Protein AF-A0A1R2CKX6-F1 (afdb_monomer_lite)

Sequence (542 aa):
MKISNEEVTRLLESAEKSGIIYLSCKEFDKETVNFISLRVENCSLECLTWTLRSLCADEMLPSEKAIQARMREVFDYKPTPSEWQNLIFQARGHSHASSAPEFNLFSKSSTLPKFMFKEIIDPSIGSKTLAIYPNGEIWEALDNHSKFGDFLEIKKTQEWKDFYRFLENYFVHKGIRRPRRDEEQKAIPGGRYGCAQFLKVCGPPSLKSCSLGRLSYMIQIAINEDILRYQRTLLIWTTNTHGNVSKNETMKKIQGIKNAAITILEKHSEGVSLAQLPLFIKRSLNFPLNIQDLGFAKLKDLLATFPEVAIELRNTNHPFAVLCRETKYAPPLVENILFCITNILSGRNFGHEVRDLEAQIVAKLGRIEWSHYLSSSLADFIKAYGKNQFEVMEARDSFMIFKAKQPCYSYFYEPFRENSWDFQNNRVSSPTVVHHSSLSSEGHHPGHISRAVNISNLPADIIRPGAEEPNYFYDSGNNSSTDFSYSLPRYHRNGPESPPGFPVTEHFHMKSEDLGSRFKAKDRDSYSWLDISNFKPPPGFE

InterPro domains:
  IPR025605 OST-HTH/LOTUS domain [PF12872] (256-317)
  IPR025605 OST-HTH/LOTUS domain [PS51644] (253-325)
  IPR025677 OST-HTH associated domain [PF14418] (184-252)
  IPR041966 LOTUS-like domain [G3DSA:3.30.420.610] (248-328)

Structure (mmCIF, N/CA/C/O backbone):
data_AF-A0A1R2CKX6-F1
#
_entry.id   AF-A0A1R2CKX6-F1
#
loop_
_atom_site.group_PDB
_atom_site.id
_atom_site.type_symbol
_atom_site.label_atom_id
_atom_site.label_alt_id
_atom_site.label_comp_id
_atom_site.label_asym_id
_atom_site.label_entity_id
_atom_site.label_seq_id
_atom_site.pdbx_PDB_ins_code
_atom_site.Cartn_x
_atom_site.Cartn_y
_atom_site.Cartn_z
_atom_site.occupancy
_atom_site.B_iso_or_equiv
_atom_site.auth_seq_id
_atom_site.auth_comp_id
_atom_site.auth_asym_id
_atom_site.auth_atom_id
_atom_site.pdbx_PDB_model_num
ATOM 1 N N . MET A 1 1 ? 17.403 11.808 -36.195 1.00 62.88 1 MET A N 1
ATOM 2 C CA . MET A 1 1 ? 16.533 11.162 -37.203 1.00 62.88 1 MET A CA 1
ATOM 3 C C . ME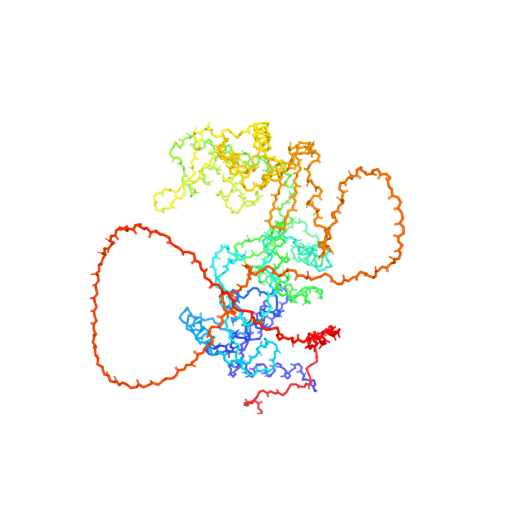T A 1 1 ? 15.263 10.723 -36.485 1.00 62.88 1 MET A C 1
ATOM 5 O O . MET A 1 1 ? 15.393 10.075 -35.458 1.00 62.88 1 MET A O 1
ATOM 9 N N . LYS A 1 2 ? 14.069 11.159 -36.910 1.00 82.94 2 LYS A N 1
ATOM 10 C CA . LYS A 1 2 ? 12.802 10.724 -36.290 1.00 82.94 2 LYS A CA 1
ATOM 11 C C . LYS A 1 2 ? 12.271 9.531 -37.087 1.00 82.94 2 LYS A C 1
ATOM 13 O O . LYS A 1 2 ? 12.051 9.677 -38.284 1.00 82.94 2 LYS A O 1
ATOM 18 N N . ILE A 1 3 ? 12.131 8.380 -36.437 1.00 90.38 3 ILE A N 1
ATOM 19 C CA . ILE A 1 3 ? 11.559 7.158 -37.024 1.00 90.38 3 ILE A CA 1
ATOM 20 C C . ILE A 1 3 ? 10.048 7.378 -37.203 1.00 90.38 3 ILE A C 1
ATOM 22 O O . ILE A 1 3 ? 9.417 8.012 -36.353 1.00 90.38 3 ILE A O 1
ATOM 26 N N . SER A 1 4 ? 9.468 6.915 -38.313 1.00 94.12 4 SER A N 1
ATOM 27 C CA . SER A 1 4 ? 8.018 7.035 -38.547 1.00 94.12 4 SER A CA 1
ATOM 28 C C . SER A 1 4 ? 7.220 6.061 -37.667 1.00 94.12 4 SER A C 1
ATOM 30 O O . SER A 1 4 ? 7.717 4.992 -37.324 1.00 94.12 4 SER A O 1
ATOM 32 N N . ASN A 1 5 ? 5.965 6.384 -37.323 1.00 91.12 5 ASN A N 1
ATOM 33 C CA . ASN A 1 5 ? 5.129 5.491 -36.502 1.00 91.12 5 ASN A CA 1
ATOM 34 C C . ASN A 1 5 ? 4.934 4.110 -37.154 1.00 91.12 5 ASN A C 1
ATOM 36 O O . ASN A 1 5 ? 5.004 3.097 -36.470 1.00 91.12 5 ASN A O 1
ATOM 40 N N . GLU A 1 6 ? 4.754 4.061 -38.476 1.00 94.31 6 GLU A N 1
ATOM 41 C CA . GLU A 1 6 ? 4.618 2.810 -39.237 1.00 94.31 6 GLU A CA 1
ATOM 42 C C . GLU A 1 6 ? 5.893 1.960 -39.192 1.00 94.31 6 GLU A C 1
ATOM 44 O O . GLU A 1 6 ? 5.847 0.732 -39.146 1.00 94.31 6 GLU A O 1
ATOM 49 N N . GLU A 1 7 ? 7.057 2.604 -39.215 1.00 94.94 7 GLU A N 1
ATOM 50 C CA . GLU A 1 7 ? 8.342 1.931 -39.062 1.00 94.94 7 GLU A CA 1
ATOM 51 C C . GLU A 1 7 ? 8.553 1.432 -37.631 1.00 94.94 7 GLU A C 1
ATOM 53 O O . GLU A 1 7 ? 8.962 0.287 -37.463 1.00 94.94 7 GLU A O 1
ATOM 58 N N . VAL A 1 8 ? 8.183 2.212 -36.607 1.00 92.56 8 VAL A N 1
ATOM 59 C CA . VAL A 1 8 ? 8.198 1.755 -35.205 1.00 92.56 8 VAL A CA 1
ATOM 60 C C . VAL A 1 8 ? 7.314 0.521 -35.028 1.00 92.56 8 VAL A C 1
ATOM 62 O O . VAL A 1 8 ? 7.774 -0.470 -34.468 1.00 92.56 8 VAL A O 1
ATOM 65 N N . THR A 1 9 ? 6.080 0.535 -35.540 1.00 92.94 9 THR A N 1
ATOM 66 C CA . THR A 1 9 ? 5.177 -0.623 -35.462 1.00 92.94 9 THR A CA 1
ATOM 67 C C . THR A 1 9 ? 5.787 -1.854 -36.132 1.00 92.94 9 THR A C 1
ATOM 69 O O . THR A 1 9 ? 5.838 -2.913 -35.512 1.00 92.94 9 THR A O 1
ATOM 72 N N . ARG A 1 10 ? 6.339 -1.714 -37.347 1.00 95.94 10 ARG A N 1
ATOM 73 C CA . ARG A 1 10 ? 7.015 -2.824 -38.043 1.00 95.94 10 ARG A CA 1
ATOM 74 C C . ARG A 1 10 ? 8.219 -3.365 -37.268 1.00 95.94 10 ARG A C 1
ATOM 76 O O . ARG A 1 10 ? 8.408 -4.579 -37.219 1.00 95.94 10 ARG A O 1
ATOM 83 N N . LEU A 1 11 ? 9.023 -2.490 -36.660 1.00 95.56 11 LEU A N 1
ATOM 84 C CA . LEU A 1 11 ? 10.175 -2.888 -35.844 1.00 95.56 11 LEU A CA 1
ATOM 85 C C . LEU A 1 11 ? 9.741 -3.643 -34.583 1.00 95.56 11 LEU A C 1
ATOM 87 O O . LEU A 1 11 ? 10.331 -4.674 -34.267 1.00 95.56 11 LEU A O 1
ATOM 91 N N . LEU A 1 12 ? 8.699 -3.173 -33.894 1.00 94.94 12 LEU A N 1
ATOM 92 C CA . LEU A 1 12 ? 8.157 -3.843 -32.710 1.00 94.94 12 LEU A CA 1
ATOM 93 C C . LEU A 1 12 ? 7.573 -5.215 -33.058 1.00 94.94 12 LEU A C 1
ATOM 95 O O . LEU A 1 12 ? 7.913 -6.196 -32.404 1.00 94.94 12 LEU A O 1
ATOM 99 N N . GLU A 1 13 ? 6.779 -5.319 -34.125 1.00 95.25 13 GLU A N 1
ATOM 100 C CA . GLU A 1 13 ? 6.257 -6.607 -34.600 1.00 95.25 13 GLU A CA 1
ATOM 101 C C . GLU A 1 13 ? 7.383 -7.576 -34.982 1.00 95.25 13 GLU A C 1
ATOM 103 O O . GLU A 1 13 ? 7.304 -8.773 -34.703 1.00 95.25 13 GLU A O 1
ATOM 108 N N . SER A 1 14 ? 8.444 -7.078 -35.625 1.00 97.12 14 SER A N 1
ATOM 109 C CA . SER A 1 14 ? 9.609 -7.897 -35.961 1.00 97.12 14 SER A CA 1
ATOM 110 C C . SER A 1 14 ? 10.347 -8.366 -34.708 1.00 97.12 14 SER A C 1
ATOM 112 O O . SER A 1 14 ? 10.740 -9.527 -34.640 1.00 97.12 14 SER A O 1
ATOM 114 N N . ALA A 1 15 ? 10.541 -7.493 -33.718 1.00 96.00 15 ALA A N 1
ATOM 115 C CA . ALA A 1 15 ? 11.237 -7.837 -32.482 1.00 96.00 15 ALA A CA 1
ATOM 116 C C . ALA A 1 15 ? 10.426 -8.816 -31.616 1.00 96.00 15 ALA A C 1
ATOM 118 O O . ALA A 1 15 ? 11.006 -9.719 -31.012 1.00 96.00 15 ALA A O 1
ATOM 119 N N . GLU A 1 16 ? 9.099 -8.681 -31.593 1.00 95.38 16 GLU A N 1
ATOM 120 C CA . GLU A 1 16 ? 8.198 -9.622 -30.923 1.00 95.38 16 GLU A CA 1
ATOM 121 C C . GLU A 1 16 ? 8.226 -10.997 -31.603 1.00 95.38 16 GLU A C 1
ATOM 123 O O . GLU A 1 16 ? 8.392 -12.013 -30.928 1.00 95.38 16 GLU A O 1
ATOM 128 N N . LYS A 1 17 ? 8.154 -11.047 -32.943 1.00 96.12 17 LYS A N 1
ATOM 129 C CA . LYS A 1 17 ? 8.276 -12.300 -33.715 1.00 96.12 17 LYS A CA 1
ATOM 130 C C . LYS A 1 17 ? 9.616 -12.998 -33.490 1.00 96.12 17 LYS A C 1
ATOM 132 O O . LYS A 1 17 ? 9.657 -14.224 -33.442 1.00 96.12 17 LYS A O 1
ATOM 137 N N . SER A 1 18 ? 10.689 -12.229 -33.316 1.00 96.00 18 SER A N 1
ATOM 138 C CA . SER A 1 18 ? 12.015 -12.744 -32.958 1.00 96.00 18 SER A CA 1
ATOM 139 C C . SER A 1 18 ? 12.146 -13.131 -31.480 1.00 96.00 18 SER A C 1
ATOM 141 O O . SER A 1 18 ? 13.199 -13.610 -31.072 1.00 96.00 18 SER A O 1
ATOM 143 N N . GLY A 1 19 ? 11.110 -12.920 -30.662 1.00 93.12 19 GLY A N 1
ATOM 144 C CA . GLY A 1 19 ? 11.108 -13.252 -29.239 1.00 93.12 19 GLY A CA 1
ATOM 145 C C . GLY A 1 19 ? 11.981 -12.345 -28.371 1.00 93.12 19 GLY A C 1
ATOM 146 O O . GLY A 1 19 ? 12.259 -12.717 -27.237 1.00 93.12 19 GLY A O 1
ATOM 147 N N . ILE A 1 20 ? 12.401 -11.180 -28.876 1.00 94.38 20 ILE A N 1
ATOM 148 C CA . ILE A 1 20 ? 13.251 -10.215 -28.155 1.00 94.38 20 ILE A CA 1
ATOM 149 C C . ILE A 1 20 ? 12.418 -9.413 -27.156 1.00 94.38 20 ILE A C 1
ATOM 151 O O . ILE A 1 20 ? 12.872 -9.098 -26.059 1.00 94.38 20 ILE A O 1
ATOM 155 N N . ILE A 1 21 ? 11.188 -9.078 -27.536 1.00 95.69 21 ILE A N 1
ATOM 156 C CA . ILE A 1 21 ? 10.247 -8.341 -26.696 1.00 95.69 21 ILE A CA 1
ATOM 157 C C . ILE A 1 21 ? 8.949 -9.123 -26.536 1.00 95.69 21 ILE A C 1
ATOM 159 O O . ILE A 1 21 ? 8.645 -10.029 -27.312 1.00 95.69 21 ILE A O 1
ATOM 163 N N . TYR A 1 22 ? 8.174 -8.728 -25.539 1.00 93.38 22 TYR A N 1
ATOM 164 C CA . TYR A 1 22 ? 6.801 -9.150 -25.338 1.00 93.38 22 TYR A CA 1
ATOM 165 C C . TYR A 1 22 ? 5.901 -7.915 -25.339 1.00 93.38 22 TYR A C 1
ATOM 167 O O . TYR A 1 22 ? 6.143 -6.972 -24.578 1.00 93.38 22 TYR A O 1
ATOM 175 N N . LEU A 1 23 ? 4.882 -7.904 -26.201 1.00 92.56 23 LEU A N 1
ATOM 176 C CA . LEU A 1 23 ? 3.862 -6.864 -26.201 1.00 92.56 23 LEU A CA 1
ATOM 177 C C . LEU A 1 23 ? 2.676 -7.342 -25.368 1.00 92.56 23 LEU A C 1
ATOM 179 O O . LEU A 1 23 ? 2.030 -8.340 -25.679 1.00 92.56 23 LEU A O 1
ATOM 183 N N . SER A 1 24 ? 2.358 -6.606 -24.306 1.00 89.38 24 SER A N 1
ATOM 184 C CA . SER A 1 24 ? 1.125 -6.826 -23.555 1.00 89.38 24 SER A CA 1
ATOM 185 C C . SER A 1 24 ? 0.186 -5.646 -23.710 1.00 89.38 24 SER A C 1
ATOM 187 O O . SER A 1 24 ? 0.576 -4.486 -23.630 1.00 89.38 24 SER A O 1
ATOM 189 N N . CYS A 1 25 ? -1.081 -5.953 -23.931 1.00 88.38 25 CYS A N 1
ATOM 190 C CA . CYS A 1 25 ? -2.128 -4.966 -24.083 1.00 88.38 25 CYS A CA 1
ATOM 191 C C . CYS A 1 25 ? -2.950 -4.921 -22.793 1.00 88.38 25 CYS A C 1
ATOM 193 O O . CYS A 1 25 ? -3.423 -5.959 -22.319 1.00 88.38 25 CYS A O 1
ATOM 195 N N . LYS A 1 26 ? -3.105 -3.734 -22.201 1.00 85.44 26 LYS A N 1
ATOM 196 C CA . LYS A 1 26 ? -4.053 -3.512 -21.104 1.00 85.44 26 LYS A CA 1
ATOM 197 C C . LYS A 1 26 ? -5.070 -2.468 -21.511 1.00 85.44 26 LYS A C 1
ATOM 199 O O . LYS A 1 26 ? -4.722 -1.385 -21.975 1.00 85.44 26 LYS A O 1
ATOM 204 N N . GLU A 1 27 ? -6.326 -2.798 -21.272 1.00 83.88 27 GLU A N 1
ATOM 205 C CA . GLU A 1 27 ? -7.440 -1.885 -21.453 1.00 83.88 27 GLU A CA 1
ATOM 206 C C . GLU A 1 27 ? -7.747 -1.181 -20.129 1.00 83.88 27 GLU A C 1
ATOM 208 O O . GLU A 1 27 ? -7.935 -1.815 -19.086 1.00 83.88 27 GLU A O 1
ATOM 213 N N . PHE A 1 28 ? -7.768 0.145 -20.174 1.00 79.31 28 PHE A N 1
ATOM 214 C CA . PHE A 1 28 ? -8.168 1.023 -19.089 1.00 79.31 28 PHE A CA 1
ATOM 215 C C . PHE A 1 28 ? -9.398 1.820 -19.543 1.00 79.31 28 PHE A C 1
ATOM 217 O O . PHE A 1 28 ? -9.281 2.860 -20.188 1.00 79.31 28 PHE A O 1
ATOM 224 N N . ASP A 1 29 ? -10.593 1.331 -19.196 1.00 75.88 29 ASP A N 1
ATOM 225 C CA . ASP A 1 29 ? -11.895 1.904 -19.590 1.00 75.88 29 ASP A CA 1
ATOM 226 C C . ASP A 1 29 ? -12.086 1.969 -21.113 1.00 75.88 29 ASP A C 1
ATOM 228 O O . ASP A 1 29 ? -12.590 1.017 -21.691 1.00 75.88 29 ASP A O 1
ATOM 232 N N . LYS A 1 30 ? -11.694 3.071 -21.765 1.00 76.38 30 LYS A N 1
ATOM 233 C CA . LYS A 1 30 ? -11.775 3.252 -23.229 1.00 76.38 30 LYS A CA 1
ATOM 234 C C . LYS A 1 30 ? -10.412 3.392 -23.898 1.00 76.38 30 LYS A C 1
ATOM 236 O O . LYS A 1 30 ? -10.343 3.591 -25.109 1.00 76.38 30 LYS A O 1
ATOM 241 N N . GLU A 1 31 ? -9.341 3.367 -23.113 1.00 79.62 31 GLU A N 1
ATOM 242 C CA . GLU A 1 31 ? -7.982 3.521 -23.608 1.00 79.62 31 GLU A CA 1
ATOM 243 C C . GLU A 1 31 ? -7.271 2.175 -23.587 1.00 79.62 31 GLU A C 1
ATOM 245 O O . GLU A 1 31 ? -7.274 1.454 -22.590 1.00 79.62 31 GLU A O 1
ATOM 250 N N . THR A 1 32 ? -6.630 1.847 -24.700 1.00 84.62 32 THR A N 1
ATOM 251 C CA . THR A 1 32 ? -5.819 0.645 -24.834 1.00 84.62 32 THR A CA 1
ATOM 252 C C . THR A 1 32 ? -4.354 1.038 -24.795 1.00 84.62 32 THR A C 1
ATOM 254 O O . THR A 1 32 ? -3.903 1.874 -25.579 1.00 84.62 32 THR A O 1
ATOM 257 N N . VAL A 1 33 ? -3.610 0.445 -23.868 1.00 85.94 33 VAL A N 1
ATOM 258 C CA . VAL A 1 33 ? -2.208 0.772 -23.623 1.00 85.94 33 VAL A CA 1
ATOM 259 C C . VAL A 1 33 ? -1.371 -0.462 -23.897 1.00 85.94 33 VAL A C 1
ATOM 261 O O . VAL A 1 33 ? -1.552 -1.505 -23.264 1.00 85.94 33 VAL A O 1
ATOM 264 N N . ASN A 1 34 ? -0.434 -0.318 -24.829 1.00 87.62 34 ASN A N 1
ATOM 265 C CA . ASN A 1 34 ? 0.547 -1.345 -25.136 1.00 87.62 34 ASN A CA 1
ATOM 266 C C . ASN A 1 34 ? 1.769 -1.155 -24.237 1.00 87.62 34 ASN A C 1
ATOM 268 O O . ASN A 1 34 ? 2.410 -0.104 -24.245 1.00 87.62 34 ASN A O 1
ATOM 272 N N . PHE A 1 35 ? 2.080 -2.184 -23.465 1.00 87.88 35 PHE A N 1
ATOM 273 C CA . PHE A 1 35 ? 3.289 -2.306 -22.673 1.00 87.88 35 PHE A CA 1
ATOM 274 C C . PHE A 1 35 ? 4.280 -3.167 -23.441 1.00 87.88 35 PHE A C 1
ATOM 276 O O . PHE A 1 35 ? 3.919 -4.211 -23.983 1.00 87.88 35 PHE A O 1
ATOM 283 N N . ILE A 1 36 ? 5.526 -2.715 -23.465 1.00 91.94 36 ILE A N 1
ATOM 284 C CA . ILE A 1 36 ? 6.625 -3.392 -24.138 1.00 91.94 36 ILE A CA 1
ATOM 285 C C . ILE A 1 36 ? 7.582 -3.866 -23.055 1.00 91.94 36 ILE A C 1
ATOM 287 O O . ILE A 1 36 ? 8.119 -3.048 -22.306 1.00 91.94 36 ILE A O 1
ATOM 291 N N . SER A 1 37 ? 7.786 -5.172 -22.980 1.00 92.81 37 SER A N 1
ATOM 292 C CA . SER A 1 37 ? 8.694 -5.807 -22.028 1.00 92.81 37 SER A CA 1
ATOM 293 C C . SER A 1 37 ? 9.848 -6.455 -22.787 1.00 92.81 37 SER A C 1
ATOM 295 O O . SER A 1 37 ? 9.646 -6.999 -23.871 1.00 92.81 37 SER A O 1
ATOM 297 N N . LEU A 1 38 ? 11.059 -6.413 -22.238 1.00 93.06 38 LEU A N 1
ATOM 298 C CA . LEU A 1 38 ? 12.210 -7.110 -22.814 1.00 93.06 38 LEU A CA 1
ATOM 299 C C . LEU A 1 38 ? 12.163 -8.580 -22.402 1.00 93.06 38 LEU A C 1
ATOM 301 O O . LEU A 1 38 ? 12.203 -8.878 -21.216 1.00 93.06 38 LEU A O 1
ATOM 305 N N . ARG A 1 39 ? 12.127 -9.517 -23.341 1.00 92.44 39 ARG A N 1
ATOM 306 C CA . ARG A 1 39 ? 12.071 -10.930 -22.975 1.00 92.44 39 ARG A CA 1
ATOM 307 C C . ARG A 1 39 ? 13.427 -11.388 -22.442 1.00 92.44 39 ARG A C 1
ATOM 309 O O . ARG A 1 39 ? 14.444 -11.236 -23.113 1.00 92.44 39 ARG A O 1
ATOM 316 N N . VAL A 1 40 ? 13.433 -11.970 -21.246 1.00 92.62 40 VAL A N 1
ATOM 317 C CA . VAL A 1 40 ? 14.623 -12.609 -20.664 1.00 92.62 40 VAL A CA 1
ATOM 318 C C . VAL A 1 40 ? 14.328 -14.076 -20.384 1.00 92.62 40 VAL A C 1
ATOM 320 O O . VAL A 1 40 ? 13.246 -14.421 -19.910 1.00 92.62 40 VAL A O 1
ATOM 323 N N . GLU A 1 41 ? 15.282 -14.952 -20.689 1.00 89.12 41 GLU A N 1
ATOM 324 C CA . GLU A 1 41 ? 15.141 -16.394 -20.447 1.00 89.12 41 GLU A CA 1
ATOM 325 C C . GLU A 1 41 ? 15.468 -16.770 -19.001 1.00 89.12 41 GLU A C 1
ATOM 327 O O . GLU A 1 41 ? 14.927 -17.735 -18.465 1.00 89.12 41 GLU A O 1
ATOM 332 N N . ASN A 1 42 ? 16.353 -16.005 -18.362 1.00 90.44 42 ASN A N 1
ATOM 333 C CA . ASN A 1 42 ? 16.794 -16.223 -16.996 1.00 90.44 42 ASN A CA 1
ATOM 334 C C . ASN A 1 42 ? 16.933 -14.900 -16.233 1.00 90.44 42 ASN A C 1
ATOM 336 O O . ASN A 1 42 ? 17.195 -13.839 -16.796 1.00 90.44 42 ASN A O 1
ATOM 340 N N . CYS A 1 43 ? 16.762 -14.966 -14.914 1.00 90.38 43 CYS A N 1
ATOM 341 C CA . CYS A 1 43 ? 16.964 -13.809 -14.052 1.00 90.38 43 CYS A CA 1
ATOM 342 C C . CYS A 1 43 ? 18.426 -13.732 -13.597 1.00 90.38 43 CYS A C 1
ATOM 344 O O . CYS A 1 43 ? 18.885 -14.575 -12.826 1.00 90.38 43 CYS A O 1
ATOM 346 N N . SER A 1 44 ? 19.150 -12.719 -14.071 1.00 94.50 44 SER A N 1
ATOM 347 C CA . SER A 1 44 ? 20.539 -12.438 -13.691 1.00 94.50 44 SER A CA 1
ATOM 348 C C . SER A 1 44 ? 20.642 -11.303 -12.660 1.00 94.50 44 SER A C 1
ATOM 350 O O . SER A 1 44 ? 19.680 -10.571 -12.406 1.00 94.50 44 SER A O 1
ATOM 352 N N . LEU A 1 45 ? 21.836 -11.100 -12.088 1.00 94.44 45 LEU A N 1
ATOM 353 C CA . LEU A 1 45 ? 22.114 -9.932 -11.238 1.00 94.44 45 LEU A CA 1
ATOM 354 C C . LEU A 1 45 ? 21.927 -8.605 -11.986 1.00 94.44 45 LEU A C 1
ATOM 356 O O . LEU A 1 45 ? 21.529 -7.616 -11.381 1.00 94.44 45 LEU A O 1
ATOM 360 N N . GLU A 1 46 ? 22.148 -8.591 -13.300 1.00 92.75 46 GLU A N 1
ATOM 361 C CA . GLU A 1 46 ? 21.895 -7.421 -14.140 1.00 92.75 46 GLU A CA 1
ATOM 362 C C . GLU A 1 46 ? 20.394 -7.118 -14.248 1.00 92.75 46 GLU A C 1
ATOM 364 O O . GLU A 1 46 ? 19.984 -5.972 -14.048 1.00 92.75 46 GLU A O 1
ATOM 369 N N . CYS A 1 47 ? 19.558 -8.150 -14.431 1.00 94.50 47 CYS A N 1
ATOM 370 C CA . CYS A 1 47 ? 18.100 -8.004 -14.391 1.00 94.50 47 CYS A CA 1
ATOM 371 C C . CYS A 1 47 ? 17.643 -7.409 -13.050 1.00 94.50 47 CYS A C 1
ATOM 373 O O . CYS A 1 47 ? 16.783 -6.523 -13.010 1.00 94.50 47 CYS A O 1
ATOM 375 N N . LEU A 1 48 ? 18.241 -7.859 -11.940 1.00 95.50 48 LEU A N 1
ATOM 376 C CA . LEU A 1 48 ? 17.987 -7.301 -10.613 1.00 95.50 48 LEU A CA 1
ATOM 377 C C . LEU A 1 48 ? 18.406 -5.827 -10.530 1.00 95.50 48 LEU A C 1
ATOM 379 O O . LEU A 1 48 ? 17.617 -5.002 -10.073 1.00 95.50 48 LEU A O 1
ATOM 383 N N . THR A 1 49 ? 19.597 -5.464 -11.009 1.00 93.50 49 THR A N 1
ATOM 384 C CA . THR A 1 49 ? 20.068 -4.070 -11.024 1.00 93.50 49 THR A CA 1
ATOM 385 C C . THR A 1 49 ? 19.154 -3.159 -11.843 1.00 93.50 49 THR A C 1
ATOM 387 O O . THR A 1 49 ? 18.809 -2.074 -11.375 1.00 93.50 49 THR A O 1
ATOM 390 N N . TRP A 1 50 ? 18.712 -3.580 -13.029 1.00 93.19 50 TRP A N 1
ATOM 391 C CA . TRP A 1 50 ? 17.758 -2.817 -13.846 1.00 93.19 50 TRP A CA 1
ATOM 392 C C . TRP A 1 50 ? 16.397 -2.673 -13.167 1.00 93.19 50 TRP A C 1
ATOM 394 O O . TRP A 1 50 ? 15.803 -1.594 -13.179 1.00 93.19 50 TRP A O 1
ATOM 404 N N . THR A 1 51 ? 15.937 -3.729 -12.498 1.00 95.75 51 THR A N 1
ATOM 405 C CA . THR A 1 51 ? 14.704 -3.687 -11.707 1.00 95.75 51 THR A CA 1
ATOM 406 C C . THR A 1 51 ? 14.812 -2.677 -10.566 1.00 95.75 51 THR A C 1
ATOM 408 O O . THR A 1 51 ? 13.905 -1.870 -10.364 1.00 95.75 51 THR A O 1
ATOM 411 N N . LEU A 1 52 ? 15.931 -2.676 -9.839 1.00 95.50 52 LEU A N 1
ATOM 412 C CA . LEU A 1 52 ? 16.180 -1.728 -8.753 1.00 95.50 52 LEU A CA 1
ATOM 413 C C . LEU A 1 52 ? 16.310 -0.293 -9.277 1.00 95.50 52 LEU A C 1
ATOM 415 O O . LEU A 1 52 ? 15.704 0.605 -8.707 1.00 95.50 52 LEU A O 1
ATOM 419 N N . ARG A 1 53 ? 17.000 -0.066 -10.400 1.00 93.06 53 ARG A N 1
ATOM 420 C CA . ARG A 1 53 ? 17.023 1.242 -11.089 1.00 93.06 53 ARG A CA 1
ATOM 421 C C . ARG A 1 53 ? 15.614 1.763 -11.349 1.00 93.06 53 ARG A C 1
ATOM 423 O O . ARG A 1 53 ? 15.308 2.901 -11.003 1.00 93.06 53 ARG A O 1
ATOM 430 N N . SER A 1 54 ? 14.758 0.914 -11.916 1.00 94.06 54 SER A N 1
ATOM 431 C CA . SER A 1 54 ? 13.367 1.261 -12.207 1.00 94.06 54 SER A CA 1
ATOM 432 C C . SER A 1 54 ? 12.575 1.583 -10.936 1.00 94.06 54 SER A C 1
ATOM 434 O O . SER A 1 54 ? 11.903 2.609 -10.889 1.00 94.06 54 SER A O 1
ATOM 436 N N . LEU A 1 55 ? 12.685 0.766 -9.883 1.00 95.69 55 LEU A N 1
ATOM 437 C CA . LEU A 1 55 ? 11.991 1.017 -8.614 1.00 95.69 55 LEU A CA 1
ATOM 438 C C . LEU A 1 55 ? 12.485 2.284 -7.906 1.00 95.69 55 LEU A C 1
ATOM 440 O O . LEU A 1 55 ? 11.670 3.001 -7.333 1.00 95.69 55 LEU A O 1
ATOM 444 N N . CYS A 1 56 ? 13.787 2.566 -7.966 1.00 94.44 56 CYS A N 1
ATOM 445 C CA . CYS A 1 56 ? 14.377 3.775 -7.400 1.00 94.44 56 CYS A CA 1
ATOM 446 C C . CYS A 1 56 ? 13.861 5.023 -8.118 1.00 94.44 56 CYS A C 1
ATOM 448 O O . CYS A 1 56 ? 13.451 5.978 -7.467 1.00 94.44 56 CYS A O 1
ATOM 450 N N . ALA A 1 57 ? 13.840 5.001 -9.455 1.00 92.38 57 ALA A N 1
ATOM 451 C CA . ALA A 1 57 ? 13.318 6.103 -10.264 1.00 92.38 57 ALA A CA 1
ATOM 452 C C . ALA A 1 57 ? 11.821 6.354 -10.017 1.00 92.38 57 ALA A C 1
ATOM 454 O O . ALA A 1 57 ? 11.353 7.485 -10.117 1.00 92.38 57 ALA A O 1
ATOM 455 N N . ASP A 1 58 ? 11.080 5.303 -9.667 1.00 94.88 58 ASP A N 1
ATOM 456 C CA . ASP A 1 58 ? 9.674 5.386 -9.284 1.00 94.88 58 ASP A CA 1
ATOM 457 C C . ASP A 1 58 ? 9.451 5.649 -7.784 1.00 94.88 58 ASP A C 1
ATOM 459 O O . ASP A 1 58 ? 8.303 5.626 -7.345 1.00 94.88 58 ASP A O 1
ATOM 463 N N . GLU A 1 59 ? 10.499 5.913 -6.996 1.00 95.12 59 GLU A N 1
ATOM 464 C CA . GLU A 1 59 ? 10.417 6.191 -5.551 1.00 95.12 59 GLU A CA 1
ATOM 465 C C . GLU A 1 59 ? 9.660 5.092 -4.770 1.00 95.12 59 GLU A C 1
ATOM 467 O O . GLU A 1 59 ? 8.887 5.369 -3.846 1.00 95.12 59 GLU A O 1
ATOM 472 N N . MET A 1 60 ? 9.840 3.827 -5.164 1.00 94.31 60 MET A N 1
ATOM 473 C CA . MET A 1 60 ? 9.161 2.665 -4.578 1.00 94.31 60 MET A CA 1
ATOM 474 C C . MET A 1 60 ? 10.073 1.854 -3.660 1.00 94.31 60 MET A C 1
ATOM 476 O O . MET A 1 60 ? 11.280 1.751 -3.880 1.00 94.31 60 MET A O 1
ATOM 480 N N . LEU A 1 61 ? 9.494 1.204 -2.652 1.00 93.62 61 LEU A N 1
ATOM 481 C CA . LEU A 1 61 ? 10.225 0.339 -1.731 1.00 93.62 61 LEU A CA 1
ATOM 482 C C . LEU A 1 61 ? 10.673 -0.962 -2.429 1.00 93.62 61 LEU A C 1
ATOM 484 O O . LEU A 1 61 ? 9.820 -1.709 -2.925 1.00 93.62 61 LEU A O 1
ATOM 488 N N . PRO A 1 62 ? 11.975 -1.318 -2.417 1.00 95.44 62 PRO A N 1
ATOM 489 C CA . PRO A 1 62 ? 12.495 -2.482 -3.127 1.00 95.44 62 PRO A CA 1
ATOM 490 C C . PRO A 1 62 ? 12.322 -3.766 -2.301 1.00 95.44 62 PRO A C 1
ATOM 492 O O . PRO A 1 62 ? 13.276 -4.478 -1.992 1.00 95.44 62 PRO A O 1
ATOM 495 N N . SER A 1 63 ? 11.081 -4.051 -1.905 1.00 94.25 63 SER A N 1
ATOM 496 C CA . SER A 1 63 ? 10.701 -5.331 -1.294 1.00 94.25 63 SER A CA 1
ATOM 497 C C . SER A 1 63 ? 10.783 -6.467 -2.316 1.00 94.25 63 SER A C 1
ATOM 499 O O . SER A 1 63 ? 10.602 -6.231 -3.511 1.00 94.25 63 SER A O 1
ATOM 501 N N . GLU A 1 64 ? 10.968 -7.715 -1.871 1.00 93.69 64 GLU A N 1
ATOM 502 C CA . GLU A 1 64 ? 10.979 -8.879 -2.780 1.00 93.69 64 GLU A CA 1
ATOM 503 C C . GLU A 1 64 ? 9.762 -8.902 -3.708 1.00 93.69 64 GLU A C 1
ATOM 505 O O . GLU A 1 64 ? 9.888 -9.107 -4.913 1.00 93.69 64 GLU A O 1
ATOM 510 N N . LYS A 1 65 ? 8.575 -8.621 -3.161 1.00 91.50 65 LYS A N 1
ATOM 511 C CA . LYS A 1 65 ? 7.334 -8.587 -3.932 1.00 91.50 65 LYS A CA 1
ATOM 512 C C . LYS A 1 65 ? 7.336 -7.471 -4.977 1.00 91.50 65 LYS A C 1
ATOM 514 O O . LYS A 1 65 ? 6.877 -7.706 -6.093 1.00 91.50 65 LYS A O 1
ATOM 519 N N . ALA A 1 66 ? 7.831 -6.280 -4.635 1.00 92.25 66 ALA A N 1
ATOM 520 C CA . ALA A 1 66 ? 7.941 -5.167 -5.579 1.00 92.25 66 ALA A CA 1
ATOM 521 C C . ALA A 1 66 ? 8.950 -5.475 -6.693 1.00 92.25 66 ALA A C 1
ATOM 523 O O . ALA A 1 66 ? 8.657 -5.228 -7.860 1.00 92.25 66 ALA A O 1
ATOM 524 N N . ILE A 1 67 ? 10.088 -6.087 -6.352 1.00 95.44 67 ILE A N 1
ATOM 525 C CA . ILE A 1 67 ? 11.112 -6.505 -7.316 1.00 95.44 67 ILE A CA 1
ATOM 526 C C . ILE A 1 67 ? 10.547 -7.564 -8.263 1.00 95.44 67 ILE A C 1
ATOM 528 O O . ILE A 1 67 ? 10.589 -7.381 -9.474 1.00 95.44 67 ILE A O 1
ATOM 532 N N . GLN A 1 68 ? 9.936 -8.629 -7.745 1.00 94.50 68 GLN A N 1
ATOM 533 C CA . GLN A 1 68 ? 9.334 -9.676 -8.578 1.00 94.50 68 GLN A CA 1
ATOM 534 C C . GLN A 1 68 ? 8.177 -9.150 -9.441 1.00 94.50 68 GLN A C 1
ATOM 536 O O . GLN A 1 68 ? 8.007 -9.580 -10.583 1.00 94.50 68 GLN A O 1
ATOM 541 N N . ALA A 1 69 ? 7.364 -8.228 -8.914 1.00 91.50 69 ALA A N 1
ATOM 542 C CA . ALA A 1 69 ? 6.301 -7.589 -9.686 1.00 91.50 69 ALA A CA 1
ATOM 543 C C . ALA A 1 69 ? 6.875 -6.739 -10.826 1.00 91.50 69 ALA A C 1
ATOM 545 O O . ALA A 1 69 ? 6.382 -6.826 -11.950 1.00 91.50 69 ALA A O 1
ATOM 546 N N . ARG A 1 70 ? 7.941 -5.979 -10.554 1.00 93.44 70 ARG A N 1
ATOM 547 C CA . ARG A 1 70 ? 8.621 -5.160 -11.556 1.00 93.44 70 ARG A CA 1
ATOM 548 C C . ARG A 1 70 ? 9.361 -6.004 -12.592 1.00 93.44 70 ARG A C 1
ATOM 550 O O . ARG A 1 70 ? 9.308 -5.668 -13.764 1.00 93.44 70 ARG A O 1
ATOM 557 N N . MET A 1 71 ? 9.963 -7.128 -12.207 1.00 94.94 71 MET A N 1
ATOM 558 C CA . MET A 1 71 ? 10.549 -8.086 -13.156 1.00 94.94 71 MET A CA 1
ATOM 559 C C . MET A 1 71 ? 9.501 -8.645 -14.117 1.00 94.94 71 MET A C 1
ATOM 561 O O . MET A 1 71 ? 9.753 -8.727 -15.314 1.00 94.94 71 MET A O 1
ATOM 565 N N . ARG A 1 72 ? 8.299 -8.962 -13.622 1.00 91.62 72 ARG A N 1
ATOM 566 C CA . ARG A 1 72 ? 7.202 -9.393 -14.496 1.00 91.62 72 ARG A CA 1
ATOM 567 C C . ARG A 1 72 ? 6.767 -8.286 -15.450 1.00 91.62 72 ARG A C 1
ATOM 569 O O . ARG A 1 72 ? 6.442 -8.569 -16.590 1.00 91.62 72 ARG A O 1
ATOM 576 N N . GLU A 1 73 ? 6.733 -7.042 -14.989 1.00 89.06 73 GLU A N 1
ATOM 577 C CA . GLU A 1 73 ? 6.355 -5.910 -15.836 1.00 89.06 73 GLU A CA 1
ATOM 578 C C . GLU A 1 73 ? 7.413 -5.616 -16.907 1.00 89.06 73 GLU A C 1
ATOM 580 O O . GLU A 1 73 ? 7.082 -5.505 -18.082 1.00 89.06 73 GLU A O 1
ATOM 585 N N . VAL A 1 74 ? 8.679 -5.489 -16.515 1.00 90.88 74 VAL A N 1
ATOM 586 C CA . VAL A 1 74 ? 9.754 -5.040 -17.409 1.00 90.88 74 VAL A CA 1
ATOM 587 C C . VAL A 1 74 ? 10.252 -6.175 -18.298 1.00 90.88 74 VAL A C 1
ATOM 589 O O . VAL A 1 74 ? 10.657 -5.906 -19.428 1.00 90.88 74 VAL A O 1
ATOM 592 N N . PHE A 1 75 ? 10.185 -7.427 -17.827 1.00 93.56 75 PHE A N 1
ATOM 593 C CA . PHE A 1 75 ? 10.769 -8.566 -18.533 1.00 93.56 75 PHE A CA 1
ATOM 594 C C . PHE A 1 75 ? 9.805 -9.684 -18.951 1.00 93.56 75 PHE A C 1
ATOM 596 O O . PHE A 1 75 ? 10.247 -10.699 -19.484 1.00 93.56 75 PHE A O 1
ATOM 603 N N . ASP A 1 76 ? 8.508 -9.557 -18.644 1.00 90.50 76 ASP A N 1
ATOM 604 C CA . ASP A 1 76 ? 7.539 -10.668 -18.724 1.00 90.50 76 ASP A CA 1
ATOM 605 C C . ASP A 1 76 ? 8.010 -11.938 -17.982 1.00 90.50 76 ASP A C 1
ATOM 607 O O . ASP A 1 76 ? 7.621 -13.068 -18.268 1.00 90.50 76 ASP A O 1
ATOM 611 N N . TYR A 1 77 ? 8.873 -11.756 -16.979 1.00 92.69 77 TYR A N 1
ATOM 612 C CA . TYR A 1 77 ? 9.526 -12.855 -16.287 1.00 92.69 77 TYR A CA 1
ATOM 613 C C . TYR A 1 77 ? 9.001 -12.983 -14.861 1.00 92.69 77 TYR A C 1
ATOM 615 O O . TYR A 1 77 ? 9.053 -12.047 -14.057 1.00 92.69 77 TYR A O 1
ATOM 623 N N . LYS A 1 78 ? 8.499 -14.171 -14.517 1.00 93.94 78 LYS A N 1
ATOM 624 C CA . LYS A 1 78 ? 8.084 -14.507 -13.153 1.00 93.94 78 LYS A CA 1
ATOM 625 C C . LYS A 1 78 ? 9.044 -15.561 -12.592 1.00 93.94 78 LYS A C 1
ATOM 627 O O . LYS A 1 78 ? 8.837 -16.736 -12.891 1.00 93.94 78 LYS A O 1
ATOM 632 N N . PRO A 1 79 ? 10.028 -15.175 -11.755 1.00 94.00 79 PRO A N 1
ATOM 633 C CA . PRO A 1 79 ? 10.973 -16.136 -11.205 1.00 94.00 79 PRO A CA 1
ATOM 634 C C . PRO A 1 79 ? 10.243 -17.211 -10.401 1.00 94.00 79 PRO A C 1
ATOM 636 O O . PRO A 1 79 ? 9.336 -16.912 -9.610 1.00 94.00 79 PRO A O 1
ATOM 639 N N . THR A 1 80 ? 10.645 -18.465 -10.584 1.00 95.31 80 THR A N 1
ATOM 640 C CA . THR A 1 80 ? 10.227 -19.552 -9.694 1.00 95.31 80 THR A CA 1
ATOM 641 C C . THR A 1 80 ? 10.829 -19.345 -8.297 1.00 95.31 80 THR A C 1
ATOM 643 O O . THR A 1 80 ? 11.835 -18.645 -8.152 1.00 95.31 80 THR A O 1
ATOM 646 N N . PRO A 1 81 ? 10.263 -19.945 -7.231 1.00 95.06 81 PRO A N 1
ATOM 647 C CA . PRO A 1 81 ? 10.846 -19.831 -5.895 1.00 95.06 81 PRO A CA 1
ATOM 648 C C . PRO A 1 81 ? 12.320 -20.259 -5.841 1.00 95.06 81 PRO A C 1
ATOM 650 O O . PRO A 1 81 ? 13.117 -19.595 -5.188 1.00 95.06 81 PRO A O 1
ATOM 653 N N . SER A 1 82 ? 12.700 -21.318 -6.562 1.00 96.19 82 SER A N 1
ATOM 654 C CA . SER A 1 82 ? 14.088 -21.786 -6.657 1.00 96.19 82 SER A CA 1
ATOM 655 C C . SER A 1 82 ? 14.997 -20.801 -7.389 1.00 96.19 82 SER A C 1
ATOM 657 O O . SER A 1 82 ? 16.084 -20.507 -6.902 1.00 96.19 82 SER A O 1
ATOM 659 N N . GLU A 1 83 ? 14.556 -20.248 -8.522 1.00 95.75 83 GLU A N 1
ATOM 660 C CA . GLU A 1 83 ? 15.317 -19.224 -9.254 1.00 95.75 83 GLU A CA 1
ATOM 661 C C . GLU A 1 83 ? 15.518 -17.967 -8.417 1.00 95.75 83 GLU A C 1
ATOM 663 O O . GLU A 1 83 ? 16.622 -17.429 -8.373 1.00 95.75 83 GLU A O 1
ATOM 668 N N . TRP A 1 84 ? 14.474 -17.527 -7.709 1.00 95.88 84 TRP A N 1
ATOM 669 C CA . TRP A 1 84 ? 14.565 -16.385 -6.810 1.00 95.88 84 TRP A CA 1
ATOM 670 C C . TRP A 1 84 ? 15.590 -16.637 -5.704 1.00 95.88 84 TRP A C 1
ATOM 672 O O . TRP A 1 84 ? 16.483 -15.820 -5.510 1.00 95.88 84 TRP A O 1
ATOM 682 N N . GLN A 1 85 ? 15.528 -17.783 -5.016 1.00 95.31 85 GLN A N 1
ATOM 683 C CA . GLN A 1 85 ? 16.510 -18.108 -3.974 1.00 95.31 85 GLN A CA 1
ATOM 684 C C . GLN A 1 85 ? 17.939 -18.187 -4.524 1.00 95.31 85 GLN A C 1
ATOM 686 O O . GLN A 1 85 ? 18.863 -17.684 -3.886 1.00 95.31 85 GLN A O 1
ATOM 691 N N . ASN A 1 86 ? 18.123 -18.739 -5.726 1.00 95.88 86 ASN A N 1
ATOM 692 C CA . ASN A 1 86 ? 19.423 -18.773 -6.392 1.00 95.88 86 ASN A CA 1
ATOM 693 C C . ASN A 1 86 ? 19.940 -17.362 -6.709 1.00 95.88 86 ASN A C 1
ATOM 695 O O . ASN A 1 86 ? 21.105 -17.070 -6.442 1.00 95.88 86 ASN A O 1
ATOM 699 N N . LEU A 1 87 ? 19.083 -16.469 -7.211 1.00 95.44 87 LEU A N 1
ATOM 700 C CA . LEU A 1 87 ? 19.433 -15.071 -7.466 1.00 95.44 87 LEU A CA 1
ATOM 701 C C . LEU A 1 87 ? 19.837 -14.349 -6.173 1.00 95.44 87 LEU A C 1
ATOM 703 O O . LEU A 1 87 ? 20.857 -13.663 -6.142 1.00 95.44 87 LEU A O 1
ATOM 707 N N . ILE A 1 88 ? 19.077 -14.533 -5.088 1.00 95.06 88 ILE A N 1
ATOM 708 C CA . ILE A 1 88 ? 19.397 -13.955 -3.774 1.00 95.06 88 ILE A CA 1
ATOM 709 C C . ILE A 1 88 ? 20.728 -14.493 -3.248 1.00 95.06 88 ILE A C 1
ATOM 711 O O . ILE A 1 88 ? 21.542 -13.726 -2.731 1.00 95.06 88 ILE A O 1
ATOM 715 N N . PHE A 1 89 ? 20.979 -15.794 -3.398 1.00 94.50 89 PHE A N 1
ATOM 716 C CA . PHE A 1 89 ? 22.243 -16.412 -3.013 1.00 94.50 89 PHE A CA 1
ATOM 717 C C . PHE A 1 89 ? 23.425 -15.825 -3.799 1.00 94.50 89 PHE A C 1
ATOM 719 O O . PHE A 1 89 ? 24.419 -15.418 -3.195 1.00 94.50 89 PHE A O 1
ATOM 726 N N . GLN A 1 90 ? 23.296 -15.690 -5.122 1.00 93.81 90 GLN A N 1
ATOM 727 C CA . GLN A 1 90 ? 24.310 -15.057 -5.972 1.00 93.81 90 GLN A CA 1
ATOM 728 C C . GLN A 1 90 ? 24.552 -13.593 -5.584 1.00 93.81 90 GLN A C 1
ATOM 730 O O . GLN A 1 90 ? 25.700 -13.168 -5.452 1.00 93.81 90 GLN A O 1
ATOM 735 N N . ALA A 1 91 ? 23.483 -12.832 -5.341 1.00 92.62 91 ALA A N 1
ATOM 736 C CA . ALA A 1 91 ? 23.563 -11.425 -4.962 1.00 92.62 91 ALA A CA 1
ATOM 737 C C . ALA A 1 91 ? 24.262 -11.232 -3.605 1.00 92.62 91 ALA A C 1
ATOM 739 O O . ALA A 1 91 ? 25.027 -10.284 -3.441 1.00 92.62 91 ALA A O 1
ATOM 740 N N . ARG A 1 92 ? 24.065 -12.154 -2.650 1.00 91.69 92 ARG A N 1
ATOM 741 C CA . ARG A 1 92 ? 24.809 -12.184 -1.377 1.00 91.69 92 ARG A CA 1
ATOM 742 C C . ARG A 1 92 ? 26.283 -12.529 -1.580 1.00 91.69 92 ARG A C 1
ATOM 744 O O . ARG A 1 92 ? 27.139 -11.865 -1.004 1.00 91.69 92 ARG A O 1
ATOM 751 N N . GLY A 1 93 ? 26.580 -13.527 -2.413 1.00 86.62 93 GLY A N 1
ATOM 752 C CA . GLY A 1 93 ? 27.955 -13.932 -2.724 1.00 86.62 93 GLY A CA 1
ATOM 753 C C . GLY A 1 93 ? 28.771 -12.821 -3.395 1.00 86.62 93 GLY A C 1
ATOM 754 O O . GLY A 1 93 ? 29.956 -12.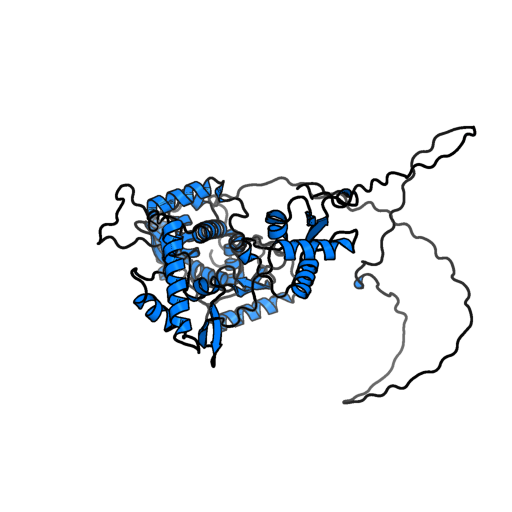664 -3.105 1.00 86.62 93 GLY A O 1
ATOM 755 N N . HIS A 1 94 ? 28.128 -11.995 -4.225 1.00 81.06 94 HIS A N 1
ATOM 756 C CA . HIS A 1 94 ? 28.766 -10.867 -4.911 1.00 81.06 94 HIS A CA 1
ATOM 757 C C . HIS A 1 94 ? 29.224 -9.740 -3.958 1.00 81.06 94 HIS A C 1
ATOM 759 O O . HIS A 1 94 ? 30.112 -8.957 -4.294 1.00 81.06 94 HIS A O 1
ATOM 765 N N . SER A 1 95 ? 28.678 -9.669 -2.739 1.00 65.94 95 SER A N 1
ATOM 766 C CA . SER A 1 95 ? 28.960 -8.584 -1.787 1.00 65.94 95 SER A CA 1
ATOM 767 C C . SE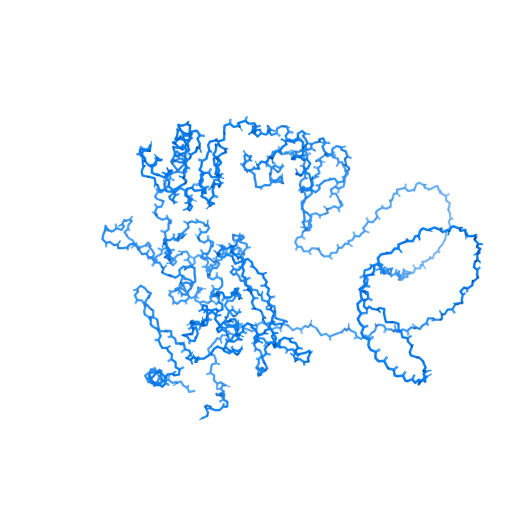R A 1 95 ? 30.334 -8.671 -1.097 1.00 65.94 95 SER A C 1
ATOM 769 O O . SER A 1 95 ? 30.780 -7.680 -0.518 1.00 65.94 95 SER A O 1
ATOM 771 N N . HIS A 1 96 ? 31.049 -9.799 -1.196 1.00 61.62 96 HIS A N 1
ATOM 772 C CA . HIS A 1 96 ? 32.316 -10.035 -0.481 1.00 61.62 96 HIS A CA 1
ATOM 773 C C . HIS A 1 96 ? 33.589 -9.527 -1.186 1.00 61.62 96 HIS A C 1
ATOM 775 O O . HIS A 1 96 ? 34.668 -9.584 -0.602 1.00 61.62 96 HIS A O 1
ATOM 781 N N . ALA A 1 97 ? 33.507 -8.994 -2.410 1.00 60.09 97 ALA A N 1
ATOM 782 C CA . ALA A 1 97 ? 34.682 -8.466 -3.112 1.00 60.09 97 ALA A CA 1
ATOM 783 C C . ALA A 1 97 ? 35.065 -7.068 -2.584 1.00 60.09 97 ALA A C 1
ATOM 785 O O . ALA A 1 97 ? 34.585 -6.048 -3.075 1.00 60.09 97 ALA A O 1
ATOM 786 N N . SER A 1 98 ? 35.893 -6.992 -1.542 1.00 56.59 98 SER A N 1
ATOM 787 C CA . SER A 1 98 ? 36.250 -5.783 -0.768 1.00 56.59 98 SER A CA 1
ATOM 788 C C . SER A 1 98 ? 36.822 -4.597 -1.565 1.00 56.59 98 SER A C 1
ATOM 790 O O . SER A 1 98 ? 36.906 -3.505 -1.020 1.00 56.59 98 SER A O 1
ATOM 792 N N . SER A 1 99 ? 37.176 -4.780 -2.838 1.00 61.06 99 SER A N 1
ATOM 793 C CA . SER A 1 99 ? 37.859 -3.795 -3.689 1.00 61.06 99 SER A CA 1
ATOM 794 C C . SER A 1 99 ? 37.000 -3.193 -4.809 1.00 61.06 99 SER A C 1
ATOM 796 O O . SER A 1 99 ? 37.533 -2.499 -5.673 1.00 61.06 99 SER A O 1
ATOM 798 N N . ALA A 1 100 ? 35.688 -3.458 -4.838 1.00 59.59 100 ALA A N 1
ATOM 799 C CA . ALA A 1 100 ? 34.828 -2.900 -5.881 1.00 59.59 100 ALA A CA 1
ATOM 800 C C . ALA A 1 100 ? 34.787 -1.354 -5.806 1.00 59.59 100 ALA A C 1
ATOM 802 O O . ALA A 1 100 ? 34.628 -0.822 -4.703 1.00 59.59 100 ALA A O 1
ATOM 803 N N . PRO A 1 101 ? 34.918 -0.648 -6.946 1.00 64.81 101 PRO A N 1
ATOM 804 C CA . PRO A 1 101 ? 34.842 0.811 -7.004 1.00 64.81 101 PRO A CA 1
ATOM 805 C C . PRO A 1 101 ? 33.492 1.330 -6.490 1.00 64.81 101 PRO A C 1
ATOM 807 O O . PRO A 1 101 ? 32.511 0.584 -6.446 1.00 64.81 101 PRO A O 1
ATOM 810 N N . GLU A 1 102 ? 33.443 2.614 -6.116 1.00 70.50 102 GLU A N 1
ATOM 811 C CA . GLU A 1 102 ? 32.193 3.291 -5.751 1.00 70.50 102 GLU A CA 1
ATOM 812 C C . GLU A 1 102 ? 31.168 3.115 -6.878 1.00 70.50 102 GLU A C 1
ATOM 814 O O . GLU A 1 102 ? 31.346 3.591 -8.001 1.00 70.50 102 GLU A O 1
ATOM 819 N N . PHE A 1 103 ? 30.111 2.361 -6.585 1.00 77.38 103 PHE A N 1
ATOM 820 C CA . PHE A 1 103 ? 29.020 2.126 -7.514 1.00 77.38 103 PHE A CA 1
ATOM 821 C C . PHE A 1 103 ? 27.982 3.227 -7.337 1.00 77.38 103 PHE A C 1
ATOM 823 O O . PHE A 1 103 ? 27.568 3.501 -6.213 1.00 77.38 103 PHE A O 1
ATOM 830 N N . ASN A 1 104 ? 27.523 3.795 -8.452 1.00 79.44 104 ASN A N 1
ATOM 831 C CA . ASN A 1 104 ? 26.314 4.606 -8.478 1.00 79.44 104 ASN A CA 1
ATOM 832 C C . ASN A 1 104 ? 25.276 3.967 -9.412 1.00 79.44 104 ASN A C 1
ATOM 834 O O . ASN A 1 104 ? 25.595 3.606 -10.552 1.00 79.44 104 ASN A O 1
ATOM 838 N N . LEU A 1 105 ? 24.035 3.847 -8.944 1.00 79.12 105 LEU A N 1
ATOM 839 C CA . LEU A 1 105 ? 22.916 3.195 -9.613 1.00 79.12 105 LEU A CA 1
ATOM 840 C C . LEU A 1 105 ? 22.673 3.758 -11.007 1.00 79.12 105 LEU A C 1
ATOM 842 O O . LEU A 1 105 ? 22.333 2.995 -11.903 1.00 79.12 105 LEU A O 1
ATOM 846 N N . PHE A 1 106 ? 22.922 5.043 -11.223 1.00 80.00 106 PHE A N 1
ATOM 847 C CA . PHE A 1 106 ? 22.730 5.717 -12.506 1.00 80.00 106 PHE A CA 1
ATOM 848 C C . PHE A 1 106 ? 24.047 6.031 -13.228 1.00 80.00 106 PHE A C 1
ATOM 850 O O . PHE A 1 106 ? 24.042 6.674 -14.279 1.00 80.00 106 PHE A O 1
ATOM 857 N N . SER A 1 107 ? 25.184 5.550 -12.713 1.00 79.69 107 SER A N 1
ATOM 858 C CA . SER A 1 107 ? 26.455 5.633 -13.431 1.00 79.69 107 SER A CA 1
ATOM 859 C C . SER A 1 107 ? 26.489 4.687 -14.633 1.00 79.69 107 SER A C 1
ATOM 861 O O . SER A 1 107 ? 25.902 3.603 -14.626 1.00 79.69 107 SER A O 1
ATOM 863 N N . LYS A 1 108 ? 27.244 5.077 -15.667 1.00 75.56 108 LYS A N 1
ATOM 864 C CA . LYS A 1 108 ? 27.506 4.251 -16.859 1.00 75.56 108 LYS A CA 1
ATOM 865 C C . LYS A 1 108 ? 28.503 3.111 -16.598 1.00 75.56 108 LYS A C 1
ATOM 867 O O . LYS A 1 108 ? 29.015 2.535 -17.554 1.00 75.56 108 LYS A O 1
ATOM 872 N N . SER A 1 109 ? 28.827 2.817 -15.337 1.00 76.00 109 SER A N 1
ATOM 873 C CA . SER A 1 109 ? 29.751 1.732 -15.019 1.00 76.00 109 SER A CA 1
ATOM 874 C C . SER A 1 109 ? 29.159 0.394 -15.457 1.00 76.00 109 SER A C 1
ATOM 876 O O . SER A 1 109 ? 27.986 0.113 -15.209 1.00 76.00 109 SER A O 1
ATOM 878 N N . SER A 1 110 ? 29.984 -0.438 -16.090 1.00 74.81 110 SER A N 1
ATOM 879 C CA . SER A 1 110 ? 29.651 -1.824 -16.427 1.00 74.81 110 SER A CA 1
ATOM 880 C C . SER A 1 110 ? 29.730 -2.762 -15.217 1.00 74.81 110 SER A C 1
ATOM 882 O O . SER A 1 110 ? 29.354 -3.927 -15.314 1.00 74.81 110 SER A O 1
ATOM 884 N N . THR A 1 111 ? 30.222 -2.283 -14.070 1.00 83.19 111 THR A N 1
ATOM 885 C CA . THR A 1 111 ? 30.347 -3.092 -12.853 1.00 83.19 111 THR A CA 1
ATOM 886 C C . THR A 1 111 ? 29.000 -3.256 -12.157 1.00 83.19 111 THR A C 1
ATOM 888 O O . THR A 1 111 ? 28.306 -2.270 -11.907 1.00 83.19 111 THR A O 1
ATOM 891 N N . LEU A 1 112 ? 28.665 -4.487 -11.770 1.00 85.00 112 LEU A N 1
ATOM 892 C CA . LEU A 1 112 ? 27.484 -4.769 -10.954 1.00 85.00 112 LEU A CA 1
ATOM 893 C C . LEU A 1 112 ? 27.635 -4.191 -9.531 1.00 85.00 112 LEU A C 1
ATOM 895 O O . LEU A 1 112 ? 28.747 -4.162 -8.994 1.00 85.00 112 LEU A O 1
ATOM 899 N N . PRO A 1 113 ? 26.536 -3.734 -8.902 1.00 87.38 113 PRO A N 1
ATOM 900 C CA . PRO A 1 113 ? 26.564 -3.295 -7.515 1.00 87.38 113 PRO A CA 1
ATOM 901 C C . PRO A 1 113 ? 26.746 -4.462 -6.554 1.00 87.38 113 PRO A C 1
ATOM 903 O O . PRO A 1 113 ? 26.228 -5.557 -6.768 1.00 87.38 113 PRO A O 1
ATOM 906 N N . LYS A 1 114 ? 27.350 -4.175 -5.401 1.00 89.44 114 LYS A N 1
ATOM 907 C CA . LYS A 1 114 ? 27.133 -5.000 -4.208 1.00 89.44 114 LYS A CA 1
ATOM 908 C C . LYS A 1 114 ? 25.708 -4.800 -3.713 1.00 89.44 114 LYS A C 1
ATOM 910 O O . LYS A 1 114 ? 25.209 -3.677 -3.735 1.00 89.44 114 LYS A O 1
ATOM 915 N N . PHE A 1 115 ? 25.080 -5.856 -3.213 1.00 92.25 115 PHE A N 1
ATOM 916 C CA . PHE A 1 115 ? 23.711 -5.788 -2.713 1.00 92.25 115 PHE A CA 1
ATOM 917 C C . PHE A 1 115 ? 23.686 -5.882 -1.185 1.00 92.25 115 PHE A C 1
ATOM 919 O O . PHE A 1 115 ? 24.345 -6.735 -0.582 1.00 92.25 115 PHE A O 1
ATOM 926 N N . MET A 1 116 ? 22.906 -5.006 -0.560 1.00 92.56 116 MET A N 1
ATOM 927 C CA . MET A 1 116 ? 22.550 -5.051 0.852 1.00 92.56 116 MET A CA 1
ATOM 928 C C . MET A 1 116 ? 21.143 -5.612 1.018 1.00 92.56 116 MET A C 1
ATOM 930 O O . MET A 1 116 ? 20.240 -5.320 0.235 1.00 92.56 116 MET A O 1
ATOM 934 N N . PHE A 1 117 ? 20.947 -6.374 2.088 1.00 94.38 117 PHE A N 1
ATOM 935 C CA . PHE A 1 117 ? 19.677 -7.014 2.402 1.00 94.38 117 PHE A CA 1
ATOM 936 C C . PHE A 1 117 ? 19.211 -6.547 3.773 1.00 94.38 117 PHE A C 1
ATOM 938 O O . PHE A 1 117 ? 19.947 -6.670 4.752 1.00 94.38 117 PHE A O 1
ATOM 945 N N . LYS A 1 118 ? 17.990 -6.022 3.851 1.00 94.06 118 LYS A N 1
ATOM 946 C CA . LYS A 1 118 ? 17.403 -5.522 5.096 1.00 94.06 118 LYS A CA 1
ATOM 947 C C . LYS A 1 118 ? 16.053 -6.179 5.330 1.00 94.06 118 LYS A C 1
ATOM 949 O O . LYS A 1 118 ? 15.200 -6.163 4.448 1.00 94.06 118 LYS A O 1
ATOM 954 N N . GLU A 1 119 ? 15.845 -6.742 6.516 1.00 95.00 119 GLU A N 1
ATOM 955 C CA . GLU A 1 119 ? 14.512 -7.189 6.922 1.00 95.00 119 GLU A CA 1
ATOM 956 C C . GLU A 1 119 ? 13.649 -5.955 7.230 1.00 95.00 119 GLU A C 1
ATOM 958 O O . GLU A 1 119 ? 14.043 -5.078 8.002 1.00 95.00 119 GLU A O 1
ATOM 963 N N . ILE A 1 120 ? 12.484 -5.867 6.595 1.00 92.31 120 ILE A N 1
ATOM 964 C CA . ILE A 1 120 ? 11.529 -4.765 6.743 1.00 92.31 120 ILE A CA 1
ATOM 965 C C . ILE A 1 120 ? 10.121 -5.317 6.972 1.00 92.31 120 ILE A C 1
ATOM 967 O O . ILE A 1 120 ? 9.840 -6.478 6.686 1.00 92.31 120 ILE A O 1
ATOM 971 N N . ILE A 1 121 ? 9.209 -4.482 7.465 1.00 87.06 121 ILE A N 1
ATOM 972 C CA . ILE A 1 121 ? 7.783 -4.818 7.548 1.00 87.06 121 ILE A CA 1
ATOM 973 C C . ILE A 1 121 ? 7.093 -4.207 6.331 1.00 87.06 121 ILE A C 1
ATOM 975 O O . ILE A 1 121 ? 6.997 -2.982 6.247 1.00 87.06 121 ILE A O 1
ATOM 979 N N . ASP A 1 122 ? 6.587 -5.043 5.421 1.00 80.06 122 ASP A N 1
ATOM 980 C CA . ASP A 1 122 ? 5.879 -4.595 4.219 1.00 80.06 122 ASP A CA 1
ATOM 981 C C . ASP A 1 122 ? 4.722 -3.661 4.626 1.00 80.06 122 ASP A C 1
ATOM 983 O O . ASP A 1 122 ? 3.859 -4.058 5.420 1.00 80.06 122 ASP A O 1
ATOM 987 N N . PRO A 1 123 ? 4.675 -2.413 4.130 1.00 73.75 123 PRO A N 1
ATOM 988 C CA . PRO A 1 123 ? 3.656 -1.465 4.549 1.00 73.75 123 PRO A CA 1
ATOM 989 C C . PRO A 1 123 ? 2.245 -1.823 4.074 1.00 73.75 123 PRO A C 1
ATOM 991 O O . PRO A 1 123 ? 1.276 -1.343 4.654 1.00 73.75 123 PRO A O 1
ATOM 994 N N . SER A 1 124 ? 2.124 -2.672 3.055 1.00 70.12 124 SER A N 1
ATOM 995 C CA . SER A 1 124 ? 0.861 -3.122 2.472 1.00 70.12 124 SER A CA 1
ATOM 996 C C . SER A 1 124 ? 0.262 -4.345 3.168 1.00 70.12 124 SER A C 1
ATOM 998 O O . SER A 1 124 ? -0.958 -4.445 3.266 1.00 70.12 124 SER A O 1
ATOM 1000 N N . ILE A 1 125 ? 1.103 -5.270 3.647 1.00 71.44 125 ILE A N 1
ATOM 1001 C CA . ILE A 1 125 ? 0.665 -6.548 4.244 1.00 71.44 125 ILE A CA 1
ATOM 1002 C C . ILE A 1 125 ? 0.874 -6.564 5.765 1.00 71.44 125 ILE A C 1
ATOM 1004 O O . ILE A 1 125 ? 0.176 -7.277 6.482 1.00 71.44 125 ILE A O 1
ATOM 1008 N N . GLY A 1 126 ? 1.837 -5.793 6.275 1.00 78.50 126 GLY A N 1
ATOM 1009 C CA . GLY A 1 126 ? 2.255 -5.838 7.676 1.00 78.50 126 GLY A CA 1
ATOM 1010 C C . GLY A 1 126 ? 3.118 -7.055 8.030 1.00 78.50 126 GLY A C 1
ATOM 1011 O O . GLY A 1 126 ? 3.475 -7.222 9.193 1.00 78.50 126 GLY A O 1
ATOM 1012 N N . SER A 1 127 ? 3.470 -7.902 7.057 1.00 84.69 127 SER A N 1
ATOM 1013 C CA . SER A 1 127 ? 4.374 -9.039 7.244 1.00 84.69 127 SER A CA 1
ATOM 1014 C C . SER A 1 127 ? 5.833 -8.632 7.058 1.00 84.69 127 SER A C 1
ATOM 1016 O O . SER A 1 127 ? 6.144 -7.722 6.289 1.00 84.69 127 SER A O 1
ATOM 1018 N N . LYS A 1 128 ? 6.743 -9.346 7.725 1.00 90.81 128 LYS A N 1
ATOM 1019 C CA . LYS A 1 128 ? 8.179 -9.218 7.468 1.00 90.81 128 LYS A CA 1
ATOM 1020 C C . LYS A 1 128 ? 8.501 -9.659 6.035 1.00 90.81 128 LYS A C 1
ATOM 1022 O O . LYS A 1 128 ? 7.952 -10.651 5.560 1.00 90.81 128 LYS A O 1
ATOM 1027 N N . THR A 1 129 ? 9.361 -8.915 5.357 1.00 93.38 129 THR A N 1
ATOM 1028 C CA . THR A 1 129 ? 9.870 -9.207 4.012 1.00 93.38 129 THR A CA 1
ATOM 1029 C C . THR A 1 129 ? 11.318 -8.744 3.908 1.00 93.38 129 THR A C 1
ATOM 1031 O O . THR A 1 129 ? 11.777 -7.915 4.697 1.00 93.38 129 THR A O 1
ATOM 1034 N N . LEU A 1 130 ? 12.043 -9.253 2.917 1.00 94.06 130 LEU A N 1
ATOM 1035 C CA . LEU A 1 130 ? 13.368 -8.753 2.579 1.00 94.06 130 LEU A CA 1
ATOM 1036 C C . LEU A 1 130 ? 13.246 -7.533 1.655 1.00 94.06 130 LEU A C 1
ATOM 1038 O O . LEU A 1 130 ? 12.445 -7.533 0.717 1.00 94.06 130 LEU A O 1
ATOM 1042 N N . ALA A 1 131 ? 14.031 -6.496 1.918 1.00 94.75 131 ALA A N 1
ATOM 1043 C CA . ALA A 1 131 ? 14.306 -5.421 0.977 1.00 94.75 131 ALA A CA 1
ATOM 1044 C C . ALA A 1 131 ? 15.750 -5.522 0.492 1.00 94.75 131 ALA A C 1
ATOM 1046 O O . ALA A 1 131 ? 16.651 -5.845 1.274 1.00 94.75 131 ALA A O 1
ATOM 1047 N N . ILE A 1 132 ? 15.950 -5.262 -0.797 1.00 95.50 132 ILE A N 1
ATOM 1048 C CA . ILE A 1 132 ? 17.238 -5.413 -1.474 1.00 95.50 132 ILE A CA 1
ATOM 1049 C C . ILE A 1 132 ? 17.660 -4.046 -1.991 1.00 95.50 132 ILE A C 1
ATOM 1051 O O . ILE A 1 132 ? 16.948 -3.441 -2.787 1.00 95.50 132 ILE A O 1
ATOM 1055 N N . TYR A 1 133 ? 18.818 -3.574 -1.548 1.00 93.31 133 TYR A N 1
ATOM 1056 C CA . TYR A 1 133 ? 19.355 -2.273 -1.923 1.00 93.31 133 TYR A CA 1
ATOM 1057 C C . TYR A 1 133 ? 20.710 -2.433 -2.614 1.00 93.31 133 TYR A C 1
ATOM 1059 O O . TYR A 1 133 ? 21.491 -3.303 -2.224 1.00 93.31 133 TYR A O 1
ATOM 1067 N N . PRO A 1 134 ? 21.035 -1.590 -3.599 1.00 90.81 134 PRO A N 1
ATOM 1068 C CA . PRO A 1 134 ? 22.418 -1.395 -4.007 1.00 90.81 134 PRO A CA 1
ATOM 1069 C C . PRO A 1 134 ? 23.208 -0.775 -2.841 1.00 90.81 134 PRO A C 1
ATOM 1071 O O . PRO A 1 134 ? 22.731 0.123 -2.149 1.00 90.81 134 PRO A O 1
ATOM 1074 N N . ASN A 1 135 ? 24.398 -1.298 -2.568 1.00 87.12 135 ASN A N 1
ATOM 1075 C CA . ASN A 1 135 ? 25.242 -0.834 -1.473 1.00 87.12 135 ASN A CA 1
ATOM 1076 C C . ASN A 1 135 ? 25.720 0.602 -1.719 1.00 87.12 135 ASN A C 1
ATOM 1078 O O . ASN A 1 135 ? 26.178 0.907 -2.816 1.00 87.12 135 ASN A O 1
ATOM 1082 N N . GLY A 1 136 ? 25.668 1.447 -0.687 1.00 82.00 136 GLY A N 1
ATOM 1083 C CA . GLY A 1 136 ? 26.103 2.848 -0.763 1.00 82.00 136 GLY A CA 1
ATOM 1084 C C . GLY A 1 136 ? 25.087 3.818 -1.375 1.00 82.00 136 GLY A C 1
ATOM 1085 O O . GLY A 1 136 ? 25.337 5.018 -1.377 1.00 82.00 136 GLY A O 1
ATOM 1086 N N . GLU A 1 137 ? 23.935 3.333 -1.839 1.00 85.69 137 GLU A N 1
ATOM 1087 C CA . GLU A 1 137 ? 22.881 4.178 -2.403 1.00 85.69 137 GLU A CA 1
ATOM 1088 C C . GLU A 1 137 ? 21.900 4.665 -1.338 1.00 85.69 137 GLU A C 1
ATOM 1090 O O . GLU A 1 137 ? 21.438 3.898 -0.485 1.00 85.69 137 GLU A O 1
ATOM 1095 N N . ILE A 1 138 ? 21.546 5.947 -1.418 1.00 85.94 138 ILE A N 1
ATOM 1096 C CA . ILE A 1 138 ? 20.479 6.529 -0.606 1.00 85.94 138 ILE A CA 1
ATOM 1097 C C . ILE A 1 138 ? 19.158 6.214 -1.300 1.00 85.94 138 ILE A C 1
ATOM 1099 O O . ILE A 1 138 ? 18.959 6.562 -2.460 1.00 85.94 138 ILE A O 1
ATOM 1103 N N . TRP A 1 139 ? 18.248 5.555 -0.584 1.00 91.62 139 TRP A N 1
ATOM 1104 C CA . TRP A 1 139 ? 16.963 5.145 -1.136 1.00 91.62 139 TRP A CA 1
ATOM 1105 C C . TRP A 1 139 ? 15.800 5.756 -0.362 1.00 91.62 139 TRP A C 1
ATOM 1107 O O . TRP A 1 139 ? 15.499 5.342 0.760 1.00 91.62 139 TRP A O 1
ATOM 1117 N N . GLU A 1 140 ? 15.095 6.687 -0.997 1.00 88.31 140 GLU A N 1
ATOM 1118 C CA . GLU A 1 140 ? 13.892 7.316 -0.454 1.00 88.31 140 GLU A CA 1
ATOM 1119 C C . GLU A 1 140 ? 12.652 6.765 -1.166 1.00 88.31 140 GLU A C 1
ATOM 1121 O O . GLU A 1 140 ? 12.354 7.093 -2.310 1.00 88.31 140 GLU A O 1
ATOM 1126 N N . ALA A 1 141 ? 11.938 5.867 -0.486 1.00 90.81 141 ALA A N 1
ATOM 1127 C CA . ALA A 1 141 ? 10.721 5.252 -1.002 1.00 90.81 141 ALA A CA 1
ATOM 1128 C C . ALA A 1 141 ? 9.486 5.956 -0.425 1.00 90.81 141 ALA A C 1
ATOM 1130 O O . ALA A 1 141 ? 9.186 5.805 0.763 1.00 90.81 141 ALA A O 1
ATOM 1131 N N . LEU A 1 142 ? 8.745 6.699 -1.251 1.00 87.81 142 LEU A N 1
ATOM 1132 C CA . LEU A 1 142 ? 7.583 7.465 -0.787 1.00 87.81 142 LEU A CA 1
ATOM 1133 C C . LEU A 1 142 ? 6.422 6.563 -0.352 1.00 87.81 142 LEU A C 1
ATOM 1135 O O . LEU A 1 142 ? 5.680 6.887 0.578 1.00 87.81 142 LEU A O 1
ATOM 1139 N N . ASP A 1 143 ? 6.291 5.389 -0.969 1.00 81.88 143 ASP A N 1
ATOM 1140 C CA . ASP A 1 143 ? 5.271 4.404 -0.609 1.00 81.88 143 ASP A CA 1
ATOM 1141 C C . ASP A 1 143 ? 5.490 3.787 0.788 1.00 81.88 143 ASP A C 1
ATOM 1143 O O . ASP A 1 143 ? 4.540 3.259 1.380 1.00 81.88 143 ASP A O 1
ATOM 1147 N N . ASN A 1 144 ? 6.684 3.932 1.373 1.00 84.06 144 ASN A N 1
ATOM 1148 C CA . ASN A 1 144 ? 6.976 3.537 2.751 1.00 84.06 144 ASN A CA 1
ATOM 1149 C C . ASN A 1 144 ? 6.218 4.396 3.780 1.00 84.06 144 ASN A C 1
ATOM 1151 O O . ASN A 1 144 ? 5.883 3.918 4.867 1.00 84.06 144 ASN A O 1
ATOM 1155 N N . HIS A 1 145 ? 5.859 5.635 3.428 1.00 81.44 145 HIS A N 1
ATOM 1156 C CA . HIS A 1 145 ? 5.132 6.537 4.326 1.00 81.44 145 HIS A CA 1
ATOM 1157 C C . HIS A 1 145 ? 3.629 6.244 4.424 1.00 81.44 145 HIS A C 1
ATOM 1159 O O . HIS A 1 145 ? 2.922 6.889 5.195 1.00 81.44 145 HIS A O 1
ATOM 1165 N N . SER A 1 146 ? 3.142 5.220 3.715 1.00 75.81 146 SER A N 1
ATOM 1166 C CA . SER A 1 146 ? 1.747 4.750 3.701 1.00 75.81 146 SER A CA 1
ATOM 1167 C C . SER A 1 146 ? 1.072 4.646 5.083 1.00 75.81 146 SER A C 1
ATOM 1169 O O . SER A 1 146 ? -0.147 4.791 5.182 1.00 75.81 146 SER A O 1
ATOM 1171 N N . LYS A 1 147 ? 1.840 4.368 6.147 1.00 75.12 147 LYS A N 1
ATOM 1172 C CA . LYS A 1 147 ? 1.326 4.187 7.518 1.00 75.12 147 LYS A CA 1
ATOM 1173 C C . LYS A 1 147 ? 1.138 5.491 8.298 1.00 75.12 147 LYS A C 1
ATOM 1175 O O . LYS A 1 147 ? 0.433 5.479 9.299 1.00 75.12 147 LYS A O 1
ATOM 1180 N N . PHE A 1 148 ? 1.747 6.592 7.862 1.00 77.00 148 PHE A N 1
ATOM 1181 C CA . PHE A 1 148 ? 1.787 7.852 8.616 1.00 77.00 148 PHE A CA 1
ATOM 1182 C C . PHE A 1 148 ? 0.716 8.862 8.176 1.00 77.00 148 PHE A C 1
ATOM 1184 O O . PHE A 1 148 ? 0.808 10.040 8.502 1.00 77.00 148 PHE A O 1
ATOM 1191 N N . GLY A 1 149 ? -0.302 8.425 7.425 1.00 83.94 149 GLY A N 1
ATOM 1192 C CA . GLY A 1 149 ? -1.313 9.334 6.877 1.00 83.94 149 GLY A CA 1
ATOM 1193 C C . GLY A 1 149 ? -0.701 10.346 5.903 1.00 83.94 149 GLY A C 1
ATOM 1194 O O . GLY A 1 149 ? 0.236 10.005 5.182 1.00 83.94 149 GLY A O 1
ATOM 1195 N N . ASP A 1 150 ? -1.219 11.578 5.881 1.00 88.38 150 ASP A N 1
ATOM 1196 C CA . ASP A 1 150 ? -0.758 12.679 5.011 1.00 88.38 150 ASP A CA 1
ATOM 1197 C C . ASP A 1 150 ? 0.484 13.412 5.562 1.00 88.38 150 ASP A C 1
ATOM 1199 O O . ASP A 1 150 ? 0.517 14.634 5.682 1.00 88.38 150 ASP A O 1
ATOM 1203 N N . PHE A 1 151 ? 1.514 12.649 5.930 1.00 84.94 151 PHE A N 1
ATOM 1204 C CA . PHE A 1 151 ? 2.789 13.152 6.450 1.00 84.94 151 PHE A CA 1
ATOM 1205 C C . PHE A 1 151 ? 3.497 14.147 5.514 1.00 84.94 151 PHE A C 1
ATOM 1207 O O . PHE A 1 151 ? 4.131 15.086 5.980 1.00 84.94 151 PHE A O 1
ATOM 1214 N N . LEU A 1 152 ? 3.379 13.962 4.195 1.00 87.50 152 LEU A N 1
ATOM 1215 C CA . LEU A 1 152 ? 4.010 14.836 3.194 1.00 87.50 152 LEU A CA 1
ATOM 1216 C C . LEU A 1 152 ? 3.144 16.048 2.808 1.00 87.50 152 LEU A C 1
ATOM 1218 O O . LEU A 1 152 ? 3.464 16.735 1.838 1.00 87.50 152 LEU A O 1
ATOM 1222 N N . GLU A 1 153 ? 2.027 16.271 3.508 1.00 92.88 153 GLU A N 1
ATOM 1223 C CA . GLU A 1 153 ? 1.028 17.303 3.203 1.00 92.88 153 GLU A CA 1
ATOM 1224 C C . GLU A 1 153 ? 0.564 17.302 1.734 1.00 92.88 153 GLU A C 1
ATOM 1226 O O . GLU A 1 153 ? 0.227 18.342 1.152 1.00 92.88 153 GLU A O 1
ATOM 1231 N N . ILE A 1 154 ? 0.529 16.120 1.113 1.00 93.81 154 ILE A N 1
ATOM 1232 C CA . ILE A 1 154 ? 0.191 15.940 -0.297 1.00 93.81 154 ILE A CA 1
ATOM 1233 C C . ILE A 1 154 ? -1.217 16.450 -0.580 1.00 93.81 154 ILE A C 1
ATOM 1235 O O . ILE A 1 154 ? -1.472 16.969 -1.665 1.00 93.81 154 ILE A O 1
ATOM 1239 N N . LYS A 1 155 ? -2.127 16.402 0.399 1.00 94.81 155 LYS A N 1
ATOM 1240 C CA . LYS A 1 155 ? -3.496 16.892 0.210 1.00 94.81 155 LYS A CA 1
ATOM 1241 C C . LYS A 1 155 ? -3.587 18.384 -0.097 1.00 94.81 155 LYS A C 1
ATOM 1243 O O . LYS A 1 155 ? -4.587 18.829 -0.668 1.00 94.81 155 LYS A O 1
ATOM 1248 N N . LYS A 1 156 ? -2.572 19.170 0.275 1.00 96.00 156 LYS A N 1
ATOM 1249 C CA . LYS A 1 156 ? -2.521 20.612 -0.005 1.00 96.00 156 LYS A CA 1
ATOM 1250 C C . LYS A 1 156 ? -2.056 20.910 -1.434 1.00 96.00 156 LYS A C 1
ATOM 1252 O O . LYS A 1 156 ? -2.245 22.034 -1.907 1.00 96.00 156 LYS A O 1
ATOM 1257 N N . THR A 1 157 ? -1.475 19.934 -2.131 1.00 96.81 157 THR A N 1
ATOM 1258 C CA . THR A 1 157 ? -0.833 20.146 -3.430 1.00 96.81 157 THR A CA 1
ATOM 1259 C C . THR A 1 157 ? -1.828 20.125 -4.596 1.00 96.81 157 THR A C 1
ATOM 1261 O O . THR A 1 157 ? -2.997 19.748 -4.455 1.00 96.81 157 THR A O 1
ATOM 1264 N N . GLN A 1 158 ? -1.386 20.576 -5.774 1.00 96.88 158 GLN A N 1
ATOM 1265 C CA . GLN A 1 158 ? -2.222 20.568 -6.978 1.00 96.88 158 GLN A CA 1
ATOM 1266 C C . GLN A 1 158 ? -2.453 19.142 -7.495 1.00 96.88 158 GLN A C 1
ATOM 1268 O O . GLN A 1 158 ? -3.557 18.824 -7.934 1.00 96.88 158 GLN A O 1
ATOM 1273 N N . GLU A 1 159 ? -1.456 18.268 -7.367 1.00 96.94 159 GLU A N 1
ATOM 1274 C CA . GLU A 1 159 ? -1.544 16.865 -7.765 1.00 96.94 159 GLU A CA 1
ATOM 1275 C C . GLU A 1 159 ? -2.676 16.160 -7.017 1.00 96.94 159 GLU A C 1
ATOM 1277 O O . GLU A 1 159 ? -3.450 15.440 -7.637 1.00 96.94 159 GLU A O 1
ATOM 1282 N N . TRP A 1 160 ? -2.854 16.401 -5.713 1.00 97.12 160 TRP A N 1
ATOM 1283 C CA . TRP A 1 160 ? -3.975 15.814 -4.970 1.00 97.12 160 TRP A CA 1
ATOM 1284 C C . TRP A 1 160 ? -5.340 16.274 -5.476 1.00 97.12 160 TRP A C 1
ATOM 1286 O O . TRP A 1 160 ? -6.254 15.461 -5.627 1.00 97.12 160 TRP A O 1
ATOM 1296 N N . LYS A 1 161 ? -5.486 17.566 -5.781 1.00 97.19 161 LYS A N 1
ATOM 1297 C CA . LYS A 1 161 ? -6.734 18.106 -6.341 1.00 97.19 161 LYS A CA 1
ATOM 1298 C C . LYS A 1 161 ? -7.050 17.467 -7.691 1.00 97.19 161 LYS A C 1
ATOM 1300 O O . LYS A 1 161 ? -8.205 17.124 -7.946 1.00 97.19 161 LYS A O 1
ATOM 1305 N N . ASP A 1 162 ? -6.034 17.296 -8.531 1.00 97.75 162 ASP A N 1
ATOM 1306 C CA . ASP A 1 162 ? -6.164 16.672 -9.846 1.00 97.75 162 ASP A CA 1
ATOM 1307 C C . ASP A 1 162 ? -6.454 15.170 -9.736 1.00 97.75 162 ASP A C 1
ATOM 1309 O O . ASP A 1 162 ? -7.331 14.670 -10.437 1.00 97.75 162 ASP A O 1
ATOM 1313 N N . PHE A 1 163 ? -5.796 14.471 -8.808 1.00 97.44 163 PHE A N 1
ATOM 1314 C CA . PHE A 1 163 ? -6.057 13.075 -8.449 1.00 97.44 163 PHE A CA 1
ATOM 1315 C C . PHE A 1 163 ? -7.504 12.861 -8.016 1.00 97.44 163 PHE A C 1
ATOM 1317 O O . PHE A 1 163 ? -8.205 12.026 -8.592 1.00 97.44 163 PHE A O 1
ATOM 1324 N N . TYR A 1 164 ? -7.968 13.646 -7.043 1.00 95.19 164 TYR A N 1
ATOM 1325 C CA . TYR A 1 164 ? -9.319 13.520 -6.514 1.00 95.19 164 TYR A CA 1
ATOM 1326 C C . TYR A 1 164 ? -10.352 13.788 -7.608 1.00 95.19 164 TYR A C 1
ATOM 1328 O O . TYR A 1 164 ? -11.254 12.982 -7.819 1.00 95.19 164 TYR A O 1
ATOM 1336 N N . ARG A 1 165 ? -10.179 14.877 -8.367 1.00 94.94 165 ARG A N 1
ATOM 1337 C CA . ARG A 1 165 ? -11.068 15.244 -9.477 1.00 94.94 165 ARG A CA 1
ATOM 1338 C C . ARG A 1 165 ? -11.081 14.186 -10.579 1.00 94.94 165 ARG A C 1
ATOM 1340 O O . ARG A 1 165 ? -12.134 13.925 -11.156 1.00 94.94 165 ARG A O 1
ATOM 1347 N N . PHE A 1 166 ? -9.929 13.611 -10.916 1.00 94.44 166 PHE A N 1
ATOM 1348 C CA . PHE A 1 166 ? -9.829 12.577 -11.941 1.00 94.44 166 PHE A CA 1
ATOM 1349 C C . PHE A 1 166 ? -10.601 11.320 -11.533 1.00 94.44 166 PHE A C 1
ATOM 1351 O O . PHE A 1 166 ? -11.450 10.859 -12.295 1.00 94.44 166 PHE A O 1
ATOM 1358 N N . LEU A 1 167 ? -10.372 10.812 -10.319 1.00 93.50 167 LEU A N 1
ATOM 1359 C CA . LEU A 1 167 ? -11.080 9.635 -9.818 1.00 93.50 167 LEU A CA 1
ATOM 1360 C C . LEU A 1 167 ? -12.575 9.900 -9.624 1.00 93.50 167 LEU A C 1
ATOM 1362 O O . LEU A 1 167 ? -13.392 9.073 -10.023 1.00 93.50 167 LEU A O 1
ATOM 1366 N N . GLU A 1 168 ? -12.943 11.065 -9.093 1.00 91.12 168 GLU A N 1
ATOM 1367 C CA . GLU A 1 168 ? -14.342 11.472 -8.985 1.00 91.12 168 GLU A CA 1
ATOM 1368 C C . GLU A 1 168 ? -15.013 11.445 -10.361 1.00 91.12 168 GLU A C 1
ATOM 1370 O O . GLU A 1 168 ? -16.040 10.804 -10.515 1.00 91.12 168 GLU A O 1
ATOM 1375 N N . ASN A 1 169 ? -14.413 12.030 -11.400 1.00 89.75 169 ASN A N 1
ATOM 1376 C CA . ASN A 1 169 ? -14.986 11.974 -12.749 1.00 89.75 169 ASN A CA 1
ATOM 1377 C C . ASN A 1 169 ? -15.044 10.548 -13.324 1.00 89.75 169 ASN A C 1
ATOM 1379 O O . ASN A 1 169 ? -15.989 10.217 -14.042 1.00 89.75 169 ASN A O 1
ATOM 1383 N N . TYR A 1 170 ? -14.037 9.719 -13.040 1.00 89.81 170 TYR A N 1
ATOM 1384 C CA . TYR A 1 170 ? -13.970 8.339 -13.517 1.00 89.81 170 TYR A CA 1
ATOM 1385 C C . TYR A 1 170 ? -15.108 7.483 -12.941 1.00 89.81 170 TYR A C 1
ATOM 1387 O O . TYR A 1 170 ? -15.814 6.799 -13.689 1.00 89.81 170 TYR A O 1
ATOM 1395 N N . PHE A 1 171 ? -15.316 7.548 -11.623 1.00 87.62 171 PHE A N 1
ATOM 1396 C CA . PHE A 1 171 ? -16.315 6.744 -10.916 1.00 87.62 171 PHE A CA 1
ATOM 1397 C C . PHE A 1 171 ? -17.709 7.384 -10.891 1.00 87.62 171 PHE A C 1
ATOM 1399 O O . PHE A 1 171 ? -18.718 6.684 -10.952 1.00 87.62 171 PHE A O 1
ATOM 1406 N N . VAL A 1 172 ? -17.779 8.710 -10.803 1.00 81.38 172 VAL A N 1
ATOM 1407 C CA . VAL A 1 172 ? -19.004 9.508 -10.700 1.00 81.38 172 VAL A CA 1
ATOM 1408 C C . VAL A 1 172 ? -19.247 10.152 -12.056 1.00 81.38 172 VAL A C 1
ATOM 1410 O O . VAL A 1 172 ? -18.895 11.305 -12.295 1.00 81.38 172 VAL A O 1
ATOM 1413 N N . HIS A 1 173 ? -19.828 9.399 -12.989 1.00 67.75 173 HIS A N 1
ATOM 1414 C CA . HIS A 1 173 ? -20.221 9.952 -14.285 1.00 67.75 173 HIS A CA 1
ATOM 1415 C C . HIS A 1 173 ? -21.005 11.263 -14.091 1.00 67.75 173 HIS A C 1
ATOM 1417 O O . HIS A 1 173 ? -22.037 11.289 -13.412 1.00 67.75 173 HIS A O 1
ATOM 1423 N N . LYS A 1 174 ? -20.501 12.365 -14.672 1.00 53.16 174 LYS A N 1
ATOM 1424 C CA . LYS A 1 174 ? -21.118 13.697 -14.599 1.00 53.16 174 LYS A CA 1
ATOM 1425 C C . LYS A 1 174 ? -22.551 13.634 -15.139 1.00 53.16 174 LYS A C 1
ATOM 1427 O O . LYS A 1 174 ? -22.758 13.714 -16.343 1.00 53.16 174 LYS A O 1
ATOM 1432 N N . GLY A 1 175 ? -23.541 13.506 -14.255 1.00 52.34 175 GLY A N 1
ATOM 1433 C CA . GLY A 1 175 ? -24.953 13.713 -14.597 1.00 52.34 175 GLY A CA 1
ATOM 1434 C C . GLY A 1 175 ? -25.953 12.682 -14.080 1.00 52.34 175 GLY A C 1
ATOM 1435 O O . GLY A 1 175 ? -27.138 12.999 -14.041 1.00 52.34 175 GLY A O 1
ATOM 1436 N N . ILE A 1 176 ? -25.534 11.496 -13.623 1.00 50.91 176 ILE A N 1
ATOM 1437 C CA . ILE A 1 176 ? -26.482 10.468 -13.160 1.00 50.91 176 ILE A CA 1
ATOM 1438 C C . ILE A 1 176 ? -26.175 10.105 -11.705 1.00 50.91 176 ILE A C 1
ATOM 1440 O O . ILE A 1 176 ? -25.329 9.274 -11.405 1.00 50.91 176 ILE A O 1
ATOM 1444 N N . ARG A 1 177 ? -26.891 10.738 -10.766 1.00 54.91 177 ARG A N 1
ATOM 1445 C CA . ARG A 1 177 ? -26.742 10.515 -9.310 1.00 54.91 177 ARG A CA 1
ATOM 1446 C C . ARG A 1 177 ? -27.157 9.114 -8.836 1.00 54.91 177 ARG A C 1
ATOM 1448 O O . ARG A 1 177 ? -27.097 8.840 -7.640 1.00 54.91 177 ARG A O 1
ATOM 1455 N N . ARG A 1 178 ? -27.614 8.237 -9.732 1.00 54.53 178 ARG A N 1
ATOM 1456 C CA . ARG A 1 178 ? -27.918 6.839 -9.422 1.00 54.53 178 ARG A CA 1
ATOM 1457 C C . ARG A 1 178 ? -27.459 5.957 -10.580 1.00 54.53 178 ARG A C 1
ATOM 1459 O O . ARG A 1 178 ? -28.008 6.136 -11.665 1.00 54.53 178 ARG A O 1
ATOM 1466 N N . PRO A 1 179 ? -26.520 5.018 -10.369 1.00 53.94 179 PRO A N 1
ATOM 1467 C CA . PRO A 1 179 ? -26.227 4.016 -11.385 1.00 53.94 179 PRO A CA 1
ATOM 1468 C C . PRO A 1 179 ? -27.542 3.340 -11.780 1.00 53.94 179 PRO A C 1
ATOM 1470 O O . PRO A 1 179 ? -28.370 3.016 -10.914 1.00 53.94 179 PRO A O 1
ATOM 1473 N N . ARG A 1 180 ? -27.787 3.189 -13.085 1.00 57.25 180 ARG A N 1
ATOM 1474 C CA . ARG A 1 180 ? -28.882 2.318 -13.533 1.00 57.25 180 ARG A CA 1
ATOM 1475 C C . ARG A 1 180 ? -28.600 0.922 -12.971 1.00 57.25 180 ARG A C 1
ATOM 1477 O O . ARG A 1 180 ? -27.443 0.549 -12.833 1.00 57.25 180 ARG A O 1
ATOM 1484 N N . ARG A 1 181 ? -29.643 0.155 -12.622 1.00 57.34 181 ARG A N 1
ATOM 1485 C CA . ARG A 1 181 ? -29.491 -1.191 -12.021 1.00 57.34 181 ARG A CA 1
ATOM 1486 C C . ARG A 1 181 ? -28.618 -2.146 -12.851 1.00 57.34 181 ARG A C 1
ATOM 1488 O O . ARG A 1 181 ? -28.145 -3.127 -12.293 1.00 57.34 181 ARG A O 1
ATOM 1495 N N . ASP A 1 182 ? -28.395 -1.819 -14.121 1.00 59.66 182 ASP A N 1
ATOM 1496 C CA . ASP A 1 182 ? -27.651 -2.623 -15.085 1.00 59.66 182 ASP A CA 1
ATOM 1497 C C . ASP A 1 182 ? -26.236 -2.080 -15.380 1.00 59.66 182 ASP A C 1
ATOM 1499 O O . ASP A 1 182 ? -25.494 -2.705 -16.130 1.00 59.66 182 ASP A O 1
ATOM 1503 N N . GLU A 1 183 ? -25.835 -0.930 -14.818 1.00 67.38 183 GLU A N 1
ATOM 1504 C CA . GLU A 1 183 ? -24.453 -0.447 -14.940 1.00 67.38 183 GLU A CA 1
ATOM 1505 C C . GLU A 1 183 ? -23.586 -1.117 -13.874 1.00 67.38 183 GLU A C 1
ATOM 1507 O O . GLU A 1 183 ? -23.715 -0.846 -12.676 1.00 67.38 183 GLU A O 1
ATOM 1512 N N . GLU A 1 184 ? -22.702 -2.010 -14.321 1.00 68.94 184 GLU A N 1
ATOM 1513 C CA . GLU A 1 184 ? -21.702 -2.642 -13.469 1.00 68.94 184 GLU A CA 1
ATOM 1514 C C . GLU A 1 184 ? -20.906 -1.573 -12.708 1.00 68.94 184 GLU A C 1
ATOM 1516 O O . GLU A 1 184 ? -20.461 -0.566 -13.265 1.00 68.94 184 GLU A O 1
ATOM 1521 N N . GLN A 1 185 ? -20.747 -1.781 -11.400 1.00 75.25 185 GLN A N 1
ATOM 1522 C CA . GLN A 1 185 ? -20.000 -0.869 -10.545 1.00 75.25 185 GLN A CA 1
ATOM 1523 C C . GLN A 1 185 ? -18.566 -0.744 -11.074 1.00 75.25 185 GLN A C 1
ATOM 1525 O O . GLN A 1 185 ? -17.795 -1.702 -11.009 1.00 75.25 185 GLN A O 1
ATOM 1530 N N . LYS A 1 186 ? -18.202 0.446 -11.577 1.00 87.06 186 LYS A N 1
ATOM 1531 C CA . LYS A 1 186 ? -16.836 0.721 -12.036 1.00 87.06 186 LYS A CA 1
ATOM 1532 C C . LYS A 1 186 ? -15.845 0.412 -10.920 1.00 87.06 186 LYS A C 1
ATOM 1534 O O . LYS A 1 186 ? -16.023 0.837 -9.777 1.00 87.06 186 LYS A O 1
ATOM 1539 N N . ALA A 1 187 ? -14.786 -0.302 -11.273 1.00 90.31 187 ALA A N 1
ATOM 1540 C CA . ALA A 1 187 ? -13.734 -0.692 -10.354 1.00 90.31 187 ALA A CA 1
ATOM 1541 C C . ALA A 1 187 ? -12.381 -0.666 -11.072 1.00 90.31 187 ALA A C 1
ATOM 1543 O O . ALA A 1 187 ? -12.306 -0.920 -12.273 1.00 90.31 187 ALA A O 1
ATOM 1544 N N . ILE A 1 188 ? -11.311 -0.347 -10.347 1.00 91.38 188 ILE A N 1
ATOM 1545 C CA . ILE A 1 188 ? -9.948 -0.330 -10.888 1.00 91.38 188 ILE A CA 1
ATOM 1546 C C . ILE A 1 188 ? -9.237 -1.619 -10.454 1.00 91.38 188 ILE A C 1
ATOM 1548 O O . ILE A 1 188 ? -9.084 -1.842 -9.249 1.00 91.38 188 ILE A O 1
ATOM 1552 N N . PRO A 1 189 ? -8.802 -2.489 -11.381 1.00 90.25 189 PRO A N 1
ATOM 1553 C CA . PRO A 1 189 ? -8.108 -3.722 -11.030 1.00 90.25 189 PRO A CA 1
ATOM 1554 C C . PRO A 1 189 ? -6.660 -3.477 -10.579 1.00 90.25 189 PRO A C 1
ATOM 1556 O O . PRO A 1 189 ? -6.066 -2.431 -10.826 1.00 90.25 189 PRO A O 1
ATOM 1559 N N . GLY A 1 190 ? -6.062 -4.477 -9.924 1.00 86.19 190 GLY A N 1
ATOM 1560 C CA . GLY A 1 190 ? -4.633 -4.463 -9.575 1.00 86.19 190 GLY A CA 1
ATOM 1561 C C . GLY A 1 190 ? -4.280 -3.683 -8.302 1.00 86.19 190 GLY A C 1
ATOM 1562 O O . GLY A 1 190 ? -3.099 -3.445 -8.034 1.00 86.19 190 GLY A O 1
ATOM 1563 N N . GLY A 1 191 ? -5.277 -3.311 -7.494 1.00 89.88 191 GLY A N 1
ATOM 1564 C CA . GLY A 1 191 ? -5.082 -2.623 -6.218 1.00 89.88 191 GLY A CA 1
ATOM 1565 C C . GLY A 1 191 ? -4.369 -1.272 -6.344 1.00 89.88 191 GLY A C 1
ATOM 1566 O O . GLY A 1 191 ? -4.490 -0.588 -7.357 1.00 89.88 191 GLY A O 1
ATOM 1567 N N . ARG A 1 192 ? -3.606 -0.883 -5.310 1.00 90.88 192 ARG A N 1
ATOM 1568 C CA . ARG A 1 192 ? -2.844 0.386 -5.295 1.00 90.88 192 ARG A CA 1
ATOM 1569 C C . ARG A 1 192 ? -1.925 0.548 -6.498 1.00 90.88 192 ARG A C 1
ATOM 1571 O O . ARG A 1 192 ? -1.927 1.596 -7.125 1.00 90.88 192 ARG A O 1
ATOM 1578 N N . TYR A 1 193 ? -1.166 -0.492 -6.826 1.00 89.19 193 TYR A N 1
ATOM 1579 C CA . TYR A 1 193 ? -0.198 -0.422 -7.913 1.00 89.19 193 TYR A CA 1
ATOM 1580 C C . TYR A 1 193 ? -0.880 -0.314 -9.284 1.00 89.19 193 TYR A C 1
ATOM 1582 O O . TYR A 1 193 ? -0.519 0.549 -10.076 1.00 89.19 193 TYR A O 1
ATOM 1590 N N . GLY A 1 194 ? -1.924 -1.115 -9.534 1.00 90.00 194 GLY A N 1
ATOM 1591 C CA . GLY A 1 194 ? -2.715 -1.010 -10.765 1.00 90.00 194 GLY A CA 1
ATOM 1592 C C . GLY A 1 194 ? -3.393 0.354 -10.916 1.00 90.00 194 GLY A C 1
ATOM 1593 O O . GLY A 1 194 ? -3.387 0.929 -12.000 1.00 90.00 194 GLY A O 1
ATOM 1594 N N . CYS A 1 195 ? -3.893 0.927 -9.818 1.00 93.69 195 CYS A N 1
ATOM 1595 C CA . CYS A 1 195 ? -4.436 2.283 -9.820 1.00 93.69 195 CYS A CA 1
ATOM 1596 C C . CYS A 1 195 ? -3.353 3.351 -10.050 1.00 93.69 195 CYS A C 1
ATOM 1598 O O . CYS A 1 195 ? -3.584 4.288 -10.807 1.00 93.69 195 CYS A O 1
ATOM 1600 N N . ALA A 1 196 ? -2.147 3.191 -9.497 1.00 94.56 196 ALA A N 1
ATOM 1601 C CA . ALA A 1 196 ? -1.028 4.091 -9.782 1.00 94.56 196 ALA A CA 1
ATOM 1602 C C . ALA A 1 196 ? -0.649 4.056 -11.272 1.00 94.56 196 ALA A C 1
ATOM 1604 O O . ALA A 1 196 ? -0.499 5.111 -11.882 1.00 94.56 196 ALA A O 1
ATOM 1605 N N . GLN A 1 197 ? -0.582 2.866 -11.882 1.00 91.69 197 G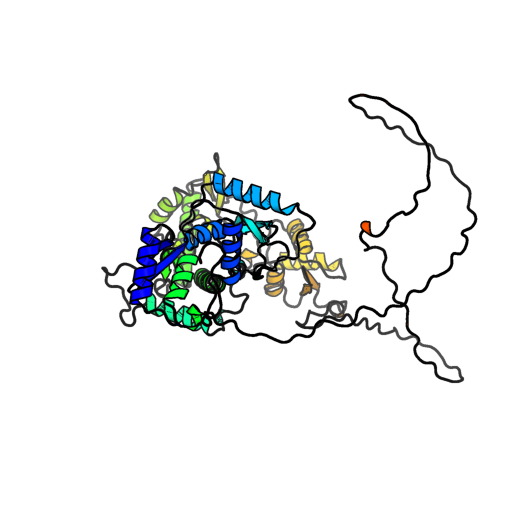LN A N 1
ATOM 1606 C CA . GLN A 1 197 ? -0.374 2.715 -13.328 1.00 91.69 197 GLN A CA 1
ATOM 1607 C C . GLN A 1 197 ? -1.502 3.373 -14.135 1.00 91.69 197 GLN A C 1
ATOM 1609 O O . GLN A 1 197 ? -1.232 4.118 -15.073 1.00 91.69 197 GLN A O 1
ATOM 1614 N N . PHE A 1 198 ? -2.759 3.162 -13.741 1.00 93.06 198 PHE A N 1
ATOM 1615 C CA . PHE A 1 198 ? -3.907 3.795 -14.387 1.00 93.06 198 PHE A CA 1
ATOM 1616 C C . PHE A 1 198 ? -3.809 5.328 -14.357 1.00 93.06 198 PHE A C 1
ATOM 1618 O O . PHE A 1 198 ? -3.962 5.980 -15.386 1.00 93.06 198 PHE A O 1
ATOM 1625 N N . LEU A 1 199 ? -3.467 5.919 -13.211 1.00 95.38 199 LEU A N 1
ATOM 1626 C CA . LEU A 1 199 ? -3.270 7.367 -13.083 1.00 95.38 199 LEU A CA 1
ATOM 1627 C C . LEU A 1 199 ? -2.078 7.863 -13.905 1.00 95.38 199 LEU A C 1
ATOM 1629 O O . LEU A 1 199 ? -2.149 8.930 -14.513 1.00 95.38 199 LEU A O 1
ATOM 1633 N N . LYS A 1 200 ? -0.997 7.080 -13.952 1.00 93.62 200 LYS A N 1
ATOM 1634 C CA . LYS A 1 200 ? 0.208 7.392 -14.723 1.00 93.62 200 LYS A CA 1
ATOM 1635 C C . LYS A 1 200 ? -0.066 7.438 -16.228 1.00 93.62 200 LYS A C 1
ATOM 1637 O O . LYS A 1 200 ? 0.586 8.207 -16.928 1.00 93.62 200 LYS A O 1
ATOM 1642 N N . VAL A 1 201 ? -1.025 6.653 -16.723 1.00 91.62 201 VAL A N 1
ATOM 1643 C CA . VAL A 1 201 ? -1.324 6.560 -18.161 1.00 91.62 201 VAL A CA 1
ATOM 1644 C C . VAL A 1 201 ? -2.528 7.404 -18.581 1.00 91.62 201 VAL A C 1
ATOM 1646 O O . VAL A 1 201 ? -2.459 8.105 -19.591 1.00 91.62 201 VAL A O 1
ATOM 1649 N N . CYS A 1 202 ? -3.595 7.409 -17.790 1.00 92.81 202 CYS A N 1
ATOM 1650 C CA . CYS A 1 202 ? -4.867 8.049 -18.138 1.00 92.81 202 CYS A CA 1
ATOM 1651 C C . CYS A 1 202 ? -5.091 9.377 -17.395 1.00 92.81 202 CYS A C 1
ATOM 1653 O O . CYS A 1 202 ? -5.984 10.144 -17.749 1.00 92.81 202 CYS A O 1
ATOM 1655 N N . GLY A 1 203 ? -4.290 9.678 -16.368 1.00 94.12 203 GLY A N 1
ATOM 1656 C CA . GLY A 1 203 ? -4.437 10.889 -15.562 1.00 94.12 203 GLY A CA 1
ATOM 1657 C C . GLY A 1 203 ? -4.085 12.195 -16.294 1.00 94.12 203 GLY A C 1
ATOM 1658 O O . GLY A 1 203 ? -3.504 12.191 -17.383 1.00 94.12 203 GLY A O 1
ATOM 1659 N N . PRO A 1 204 ? -4.406 13.355 -15.696 1.00 96.31 204 PRO A N 1
ATOM 1660 C CA . PRO A 1 204 ? -3.935 14.649 -16.178 1.00 96.31 204 PRO A CA 1
ATOM 1661 C C . PRO A 1 204 ? -2.400 14.767 -16.074 1.00 96.31 204 PRO A C 1
ATOM 1663 O O . PRO A 1 204 ? -1.777 14.017 -15.317 1.00 96.31 204 PRO A O 1
ATOM 1666 N N . PRO A 1 205 ? -1.770 15.721 -16.792 1.00 97.25 205 PRO A N 1
ATOM 1667 C CA . PRO A 1 205 ? -0.310 15.846 -16.863 1.00 97.25 205 PRO A CA 1
ATOM 1668 C C . PRO A 1 205 ? 0.405 15.876 -15.507 1.00 97.25 205 PRO A C 1
ATOM 1670 O O . PRO A 1 205 ? 1.452 15.252 -15.373 1.00 97.25 205 PRO A O 1
ATOM 1673 N N . SER A 1 206 ? -0.187 16.519 -14.495 1.00 97.44 206 SER A N 1
ATOM 1674 C CA . SER A 1 206 ? 0.336 16.578 -13.122 1.00 97.44 206 SER A CA 1
ATOM 1675 C C . SER A 1 206 ? 0.472 15.201 -12.461 1.00 97.44 206 SER A C 1
ATOM 1677 O O . SER A 1 206 ? 1.426 14.957 -11.725 1.00 97.44 206 SER A O 1
ATOM 1679 N N . LEU A 1 207 ? -0.441 14.268 -12.751 1.00 97.38 207 LEU A N 1
ATOM 1680 C CA . LEU A 1 207 ? -0.361 12.885 -12.268 1.00 97.38 207 LEU A CA 1
ATOM 1681 C C . LEU A 1 207 ? 0.569 12.042 -13.136 1.00 97.38 207 LEU A C 1
ATOM 1683 O O . LEU A 1 207 ? 1.320 11.225 -12.610 1.00 97.38 207 LEU A O 1
ATOM 1687 N N . LYS A 1 208 ? 0.576 12.276 -14.452 1.00 95.62 208 LYS A N 1
ATOM 1688 C CA . LYS A 1 208 ? 1.493 11.602 -15.385 1.00 95.62 208 LYS A CA 1
ATOM 1689 C C . LYS A 1 208 ? 2.957 11.903 -15.068 1.00 95.62 208 LYS A C 1
ATOM 1691 O O . LYS A 1 208 ? 3.809 11.033 -15.241 1.00 95.62 208 LYS A O 1
ATOM 1696 N N . SER A 1 209 ? 3.265 13.097 -14.563 1.00 96.19 209 SER A N 1
ATOM 1697 C CA . SER A 1 209 ? 4.613 13.459 -14.112 1.00 96.19 209 SER A CA 1
ATOM 1698 C C . SER A 1 209 ? 4.991 12.884 -12.743 1.00 96.19 209 SER A C 1
ATOM 1700 O O . SER A 1 209 ? 6.178 12.809 -12.446 1.00 96.19 209 SER A O 1
ATOM 1702 N N . CYS A 1 210 ? 4.035 12.445 -11.915 1.00 96.69 210 CYS A N 1
ATOM 1703 C CA . CYS A 1 210 ? 4.336 11.851 -10.606 1.00 96.69 210 CYS A CA 1
ATOM 1704 C C . CYS A 1 210 ? 4.970 10.460 -10.745 1.00 96.69 210 CYS A C 1
ATOM 1706 O O . CYS A 1 210 ? 4.599 9.693 -11.634 1.00 96.69 210 CYS A O 1
ATOM 1708 N N . SER A 1 211 ? 5.883 10.098 -9.846 1.00 95.75 211 SER A N 1
ATOM 1709 C CA . SER A 1 211 ? 6.397 8.727 -9.729 1.00 95.75 211 SER A CA 1
ATOM 1710 C C . SER A 1 211 ? 5.290 7.740 -9.330 1.00 95.75 211 SER A C 1
ATOM 1712 O O . SER A 1 211 ? 4.267 8.130 -8.745 1.00 95.75 211 SER A O 1
ATOM 1714 N N . LEU A 1 212 ? 5.480 6.445 -9.605 1.00 95.44 212 LEU A N 1
ATOM 1715 C CA . LEU A 1 212 ? 4.526 5.432 -9.135 1.00 95.44 212 LEU A CA 1
ATOM 1716 C C . LEU A 1 212 ? 4.463 5.351 -7.601 1.00 95.44 212 LEU A C 1
ATOM 1718 O O . LEU A 1 212 ? 3.382 5.120 -7.059 1.00 95.44 212 LEU A O 1
ATOM 1722 N N . GLY A 1 213 ? 5.571 5.587 -6.896 1.00 94.88 213 GLY A N 1
ATOM 1723 C CA . GLY A 1 213 ? 5.632 5.653 -5.436 1.00 94.88 213 GLY A CA 1
ATOM 1724 C C . GLY A 1 213 ? 4.771 6.781 -4.871 1.00 94.88 213 GLY A C 1
ATOM 1725 O O . GLY A 1 213 ? 3.943 6.541 -3.988 1.00 94.88 213 GLY A O 1
ATOM 1726 N N . ARG A 1 214 ? 4.868 7.988 -5.445 1.00 95.62 214 ARG A N 1
ATOM 1727 C CA . ARG A 1 214 ? 4.037 9.141 -5.061 1.00 95.62 214 ARG A CA 1
ATOM 1728 C C . ARG A 1 214 ? 2.552 8.886 -5.318 1.00 95.62 214 ARG A C 1
ATOM 1730 O O . ARG A 1 214 ? 1.732 9.123 -4.433 1.00 95.62 214 ARG A O 1
ATOM 1737 N N . LEU A 1 215 ? 2.199 8.355 -6.491 1.00 96.88 215 LEU A N 1
ATOM 1738 C CA . LEU A 1 215 ? 0.811 7.999 -6.818 1.00 96.88 215 LEU A CA 1
ATOM 1739 C C . LEU A 1 215 ? 0.271 6.908 -5.880 1.00 96.88 215 LEU A C 1
ATOM 1741 O O . LEU A 1 215 ? -0.842 7.026 -5.371 1.00 96.88 215 LEU A O 1
ATOM 1745 N N . SER A 1 216 ? 1.066 5.873 -5.597 1.00 94.56 216 SER A N 1
ATOM 1746 C CA . SER A 1 216 ? 0.723 4.805 -4.647 1.00 94.56 216 SER A CA 1
ATOM 1747 C C . SER A 1 216 ? 0.448 5.357 -3.244 1.00 94.56 216 SER A C 1
ATOM 1749 O O . SER A 1 216 ? -0.530 4.962 -2.602 1.00 94.56 216 SER A O 1
ATOM 1751 N N . TYR A 1 217 ? 1.255 6.320 -2.793 1.00 93.94 217 TYR A N 1
ATOM 1752 C CA . TYR A 1 217 ? 1.054 7.014 -1.524 1.00 93.94 217 TYR A CA 1
ATOM 1753 C C . TYR A 1 217 ? -0.249 7.834 -1.503 1.00 93.94 217 TYR A C 1
ATOM 1755 O O . TYR A 1 217 ? -1.036 7.694 -0.565 1.00 93.94 217 TYR A O 1
ATOM 1763 N N . MET A 1 218 ? -0.556 8.593 -2.563 1.00 96.31 218 MET A N 1
ATOM 1764 C CA . MET A 1 218 ? -1.841 9.304 -2.696 1.00 96.31 218 MET A CA 1
ATOM 1765 C C . MET A 1 218 ? -3.034 8.338 -2.631 1.00 96.31 218 MET A C 1
ATOM 1767 O O . MET A 1 218 ? -4.002 8.576 -1.909 1.00 96.31 218 MET A O 1
ATOM 1771 N N . ILE A 1 219 ? -2.954 7.200 -3.325 1.00 95.62 219 ILE A N 1
ATOM 1772 C CA . ILE A 1 219 ? -4.003 6.174 -3.279 1.00 95.62 219 ILE A CA 1
ATOM 1773 C C . ILE A 1 219 ? -4.144 5.606 -1.863 1.00 95.62 219 ILE A C 1
ATOM 1775 O O . ILE A 1 219 ? -5.265 5.372 -1.415 1.00 95.62 219 ILE A O 1
ATOM 1779 N N . GLN A 1 220 ? -3.044 5.404 -1.132 1.00 92.38 220 GLN A N 1
ATOM 1780 C CA . GLN A 1 220 ? -3.121 4.955 0.257 1.00 92.38 220 GLN A CA 1
ATOM 1781 C C . GLN A 1 220 ? -3.809 5.981 1.161 1.00 92.38 220 GLN A C 1
ATOM 1783 O O . GLN A 1 220 ? -4.629 5.579 1.983 1.00 92.38 220 GLN A O 1
ATOM 1788 N N . ILE A 1 221 ? -3.528 7.278 1.004 1.00 92.62 221 ILE A N 1
ATOM 1789 C CA . ILE A 1 221 ? -4.253 8.330 1.732 1.00 92.62 221 ILE A CA 1
ATOM 1790 C C . ILE A 1 221 ? -5.746 8.242 1.407 1.00 92.62 221 ILE A C 1
ATOM 1792 O O . ILE A 1 221 ? -6.565 8.214 2.319 1.00 92.62 221 ILE A O 1
ATOM 1796 N N . ALA A 1 222 ? -6.109 8.104 0.130 1.00 93.88 222 ALA A N 1
ATOM 1797 C CA . ALA A 1 222 ? -7.506 7.957 -0.275 1.00 93.88 222 ALA A CA 1
ATOM 1798 C C . ALA A 1 222 ? -8.176 6.707 0.324 1.00 93.88 222 ALA A C 1
ATOM 1800 O O . ALA A 1 222 ? -9.354 6.751 0.665 1.00 93.88 222 ALA A O 1
ATOM 1801 N N . ILE A 1 223 ? -7.439 5.607 0.488 1.00 90.69 223 ILE A N 1
ATOM 1802 C CA . ILE A 1 223 ? -7.931 4.406 1.177 1.00 90.69 223 ILE A CA 1
ATOM 1803 C C . ILE A 1 223 ? -8.123 4.669 2.674 1.00 90.69 223 ILE A C 1
ATOM 1805 O O . ILE A 1 223 ? -9.152 4.300 3.234 1.00 90.69 223 ILE A O 1
ATOM 1809 N N . ASN A 1 224 ? -7.157 5.324 3.319 1.00 85.69 224 ASN A N 1
ATOM 1810 C CA . ASN A 1 224 ? -7.226 5.661 4.742 1.00 85.69 224 ASN A CA 1
ATOM 1811 C C . ASN A 1 224 ? -8.393 6.614 5.050 1.00 85.69 224 ASN A C 1
ATOM 1813 O O . ASN A 1 224 ? -9.007 6.511 6.107 1.00 85.69 224 ASN A O 1
ATOM 1817 N N . GLU A 1 225 ? -8.703 7.525 4.126 1.00 87.69 225 GLU A N 1
ATOM 1818 C CA . GLU A 1 225 ? -9.813 8.483 4.229 1.00 87.69 225 GLU A CA 1
ATOM 1819 C C . GLU A 1 225 ? -11.143 7.944 3.714 1.00 87.69 225 GLU A C 1
ATOM 1821 O O . GLU A 1 225 ? -12.119 8.687 3.624 1.00 87.69 225 GLU A O 1
ATOM 1826 N N . ASP A 1 226 ? -11.192 6.656 3.380 1.00 85.06 226 ASP A N 1
ATOM 1827 C CA . ASP A 1 226 ? -12.409 6.005 2.921 1.00 85.06 226 ASP A CA 1
ATOM 1828 C C . ASP A 1 226 ? -12.992 6.617 1.634 1.00 85.06 226 ASP A C 1
ATOM 1830 O O . ASP A 1 226 ? -14.198 6.561 1.386 1.00 85.06 226 ASP A O 1
ATOM 1834 N N . ILE A 1 227 ? -12.133 7.207 0.800 1.00 90.56 227 ILE A N 1
ATOM 1835 C CA . ILE A 1 227 ? -12.451 7.694 -0.551 1.00 90.56 227 ILE A CA 1
ATOM 1836 C C . ILE A 1 227 ? -12.432 6.523 -1.542 1.00 90.56 227 ILE A C 1
ATOM 1838 O O . ILE A 1 227 ? -13.274 6.442 -2.442 1.00 90.56 227 ILE A O 1
ATOM 1842 N N . LEU A 1 228 ? -11.477 5.608 -1.351 1.00 92.56 228 LEU A N 1
ATOM 1843 C CA . LEU A 1 228 ? -11.346 4.352 -2.081 1.00 92.56 228 LEU A CA 1
ATOM 1844 C C . LEU A 1 228 ? -11.397 3.167 -1.114 1.00 92.56 228 LEU A C 1
ATOM 1846 O O . LEU A 1 228 ? -10.857 3.230 -0.014 1.00 92.56 228 LEU A O 1
ATOM 1850 N N . ARG A 1 229 ? -11.952 2.036 -1.551 1.00 89.50 229 ARG A N 1
ATOM 1851 C CA . ARG A 1 229 ? -11.894 0.773 -0.801 1.00 89.50 229 ARG A CA 1
ATOM 1852 C C . ARG A 1 229 ? -11.498 -0.398 -1.669 1.00 89.50 229 ARG A C 1
ATOM 1854 O O . ARG A 1 229 ? -11.834 -0.466 -2.847 1.00 89.50 229 ARG A O 1
ATOM 1861 N N . TYR A 1 230 ? -10.848 -1.368 -1.037 1.00 88.12 230 TYR A N 1
ATOM 1862 C CA . TYR A 1 230 ? -10.639 -2.676 -1.634 1.00 88.12 230 TYR A CA 1
ATOM 1863 C C . TYR A 1 230 ? -11.931 -3.493 -1.625 1.00 88.12 230 TYR A C 1
ATOM 1865 O O . TYR A 1 230 ? -12.461 -3.832 -0.568 1.00 88.12 230 TYR A O 1
ATOM 1873 N N . GLN A 1 231 ? -12.374 -3.898 -2.809 1.00 83.56 231 GLN A N 1
ATOM 1874 C CA . GLN A 1 231 ? -13.339 -4.968 -3.010 1.00 83.56 231 GLN A CA 1
ATOM 1875 C C . GLN A 1 231 ? -12.619 -6.126 -3.703 1.00 83.56 231 GLN A C 1
ATOM 1877 O O . GLN A 1 231 ? -12.423 -6.138 -4.918 1.00 83.56 231 GLN A O 1
ATOM 1882 N N . ARG A 1 232 ? -12.181 -7.112 -2.909 1.00 84.12 232 ARG A N 1
ATOM 1883 C CA . ARG A 1 232 ? -11.237 -8.157 -3.347 1.00 84.12 232 ARG A CA 1
ATOM 1884 C C . ARG A 1 232 ? -9.927 -7.525 -3.849 1.00 84.12 232 ARG A C 1
ATOM 1886 O O . ARG A 1 232 ? -9.204 -6.937 -3.054 1.00 84.12 232 ARG A O 1
ATOM 1893 N N . THR A 1 233 ? -9.616 -7.650 -5.137 1.00 81.38 233 THR A N 1
ATOM 1894 C CA . THR A 1 233 ? -8.424 -7.080 -5.791 1.00 81.38 233 THR A CA 1
ATOM 1895 C C . THR A 1 233 ? -8.713 -5.768 -6.522 1.00 81.38 233 THR A C 1
ATOM 1897 O O . THR A 1 233 ? -7.805 -5.193 -7.127 1.00 81.38 233 THR A O 1
ATOM 1900 N N . LEU A 1 234 ? -9.965 -5.310 -6.485 1.00 89.31 234 LEU A N 1
ATOM 1901 C CA . LEU A 1 234 ? -10.430 -4.116 -7.173 1.00 89.31 234 LEU A CA 1
ATOM 1902 C C . LEU A 1 234 ? -10.496 -2.941 -6.195 1.00 89.31 234 LEU A C 1
ATOM 1904 O O . LEU A 1 234 ? -10.840 -3.125 -5.027 1.00 89.31 234 LEU A O 1
ATOM 1908 N N . LEU A 1 235 ? -10.189 -1.738 -6.670 1.00 91.81 235 LEU A N 1
ATOM 1909 C CA . LEU A 1 235 ? -10.455 -0.497 -5.954 1.00 91.81 235 LEU A CA 1
ATOM 1910 C C . LEU A 1 235 ? -11.763 0.110 -6.449 1.00 91.81 235 LEU A C 1
ATOM 1912 O O . LEU A 1 235 ? -11.936 0.338 -7.647 1.00 91.81 235 LEU A O 1
ATOM 1916 N N . ILE A 1 236 ? -12.664 0.373 -5.511 1.00 90.94 236 ILE A N 1
ATOM 1917 C CA . ILE A 1 236 ? -13.953 1.017 -5.753 1.00 90.94 236 ILE A CA 1
ATOM 1918 C C . ILE A 1 236 ? -14.013 2.367 -5.049 1.00 90.94 236 ILE A C 1
ATOM 1920 O O . ILE A 1 236 ? -13.353 2.581 -4.033 1.00 90.94 236 ILE A O 1
ATOM 1924 N N . TRP A 1 237 ? -14.827 3.264 -5.590 1.00 90.19 237 TRP A N 1
ATOM 1925 C CA . TRP A 1 237 ? -15.073 4.592 -5.042 1.00 90.19 237 TRP A CA 1
ATOM 1926 C C . TRP A 1 237 ? -16.188 4.581 -4.009 1.00 90.19 237 TRP A C 1
ATOM 1928 O O . TRP A 1 237 ? -17.268 4.043 -4.268 1.00 90.19 237 TRP A O 1
ATOM 1938 N N . THR A 1 238 ? -15.941 5.199 -2.858 1.00 84.06 238 THR A N 1
ATOM 1939 C CA . THR A 1 238 ? -16.843 5.118 -1.702 1.00 84.06 238 THR A CA 1
ATOM 1940 C C . THR A 1 238 ? -17.473 6.432 -1.277 1.00 84.06 238 THR A C 1
ATOM 1942 O O . THR A 1 238 ? -18.473 6.406 -0.556 1.00 84.06 238 THR A O 1
ATOM 1945 N N . THR A 1 239 ? -17.001 7.581 -1.776 1.00 70.69 239 THR A N 1
ATOM 1946 C CA . THR A 1 239 ? -17.539 8.889 -1.347 1.00 70.69 239 THR A CA 1
ATOM 1947 C C . THR A 1 239 ? -19.003 9.120 -1.746 1.00 70.69 239 THR A C 1
ATOM 1949 O O . THR A 1 239 ? -19.646 10.007 -1.194 1.00 70.69 239 THR A O 1
ATOM 1952 N N . ASN A 1 240 ? -19.568 8.274 -2.621 1.00 58.22 240 ASN A N 1
ATOM 1953 C CA . ASN A 1 240 ? -20.990 8.290 -2.990 1.00 58.22 240 ASN A CA 1
ATOM 1954 C C . ASN A 1 240 ? -21.815 7.103 -2.468 1.00 58.22 240 ASN A C 1
ATOM 1956 O O . ASN A 1 240 ? -23.044 7.163 -2.514 1.00 58.22 240 ASN A O 1
ATOM 1960 N N . THR A 1 241 ? -21.189 6.017 -2.004 1.00 52.66 241 THR A N 1
ATOM 1961 C CA . THR A 1 241 ? -21.924 4.841 -1.496 1.00 52.66 241 THR A CA 1
ATOM 1962 C C . THR A 1 241 ? -22.319 5.003 -0.036 1.00 52.66 241 THR A C 1
ATOM 1964 O O . THR A 1 241 ? -23.350 4.476 0.380 1.00 52.66 241 THR A O 1
ATOM 1967 N N . HIS A 1 242 ? -21.580 5.815 0.722 1.00 47.22 242 HIS A N 1
ATOM 1968 C CA . HIS A 1 242 ? -22.073 6.355 1.984 1.00 47.22 242 HIS A CA 1
ATOM 1969 C C . HIS A 1 242 ? -22.990 7.526 1.675 1.00 47.22 242 HIS A C 1
ATOM 1971 O O . HIS A 1 242 ? -22.607 8.686 1.796 1.00 47.22 242 HIS A O 1
ATOM 1977 N N . GLY A 1 243 ? -24.211 7.239 1.234 1.00 48.16 243 GLY A N 1
ATOM 1978 C CA . GLY A 1 243 ? -25.246 8.258 1.165 1.00 48.16 243 GLY A CA 1
ATOM 1979 C C . GLY A 1 243 ? -25.514 8.775 2.569 1.00 48.16 243 GLY A C 1
ATOM 1980 O O . GLY A 1 243 ? -26.368 8.203 3.221 1.00 48.16 243 GLY A O 1
ATOM 1981 N N . ASN A 1 244 ? -24.760 9.783 3.031 1.00 46.59 244 ASN A N 1
ATOM 1982 C CA . ASN A 1 244 ? -24.941 10.523 4.283 1.00 46.59 244 ASN A CA 1
ATOM 1983 C C . ASN A 1 244 ? -25.626 9.695 5.384 1.00 46.59 244 ASN A C 1
ATOM 1985 O O . ASN A 1 244 ? -26.609 10.134 5.983 1.00 46.59 244 ASN A O 1
ATOM 1989 N N . VAL A 1 245 ? -25.136 8.476 5.641 1.00 55.91 245 VAL A N 1
ATOM 1990 C CA . VAL A 1 245 ? -25.566 7.734 6.819 1.00 55.91 245 VAL A CA 1
ATOM 1991 C C . VAL A 1 245 ? -24.993 8.565 7.943 1.00 55.91 245 VAL A C 1
ATOM 1993 O O . VAL A 1 245 ? -23.779 8.607 8.146 1.00 55.91 245 VAL A O 1
ATOM 1996 N N . SER A 1 246 ? -25.861 9.368 8.560 1.00 70.00 246 SER A N 1
ATOM 1997 C CA . SER A 1 246 ? -25.477 10.285 9.622 1.00 70.00 246 SER A CA 1
ATOM 1998 C C . SER A 1 246 ? -24.600 9.508 10.596 1.00 70.00 246 SER A C 1
ATOM 2000 O O . SER A 1 246 ? -24.926 8.364 10.912 1.00 70.00 246 SER A O 1
ATOM 2002 N N . LYS A 1 247 ? -23.510 10.101 11.103 1.00 77.50 247 LYS A N 1
ATOM 2003 C CA . LYS A 1 247 ? -22.675 9.461 12.140 1.00 77.50 247 LYS A CA 1
ATOM 2004 C C . LYS A 1 247 ? -23.533 8.860 13.268 1.00 77.50 247 LYS A C 1
ATOM 2006 O O . LYS A 1 247 ? -23.195 7.814 13.815 1.00 77.50 247 LYS A O 1
ATO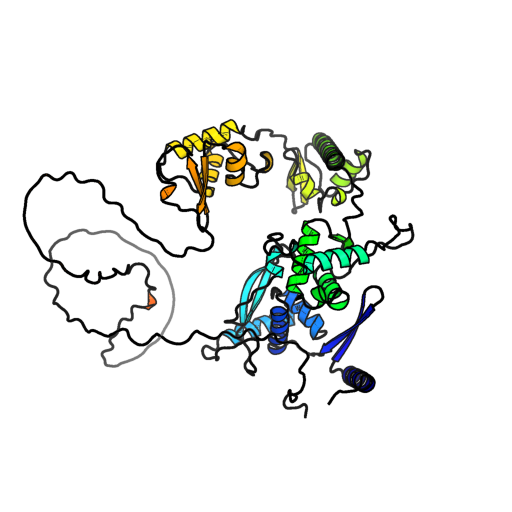M 2011 N N . ASN A 1 248 ? -24.691 9.472 13.539 1.00 81.81 248 ASN A N 1
ATOM 2012 C CA . ASN A 1 248 ? -25.703 8.971 14.463 1.00 81.81 248 ASN A CA 1
ATOM 2013 C C . ASN A 1 248 ? -26.331 7.633 14.041 1.00 81.81 248 ASN A C 1
ATOM 2015 O O . ASN A 1 248 ? -26.547 6.774 14.889 1.00 81.81 248 ASN A O 1
ATOM 2019 N N . GLU A 1 249 ? -26.656 7.430 12.765 1.00 86.62 249 GLU A N 1
ATOM 2020 C CA . GLU A 1 249 ? -27.201 6.165 12.266 1.00 86.62 249 GLU A CA 1
ATOM 2021 C C . GLU A 1 249 ? -26.142 5.054 12.279 1.00 86.62 249 GLU A C 1
ATOM 2023 O O . GLU A 1 249 ? -26.440 3.941 12.714 1.00 86.62 249 GLU A O 1
ATOM 2028 N N . THR A 1 250 ? -24.894 5.356 11.905 1.00 85.94 250 THR A N 1
ATOM 2029 C CA . THR A 1 250 ? -23.777 4.401 12.022 1.00 85.94 250 THR A CA 1
ATOM 2030 C C . THR A 1 250 ? -23.577 3.973 13.471 1.00 85.94 250 THR A C 1
ATOM 2032 O O . THR A 1 250 ? -23.521 2.776 13.750 1.00 85.94 250 THR A O 1
ATOM 2035 N N . MET A 1 251 ? -23.574 4.922 14.415 1.00 88.19 251 MET A N 1
ATOM 2036 C CA . MET A 1 251 ? -23.478 4.593 15.840 1.00 88.19 251 MET A CA 1
ATOM 2037 C C . MET A 1 251 ? -24.671 3.783 16.346 1.00 88.19 251 MET A C 1
ATOM 2039 O O . MET A 1 251 ? -24.480 2.836 17.105 1.00 88.19 251 MET A O 1
ATOM 2043 N N . LYS A 1 252 ? -25.893 4.069 15.881 1.00 93.81 252 LYS A N 1
ATOM 2044 C CA . LYS A 1 252 ? -27.068 3.242 16.203 1.00 93.81 252 LYS A CA 1
ATOM 2045 C C . LYS A 1 252 ? -26.915 1.806 15.695 1.00 93.81 252 LYS A C 1
ATOM 2047 O O . LYS A 1 252 ? -27.246 0.876 16.426 1.00 93.81 252 LYS A O 1
ATOM 2052 N N . LYS A 1 253 ? -26.394 1.608 14.478 1.00 94.06 253 LYS A N 1
ATOM 2053 C CA . LYS A 1 253 ? -26.134 0.269 13.917 1.00 94.06 253 LYS A CA 1
ATOM 2054 C C . LYS A 1 253 ? -25.040 -0.466 14.692 1.00 94.06 253 LYS A C 1
ATOM 2056 O O . LYS A 1 253 ? -25.241 -1.627 15.042 1.00 94.06 253 LYS A O 1
ATOM 2061 N N . ILE A 1 254 ? -23.933 0.208 15.015 1.00 94.94 254 ILE A N 1
ATOM 2062 C CA . ILE A 1 254 ? -22.852 -0.350 15.845 1.00 94.94 254 ILE A CA 1
ATOM 2063 C C . ILE A 1 254 ? -23.395 -0.761 17.216 1.00 94.94 254 ILE A C 1
ATOM 2065 O O . ILE A 1 254 ? -23.162 -1.889 17.644 1.00 94.94 254 ILE A O 1
ATOM 2069 N N . GLN A 1 255 ? -24.187 0.093 17.868 1.00 95.38 255 GLN A N 1
ATOM 2070 C CA . GLN A 1 255 ? -24.795 -0.224 19.160 1.00 95.38 255 GLN A CA 1
ATOM 2071 C C . GLN A 1 255 ? -25.790 -1.388 19.062 1.00 95.38 255 GLN A C 1
ATOM 2073 O O . GLN A 1 255 ? -25.817 -2.250 19.938 1.00 95.38 255 GLN A O 1
ATOM 2078 N N . GLY A 1 256 ? -26.582 -1.455 17.988 1.00 96.69 256 GLY A N 1
ATOM 2079 C CA . GLY A 1 256 ? -27.470 -2.587 17.719 1.00 96.69 256 GLY A CA 1
ATOM 2080 C C . GLY A 1 256 ? -26.703 -3.904 17.585 1.00 96.69 256 GLY A C 1
ATOM 2081 O O . GLY A 1 256 ? -27.094 -4.906 18.182 1.00 96.69 256 GLY A O 1
ATOM 2082 N N . ILE A 1 257 ? -25.573 -3.892 16.869 1.00 97.19 257 ILE A N 1
ATOM 2083 C CA . ILE A 1 257 ? -24.676 -5.051 16.742 1.00 97.19 257 ILE A CA 1
ATOM 2084 C C . ILE A 1 257 ? -24.048 -5.412 18.088 1.00 97.19 257 ILE A C 1
ATOM 2086 O O . ILE A 1 257 ? -24.030 -6.592 18.431 1.00 97.19 257 ILE A O 1
ATOM 2090 N N . LYS A 1 258 ? -23.573 -4.423 18.856 1.00 96.94 258 LYS A N 1
ATOM 2091 C CA . LYS A 1 258 ? -23.008 -4.619 20.198 1.00 96.94 258 LYS A CA 1
ATOM 2092 C C . LYS A 1 258 ? -24.006 -5.324 21.113 1.00 96.94 258 LYS A C 1
ATOM 2094 O O . LYS A 1 258 ? -23.693 -6.376 21.662 1.00 96.94 258 LYS A O 1
ATOM 2099 N N . ASN A 1 259 ? -25.222 -4.789 21.215 1.00 97.50 259 ASN A N 1
ATOM 2100 C CA . ASN A 1 259 ? -26.278 -5.360 22.049 1.00 97.50 259 ASN A CA 1
ATOM 2101 C C . ASN A 1 259 ? -26.634 -6.781 21.595 1.00 97.50 259 ASN A C 1
ATOM 2103 O O . ASN A 1 259 ? -26.700 -7.688 22.419 1.00 97.50 259 ASN A O 1
ATOM 2107 N N . ALA A 1 260 ? -26.795 -7.000 20.285 1.00 97.94 260 ALA A N 1
ATOM 2108 C CA . ALA A 1 260 ? -27.070 -8.327 19.744 1.00 97.94 260 ALA A CA 1
ATOM 2109 C C . ALA A 1 260 ? -25.949 -9.325 20.077 1.00 97.94 260 ALA A C 1
ATOM 2111 O O . ALA A 1 260 ? -26.240 -10.437 20.512 1.00 97.94 260 ALA A O 1
ATOM 2112 N N . ALA A 1 261 ? -24.683 -8.933 19.904 1.00 97.62 261 ALA A N 1
ATOM 2113 C CA . ALA A 1 261 ? -23.529 -9.768 20.219 1.00 97.62 261 ALA A CA 1
ATOM 2114 C C . ALA A 1 261 ? -23.486 -10.129 21.710 1.00 97.62 261 ALA A C 1
ATOM 2116 O O . ALA A 1 261 ? -23.368 -11.309 22.028 1.00 97.62 261 ALA A O 1
ATOM 2117 N N . ILE A 1 262 ? -23.659 -9.154 22.608 1.00 96.75 262 ILE A N 1
ATOM 2118 C CA . ILE A 1 262 ? -23.697 -9.388 24.060 1.00 96.75 262 ILE A CA 1
ATOM 2119 C C . ILE A 1 262 ? -24.828 -10.358 24.414 1.00 96.75 262 ILE A C 1
ATOM 2121 O O . ILE A 1 262 ? -24.559 -11.389 25.020 1.00 96.75 262 ILE A O 1
ATOM 2125 N N . THR A 1 263 ? -26.058 -10.122 23.947 1.00 97.75 263 THR A N 1
ATOM 2126 C CA . THR A 1 263 ? -27.199 -11.014 24.220 1.00 97.75 263 THR A CA 1
ATOM 2127 C C . THR A 1 263 ? -26.981 -12.439 23.699 1.00 97.75 263 THR A C 1
ATOM 2129 O O . THR A 1 263 ? -27.430 -13.408 24.311 1.00 97.75 263 THR A O 1
ATOM 2132 N N . ILE A 1 264 ? -26.307 -12.602 22.557 1.00 97.94 264 ILE A N 1
ATOM 2133 C CA . ILE A 1 264 ? -25.947 -13.927 22.032 1.00 97.94 264 ILE A CA 1
ATOM 2134 C C . ILE A 1 264 ? -24.906 -14.591 22.944 1.00 97.94 264 ILE A C 1
ATOM 2136 O O . ILE A 1 264 ? -25.065 -15.756 23.302 1.00 97.94 264 ILE A O 1
ATOM 2140 N N . LEU A 1 265 ? -23.862 -13.866 23.344 1.00 97.19 265 LEU A N 1
ATOM 2141 C CA . LEU A 1 265 ? -22.792 -14.397 24.191 1.00 97.19 265 LEU A CA 1
ATOM 2142 C C . LEU A 1 265 ? -23.249 -14.660 25.637 1.00 97.19 265 LEU A C 1
ATOM 2144 O O . LEU A 1 265 ? -22.744 -15.575 26.277 1.00 97.19 265 LEU A O 1
ATOM 2148 N N . GLU A 1 266 ? -24.247 -13.938 26.145 1.00 96.62 266 GLU A N 1
ATOM 2149 C CA . GLU A 1 266 ? -24.904 -14.243 27.424 1.00 96.62 266 GLU A CA 1
ATOM 2150 C C . GLU A 1 266 ? -25.598 -15.610 27.390 1.00 96.62 266 GLU A C 1
ATOM 2152 O O . GLU A 1 266 ? -25.491 -16.384 28.344 1.00 96.62 266 GLU A O 1
ATOM 2157 N N . LYS A 1 267 ? -26.263 -15.933 26.270 1.00 97.44 267 LYS A N 1
ATOM 2158 C CA . LYS A 1 267 ? -26.929 -17.229 26.054 1.00 97.44 267 LYS A CA 1
ATOM 2159 C C . LYS A 1 267 ? -25.945 -18.382 25.867 1.00 97.44 267 LYS A C 1
ATOM 2161 O O . LYS A 1 267 ? -26.291 -19.526 26.148 1.00 97.44 267 LYS A O 1
ATOM 2166 N N . HIS A 1 268 ? -24.735 -18.095 25.396 1.00 97.19 268 HIS A N 1
ATOM 2167 C CA . HIS A 1 268 ? -23.692 -19.083 25.147 1.00 97.19 268 HIS A CA 1
ATOM 2168 C C . HIS A 1 268 ? -22.533 -18.875 26.122 1.00 97.19 268 HIS A C 1
ATOM 2170 O O . HIS A 1 268 ? -21.559 -18.200 25.803 1.00 97.19 268 HIS A O 1
ATOM 2176 N N . SER A 1 269 ? -22.621 -19.484 27.309 1.00 93.44 269 SER A N 1
ATOM 2177 C CA . SER A 1 269 ? -21.645 -19.305 28.398 1.00 93.44 269 SER A CA 1
ATOM 2178 C C . SER A 1 269 ? -20.204 -19.639 28.027 1.00 93.44 269 SER A C 1
ATOM 2180 O O . SER A 1 269 ? -19.281 -19.061 28.588 1.00 93.44 269 SER A O 1
ATOM 2182 N N . GLU A 1 270 ? -20.011 -20.558 27.085 1.00 95.31 270 GLU A N 1
ATOM 2183 C CA . GLU A 1 270 ? -18.693 -20.930 26.580 1.00 95.31 270 GLU A CA 1
ATOM 2184 C C . GLU A 1 270 ? -18.217 -20.023 25.436 1.00 95.31 270 GLU A C 1
ATOM 2186 O O . GLU A 1 270 ? -17.114 -20.208 24.944 1.00 95.31 270 GLU A O 1
ATOM 2191 N N . GLY A 1 271 ? -18.994 -19.036 24.999 1.00 96.31 271 GLY A N 1
ATOM 2192 C CA . GLY A 1 271 ? -18.701 -18.228 23.819 1.00 96.31 271 GLY A CA 1
ATOM 2193 C C . GLY A 1 271 ? -19.159 -18.864 22.507 1.00 96.31 271 GLY A C 1
ATOM 2194 O O . GLY A 1 271 ? -19.738 -19.948 22.465 1.00 96.31 271 GLY A O 1
ATOM 2195 N N . VAL A 1 272 ? -18.921 -18.150 21.408 1.00 97.75 272 VAL A N 1
ATOM 2196 C CA . VAL A 1 272 ? -19.372 -18.511 20.057 1.00 97.75 272 VAL A CA 1
ATOM 2197 C C . VAL A 1 272 ? -18.215 -18.365 19.076 1.00 97.75 272 VAL A C 1
ATOM 2199 O O . VAL A 1 272 ? -17.486 -17.374 19.100 1.00 97.75 272 VAL A O 1
ATOM 2202 N N . SER A 1 273 ? -18.051 -19.334 18.172 1.00 97.00 273 SER A N 1
ATOM 2203 C CA . SER A 1 273 ? -17.034 -19.252 17.117 1.00 97.00 273 SER A CA 1
ATOM 2204 C C . SER A 1 273 ? -17.248 -18.009 16.245 1.00 97.00 273 SER A C 1
ATOM 2206 O O . SER A 1 273 ? -18.372 -17.745 15.802 1.00 97.00 273 SER A O 1
ATOM 2208 N N . LEU A 1 274 ? -16.173 -17.280 15.910 1.00 95.88 274 LEU A N 1
ATOM 2209 C CA . LEU A 1 274 ? -16.255 -16.117 15.010 1.00 95.88 274 LEU A CA 1
ATOM 2210 C C . LEU A 1 274 ? -16.823 -16.460 13.624 1.00 95.88 274 LEU A C 1
ATOM 2212 O O . LEU A 1 274 ? -17.325 -15.570 12.944 1.00 95.88 274 LEU A O 1
ATOM 2216 N N . ALA A 1 275 ? -16.767 -17.727 13.201 1.00 94.88 275 ALA A N 1
ATOM 2217 C CA . ALA A 1 275 ? -17.384 -18.171 11.952 1.00 94.88 275 ALA A CA 1
ATOM 2218 C C . ALA A 1 275 ? -18.922 -18.217 12.036 1.00 94.88 275 ALA A C 1
ATOM 2220 O O . ALA A 1 275 ? -19.607 -17.975 11.044 1.00 94.88 275 ALA A O 1
ATOM 2221 N N . GLN A 1 276 ? -19.475 -18.505 13.218 1.00 97.06 276 GLN A N 1
ATOM 2222 C CA . GLN A 1 276 ? -20.917 -18.651 13.443 1.00 97.06 276 GLN A CA 1
ATOM 2223 C C . GLN A 1 276 ? -21.574 -17.349 13.908 1.00 97.06 276 GLN A C 1
ATOM 2225 O O . GLN A 1 276 ? -22.725 -17.074 13.565 1.00 97.06 276 GLN A O 1
ATOM 2230 N N . LEU A 1 277 ? -20.844 -16.525 14.661 1.00 96.94 277 LEU A N 1
ATOM 2231 C CA . LEU A 1 277 ? -21.359 -15.292 15.249 1.00 96.94 277 LEU A CA 1
ATOM 2232 C C . LEU A 1 277 ? -22.020 -14.322 14.239 1.00 96.94 277 LEU A C 1
ATOM 2234 O O . LEU A 1 277 ? -23.097 -13.815 14.559 1.00 96.94 277 LEU A O 1
ATOM 2238 N N . PRO A 1 278 ? -21.498 -14.105 13.009 1.00 96.50 278 PRO A N 1
ATOM 2239 C CA . PRO A 1 278 ? -22.173 -13.274 12.009 1.00 96.50 278 PRO A CA 1
ATOM 2240 C C . PRO A 1 278 ? -23.591 -13.752 11.675 1.00 96.50 278 PRO A C 1
ATOM 2242 O O . PRO A 1 278 ? -24.485 -12.932 11.471 1.00 96.50 278 PRO A O 1
ATOM 2245 N N . LEU A 1 279 ? -23.815 -15.072 11.639 1.00 96.44 279 LEU A N 1
ATOM 2246 C CA . LEU A 1 279 ? -25.125 -15.658 11.344 1.00 96.44 279 LEU A CA 1
ATOM 2247 C C . LEU A 1 279 ? -26.110 -15.407 12.487 1.00 96.44 279 LEU A C 1
ATOM 2249 O O . LEU A 1 279 ? -27.268 -15.084 12.229 1.00 96.44 279 LEU A O 1
ATOM 2253 N N . PHE A 1 280 ? -25.653 -15.521 13.736 1.00 97.19 280 PHE A N 1
ATOM 2254 C CA . PHE A 1 280 ? -26.480 -15.219 14.902 1.00 97.19 280 PHE A CA 1
ATOM 2255 C C . PHE A 1 280 ? -26.825 -13.732 14.979 1.00 97.19 280 PHE A C 1
ATOM 2257 O O . PHE A 1 280 ? -27.997 -13.394 15.122 1.00 97.19 280 PHE A O 1
ATOM 2264 N N . ILE A 1 281 ? -25.841 -12.846 14.799 1.00 97.12 281 ILE A N 1
ATOM 2265 C CA . ILE A 1 281 ? -26.066 -11.394 14.798 1.00 97.12 281 ILE A CA 1
ATOM 2266 C C . ILE A 1 281 ? -27.058 -11.016 13.693 1.00 97.12 281 ILE A C 1
ATOM 2268 O O . ILE A 1 281 ? -28.022 -10.305 13.957 1.00 97.12 281 ILE A O 1
ATOM 2272 N N . LYS A 1 282 ? -26.890 -11.546 12.474 1.00 96.44 282 LYS A N 1
ATOM 2273 C CA . LYS A 1 282 ? -27.797 -11.271 11.348 1.00 96.44 282 LYS A CA 1
ATOM 2274 C C . LYS A 1 282 ? -29.254 -11.652 11.643 1.00 96.44 282 LYS A C 1
ATOM 2276 O O . LYS A 1 282 ? -30.149 -10.987 11.137 1.00 96.44 282 LYS A O 1
ATOM 2281 N N . ARG A 1 283 ? -29.500 -12.695 12.446 1.00 97.19 283 ARG A N 1
ATOM 2282 C CA . ARG A 1 283 ? -30.857 -13.106 12.862 1.00 97.19 283 ARG A CA 1
ATOM 2283 C C . ARG A 1 283 ? -31.461 -12.193 13.932 1.00 97.19 283 ARG A C 1
ATOM 2285 O O . ARG A 1 283 ? -32.679 -12.118 14.026 1.00 97.19 283 ARG A O 1
ATOM 2292 N N . SER A 1 284 ? -30.625 -11.526 14.725 1.00 96.00 284 SER A N 1
ATOM 2293 C CA . SER A 1 284 ? -31.054 -10.654 15.827 1.00 96.00 284 SER A CA 1
ATOM 2294 C C . SER A 1 284 ? -31.265 -9.195 15.413 1.00 96.00 284 SER A C 1
ATOM 2296 O O . SER A 1 284 ? -31.838 -8.424 16.178 1.00 96.00 284 SER A O 1
ATOM 2298 N N . LEU A 1 285 ? -30.790 -8.792 14.233 1.00 95.88 285 LEU A N 1
ATOM 2299 C CA . LEU A 1 285 ? -30.888 -7.416 13.747 1.00 95.88 285 LEU A CA 1
ATOM 2300 C C . LEU A 1 285 ? -32.087 -7.222 12.817 1.00 95.88 285 LEU A C 1
ATOM 2302 O O . LEU A 1 285 ? -32.436 -8.093 12.026 1.00 95.88 285 LEU A O 1
ATOM 2306 N N . ASN A 1 286 ? -32.664 -6.022 12.857 1.00 94.00 286 ASN A N 1
ATOM 2307 C CA . ASN A 1 286 ? -33.723 -5.573 11.947 1.00 94.00 286 ASN A CA 1
ATOM 2308 C C . ASN A 1 286 ? -33.183 -4.868 10.686 1.00 94.00 286 ASN A C 1
ATOM 2310 O O . ASN A 1 286 ? -33.945 -4.259 9.940 1.00 94.00 286 ASN A O 1
ATOM 2314 N N . PHE A 1 287 ? -31.872 -4.928 10.452 1.00 92.62 287 PHE A N 1
ATOM 2315 C CA . PHE A 1 287 ? -31.205 -4.360 9.285 1.00 92.62 287 PHE A CA 1
ATOM 2316 C C . PHE A 1 287 ? -30.148 -5.338 8.748 1.00 92.62 287 PHE A C 1
ATOM 2318 O O . PHE A 1 287 ? -29.657 -6.191 9.496 1.00 92.62 287 PHE A O 1
ATOM 2325 N N . PRO A 1 288 ? -29.776 -5.246 7.458 1.00 91.06 288 PRO A N 1
ATOM 2326 C CA . PRO A 1 288 ? -28.745 -6.103 6.889 1.00 91.06 288 PRO A CA 1
ATOM 2327 C C . PRO A 1 288 ? -27.386 -5.838 7.548 1.00 91.06 288 PRO A C 1
ATOM 2329 O O . PRO A 1 288 ? -26.900 -4.709 7.581 1.00 91.06 288 PRO A O 1
ATOM 2332 N N . LEU A 1 289 ? -26.756 -6.899 8.057 1.00 91.44 289 LEU A N 1
ATOM 2333 C CA . LEU A 1 289 ? -25.422 -6.826 8.644 1.00 91.44 289 LEU A CA 1
ATOM 2334 C C . LEU A 1 289 ? -24.370 -6.629 7.544 1.00 91.44 289 LEU A C 1
ATOM 2336 O O . LEU A 1 289 ? -23.957 -7.598 6.905 1.00 91.44 289 LEU A O 1
ATOM 2340 N N . ASN A 1 290 ? -23.919 -5.390 7.353 1.00 90.50 290 ASN A N 1
ATOM 2341 C CA . ASN A 1 290 ? -22.762 -5.069 6.524 1.00 90.50 290 ASN A CA 1
ATOM 2342 C C . ASN A 1 290 ? -21.687 -4.375 7.370 1.00 90.50 290 ASN A C 1
ATOM 2344 O O . ASN A 1 290 ? -21.792 -3.199 7.697 1.00 90.50 290 ASN A O 1
ATOM 2348 N N . ILE A 1 291 ? -20.660 -5.134 7.757 1.00 90.12 291 ILE A N 1
ATOM 2349 C CA . ILE A 1 291 ? -19.583 -4.663 8.644 1.00 90.12 291 ILE A CA 1
ATOM 2350 C C . ILE A 1 291 ? -18.717 -3.597 7.962 1.00 90.12 291 ILE A C 1
ATOM 2352 O O . ILE A 1 291 ? -18.264 -2.656 8.611 1.00 90.12 291 ILE A O 1
ATOM 2356 N N . GLN A 1 292 ? -18.543 -3.715 6.644 1.00 81.50 292 GLN A N 1
ATOM 2357 C CA . GLN A 1 292 ? -17.739 -2.779 5.867 1.00 81.50 292 GLN A CA 1
ATOM 2358 C C . GLN A 1 292 ? -18.396 -1.401 5.842 1.00 81.50 292 GLN A C 1
ATOM 2360 O O . GLN A 1 292 ? -17.709 -0.400 6.031 1.00 81.50 292 GLN A O 1
ATOM 2365 N N . ASP A 1 293 ? -19.722 -1.323 5.713 1.00 81.25 293 ASP A N 1
ATOM 2366 C CA . ASP A 1 293 ? -20.456 -0.046 5.747 1.00 81.25 293 ASP A CA 1
ATOM 2367 C C . ASP A 1 293 ? -20.264 0.708 7.073 1.00 81.25 293 ASP A C 1
ATOM 2369 O O . ASP A 1 293 ? -20.409 1.925 7.121 1.00 81.25 293 ASP A O 1
ATOM 2373 N N . LEU A 1 294 ? -19.886 0.001 8.142 1.00 82.12 294 LEU A N 1
ATOM 2374 C CA . LEU A 1 294 ? -19.628 0.576 9.463 1.00 82.12 294 LEU A CA 1
ATOM 2375 C C . LEU A 1 294 ? -18.169 1.013 9.668 1.00 82.12 294 LEU A C 1
ATOM 2377 O O . LEU A 1 294 ? -17.838 1.487 10.750 1.00 82.12 294 LEU A O 1
ATOM 2381 N N . GLY A 1 295 ? -17.306 0.856 8.659 1.00 77.94 295 GLY A N 1
ATOM 2382 C CA . GLY A 1 295 ? -15.889 1.234 8.720 1.00 77.94 295 GLY A CA 1
ATOM 2383 C C . GLY A 1 295 ? -14.952 0.133 9.226 1.00 77.94 295 GLY A C 1
ATOM 2384 O O . GLY A 1 295 ? -13.789 0.407 9.501 1.00 77.94 295 GLY A O 1
ATOM 2385 N N . PHE A 1 296 ? -15.423 -1.114 9.335 1.00 82.69 296 PHE A N 1
ATOM 2386 C CA . PHE A 1 296 ? -14.620 -2.239 9.823 1.00 82.69 296 PHE A CA 1
ATOM 2387 C C . PHE A 1 296 ? -14.384 -3.268 8.712 1.00 82.69 296 PHE A C 1
ATOM 2389 O O . PHE A 1 296 ? -15.307 -3.657 7.996 1.00 82.69 296 PHE A O 1
ATOM 2396 N N . ALA A 1 297 ? -13.147 -3.753 8.569 1.00 76.38 297 ALA A N 1
ATOM 2397 C CA . ALA A 1 297 ? -12.810 -4.737 7.538 1.00 76.38 297 ALA A CA 1
ATOM 2398 C C . ALA A 1 297 ? -13.417 -6.117 7.842 1.00 76.38 297 ALA A C 1
ATOM 2400 O O . ALA A 1 297 ? -13.910 -6.803 6.939 1.00 76.38 297 ALA A O 1
ATOM 2401 N N . LYS A 1 298 ? -13.382 -6.534 9.115 1.00 88.44 298 LYS A N 1
ATOM 2402 C CA . LYS A 1 298 ? -13.919 -7.813 9.596 1.00 88.44 298 LYS A CA 1
ATOM 2403 C C . LYS A 1 298 ? -14.710 -7.622 10.888 1.00 88.44 298 LYS A C 1
ATOM 2405 O O . LYS A 1 298 ? -14.469 -6.698 11.657 1.00 88.44 298 LYS A O 1
ATOM 2410 N N . LEU A 1 299 ? -15.609 -8.570 11.180 1.00 93.19 299 LEU A N 1
ATOM 2411 C CA . LEU A 1 299 ? -16.360 -8.585 12.444 1.00 93.19 299 LEU A CA 1
ATOM 2412 C C . LEU A 1 299 ? -15.425 -8.626 13.663 1.00 93.19 299 LEU A C 1
ATOM 2414 O O . LEU A 1 299 ? -15.713 -7.990 14.665 1.00 93.19 299 LEU A O 1
ATOM 2418 N N . LYS A 1 300 ? -14.293 -9.335 13.560 1.00 93.69 300 LYS A N 1
ATOM 2419 C CA . LYS A 1 300 ? -13.260 -9.385 14.604 1.00 93.69 300 LYS A CA 1
ATOM 2420 C C . LYS A 1 300 ? -12.818 -7.981 15.039 1.00 93.69 300 LYS A C 1
ATOM 2422 O O . LYS A 1 300 ? -12.703 -7.729 16.231 1.00 93.69 300 LYS A O 1
ATOM 2427 N N . ASP A 1 301 ? -12.598 -7.095 14.070 1.00 84.25 301 ASP A N 1
ATOM 2428 C CA . ASP A 1 301 ? -12.086 -5.743 14.304 1.00 84.25 301 ASP A CA 1
ATOM 2429 C C . ASP A 1 301 ? -13.149 -4.875 14.990 1.00 84.25 301 ASP A C 1
ATOM 2431 O O . ASP A 1 301 ? -12.833 -4.114 15.896 1.00 84.25 301 ASP A O 1
ATOM 2435 N N . LEU A 1 302 ? -14.423 -5.054 14.616 1.00 93.25 302 LEU A N 1
ATOM 2436 C CA . LEU A 1 302 ? -15.552 -4.415 15.293 1.00 93.25 302 LEU A CA 1
ATOM 2437 C C . LEU A 1 302 ? -15.703 -4.918 16.736 1.00 93.25 302 LEU A C 1
ATOM 2439 O O . LEU A 1 302 ? -15.845 -4.113 17.649 1.00 93.25 302 LEU A O 1
ATOM 2443 N N . LEU A 1 303 ? -15.651 -6.232 16.965 1.00 94.94 303 LEU A N 1
ATOM 2444 C CA . LEU A 1 303 ? -15.806 -6.809 18.307 1.00 94.94 303 LEU A CA 1
ATOM 2445 C C . LEU A 1 303 ? -14.689 -6.385 19.259 1.00 94.94 303 LEU A C 1
ATOM 2447 O O . LEU A 1 303 ? -14.954 -6.198 20.438 1.00 94.94 303 LEU A O 1
ATOM 2451 N N . ALA A 1 304 ? -13.473 -6.174 18.752 1.00 87.81 304 ALA A N 1
ATOM 2452 C CA . ALA A 1 304 ? -12.364 -5.651 19.547 1.00 87.81 304 ALA A CA 1
ATOM 2453 C C . ALA A 1 304 ? -12.624 -4.232 20.094 1.00 87.81 304 ALA A C 1
ATOM 2455 O O . ALA A 1 304 ? -11.933 -3.805 21.013 1.00 87.81 304 ALA A O 1
ATOM 2456 N N . THR A 1 305 ? -13.617 -3.506 19.563 1.00 87.75 305 THR A N 1
ATOM 2457 C CA . THR A 1 305 ? -14.059 -2.213 20.118 1.00 87.75 305 THR A CA 1
ATOM 2458 C C . THR A 1 305 ? -15.042 -2.353 21.284 1.00 87.75 305 THR A C 1
ATOM 2460 O O . THR A 1 305 ? -15.393 -1.353 21.909 1.00 87.75 305 THR A O 1
ATOM 2463 N N . PHE A 1 306 ? -15.516 -3.569 21.581 1.00 92.81 306 PHE A N 1
ATOM 2464 C CA . PHE A 1 306 ? -16.467 -3.838 22.657 1.00 92.81 306 PHE A CA 1
ATOM 2465 C C . PHE A 1 306 ? -15.717 -4.403 23.872 1.00 92.81 306 PHE A C 1
ATOM 2467 O O . PHE A 1 306 ? -15.320 -5.566 23.836 1.00 92.81 306 PHE A O 1
ATOM 2474 N N . PRO A 1 307 ? -15.535 -3.634 24.961 1.00 85.19 307 PRO A N 1
ATOM 2475 C CA . PRO A 1 307 ? -14.786 -4.102 26.132 1.00 85.19 307 PRO A CA 1
ATOM 2476 C C . PRO A 1 307 ? -15.425 -5.324 26.813 1.00 85.19 307 PRO A C 1
ATOM 2478 O O . PRO A 1 307 ? -14.752 -6.084 27.505 1.00 85.19 307 PRO A O 1
ATOM 2481 N N . GLU A 1 308 ? -16.722 -5.546 26.600 1.00 92.19 308 GLU A N 1
ATOM 2482 C CA . GLU A 1 308 ? -17.468 -6.689 27.127 1.00 92.19 308 GLU A CA 1
ATOM 2483 C C . GLU A 1 308 ? -17.186 -7.998 26.369 1.00 92.19 308 GLU A C 1
ATOM 2485 O O . GLU A 1 308 ? -17.595 -9.067 26.826 1.00 92.19 308 GLU A O 1
ATOM 2490 N N . VAL A 1 309 ? -16.517 -7.938 25.213 1.00 93.88 309 VAL A N 1
ATOM 2491 C CA . VAL A 1 309 ? -16.271 -9.092 24.343 1.00 93.88 309 VAL A CA 1
ATOM 2492 C C . VAL A 1 309 ? -14.772 -9.322 24.189 1.00 93.88 309 VAL A C 1
ATOM 2494 O O . VAL A 1 309 ? -14.063 -8.522 23.585 1.00 93.88 309 VAL A O 1
ATOM 2497 N N . ALA A 1 310 ? -14.289 -10.467 24.665 1.00 93.00 310 ALA A N 1
ATOM 2498 C CA . ALA A 1 310 ? -12.934 -10.928 24.384 1.00 93.00 310 ALA A CA 1
ATOM 2499 C C . ALA A 1 310 ? -12.926 -11.910 23.209 1.00 93.00 310 ALA A C 1
ATOM 2501 O O . ALA A 1 310 ? -13.910 -12.599 22.927 1.00 93.00 310 ALA A O 1
ATOM 2502 N N . ILE A 1 311 ? -11.787 -11.974 22.518 1.00 94.88 311 ILE A N 1
ATOM 2503 C CA . ILE A 1 311 ? -11.544 -12.953 21.459 1.00 94.88 311 ILE A CA 1
ATOM 2504 C C . ILE A 1 311 ? -10.484 -13.930 21.954 1.00 94.88 311 ILE A C 1
ATOM 2506 O O . ILE A 1 311 ? -9.305 -13.591 22.031 1.00 94.88 311 ILE A O 1
ATOM 2510 N N . GLU A 1 312 ? -10.915 -15.144 22.273 1.00 94.50 312 GLU A N 1
ATOM 2511 C CA . GLU A 1 312 ? -10.062 -16.238 22.730 1.00 94.50 312 GLU A CA 1
ATOM 2512 C C . GLU A 1 312 ? -9.745 -17.183 21.573 1.00 94.50 312 GLU A C 1
ATOM 2514 O O . GLU A 1 312 ? -10.601 -17.491 20.744 1.00 94.50 312 GLU A O 1
ATOM 2519 N N . LEU A 1 313 ? -8.515 -17.688 21.519 1.00 93.44 313 LEU A N 1
ATOM 2520 C CA . LEU A 1 313 ? -8.163 -18.798 20.638 1.00 93.44 313 LEU A CA 1
ATOM 2521 C C . LEU A 1 313 ? -8.351 -20.103 21.409 1.00 93.44 313 LEU A C 1
ATOM 2523 O O . LEU A 1 313 ? -7.753 -20.287 22.466 1.00 93.44 313 LEU A O 1
ATOM 2527 N N . ARG A 1 314 ? -9.172 -21.009 20.878 1.00 90.94 314 ARG A N 1
ATOM 2528 C CA . ARG A 1 314 ? -9.381 -22.346 21.442 1.00 90.94 314 ARG A CA 1
ATOM 2529 C C . ARG A 1 314 ? -8.902 -23.414 20.475 1.00 90.94 314 ARG A C 1
ATOM 2531 O O . ARG A 1 314 ? -9.069 -23.285 19.259 1.00 90.94 314 ARG A O 1
ATOM 2538 N N . ASN A 1 315 ? -8.354 -24.493 21.027 1.00 87.31 315 ASN A N 1
ATOM 2539 C CA . ASN A 1 315 ? -7.832 -25.634 20.276 1.00 87.31 315 ASN A CA 1
ATOM 2540 C C . ASN A 1 315 ? -6.787 -25.195 19.229 1.00 87.31 315 ASN A C 1
ATOM 2542 O O . ASN A 1 315 ? -5.914 -24.389 19.537 1.00 87.31 315 ASN A O 1
ATOM 2546 N N . THR A 1 316 ? -6.876 -25.707 17.998 1.00 80.56 316 THR A N 1
ATOM 2547 C CA . THR A 1 316 ? -6.057 -25.408 16.806 1.00 80.56 316 THR A CA 1
ATOM 2548 C C . THR A 1 316 ? -6.194 -23.953 16.318 1.00 80.56 316 THR A C 1
ATOM 2550 O O . THR A 1 316 ? -6.454 -23.700 15.144 1.00 80.56 316 THR A O 1
ATOM 2553 N N . ASN A 1 317 ? -6.029 -22.973 17.211 1.00 86.38 317 ASN A N 1
ATOM 2554 C CA . ASN A 1 317 ? -6.117 -21.535 16.942 1.00 86.38 317 ASN A CA 1
ATOM 2555 C C . ASN A 1 317 ? -7.454 -21.089 16.326 1.00 86.38 317 ASN A C 1
ATOM 2557 O O . ASN A 1 317 ? -7.499 -20.146 15.532 1.00 86.38 317 ASN A O 1
ATOM 2561 N N . HIS A 1 318 ? -8.559 -21.739 16.694 1.00 90.44 318 HIS A N 1
ATOM 2562 C CA . HIS A 1 318 ? -9.881 -21.301 16.262 1.00 90.44 318 HIS A CA 1
ATOM 2563 C C . HIS A 1 318 ? -10.357 -20.144 17.146 1.00 90.44 318 HIS A C 1
ATOM 2565 O O . HIS A 1 318 ? -10.428 -20.310 18.363 1.00 90.44 318 HIS A O 1
ATOM 2571 N N . PRO A 1 319 ? -10.687 -18.971 16.577 1.00 95.50 319 PRO A N 1
ATOM 2572 C CA . PRO A 1 319 ? -11.092 -17.823 17.372 1.00 95.50 319 PRO A CA 1
ATOM 2573 C C . PRO A 1 319 ? -12.569 -17.896 17.784 1.00 95.50 319 PRO A C 1
ATOM 2575 O O . PRO A 1 319 ? -13.467 -18.072 16.951 1.00 95.50 319 PRO A O 1
ATOM 2578 N N . PHE A 1 320 ? -12.812 -17.699 19.075 1.00 97.44 320 PHE A N 1
ATOM 2579 C CA . PHE A 1 320 ? -14.117 -17.602 19.717 1.00 97.44 320 PHE A CA 1
ATOM 2580 C C . PHE A 1 320 ? -14.293 -16.205 20.302 1.00 97.44 320 PHE A C 1
ATOM 2582 O O . PHE A 1 320 ? -13.368 -15.650 20.885 1.00 97.44 320 PHE A O 1
ATOM 2589 N N . ALA A 1 321 ? -15.487 -15.643 20.151 1.00 97.38 321 ALA A N 1
ATOM 2590 C CA . ALA A 1 321 ? -15.908 -14.494 20.933 1.00 97.38 321 ALA A CA 1
ATOM 2591 C C . ALA A 1 321 ? -16.517 -15.005 22.241 1.00 97.38 321 ALA A C 1
ATOM 2593 O O . ALA A 1 321 ? -17.366 -15.898 22.219 1.00 97.38 321 ALA A O 1
ATOM 2594 N N . VAL A 1 322 ? -16.097 -14.443 23.363 1.00 96.69 322 VAL A N 1
ATOM 2595 C CA . VAL A 1 322 ? -16.577 -14.781 24.706 1.00 96.69 322 VAL A CA 1
ATOM 2596 C C . VAL A 1 322 ? -17.002 -13.513 25.426 1.00 96.69 322 VAL A C 1
ATOM 2598 O O . VAL A 1 322 ? -16.399 -12.454 25.249 1.00 96.69 322 VAL A O 1
ATOM 2601 N N . LEU A 1 323 ? -18.053 -13.621 26.237 1.00 95.38 323 LEU A N 1
ATOM 2602 C CA . LEU A 1 323 ? -18.459 -12.530 27.110 1.00 95.38 323 LEU A CA 1
ATOM 2603 C C . LEU A 1 323 ? -17.484 -12.444 28.286 1.00 95.38 323 LEU A C 1
ATOM 2605 O O . LEU A 1 323 ? -17.335 -13.409 29.040 1.00 95.38 323 LEU A O 1
ATOM 2609 N N . CYS A 1 324 ? -16.870 -11.283 28.477 1.00 90.38 324 CYS A N 1
ATOM 2610 C CA . CYS A 1 324 ? -16.068 -10.985 29.655 1.00 90.38 324 CYS A CA 1
ATOM 2611 C C . CYS A 1 324 ? -16.987 -10.893 30.883 1.00 90.38 324 CYS A C 1
ATOM 2613 O O . CYS A 1 324 ? -17.500 -9.826 31.210 1.00 90.38 324 CYS A O 1
ATOM 2615 N N . ARG A 1 325 ? -17.225 -12.021 31.566 1.00 79.81 325 ARG A N 1
ATOM 2616 C CA . ARG A 1 325 ? -18.043 -12.070 32.797 1.00 79.81 325 ARG A CA 1
ATOM 2617 C C . ARG A 1 325 ? -17.355 -11.415 33.990 1.00 79.81 325 ARG A C 1
ATOM 2619 O O . ARG A 1 325 ? -18.018 -10.988 34.929 1.00 79.81 325 ARG A O 1
ATOM 2626 N N . GLU A 1 326 ? -16.032 -11.316 33.951 1.00 63.09 326 GLU A N 1
ATOM 2627 C CA . GLU A 1 326 ? -15.267 -10.615 34.970 1.00 63.09 326 GLU A CA 1
ATOM 2628 C C . GLU A 1 326 ? -15.190 -9.123 34.639 1.00 63.09 326 GLU A C 1
ATOM 2630 O O . GLU A 1 326 ? -14.177 -8.604 34.172 1.00 63.09 326 GLU A O 1
ATOM 2635 N N . THR A 1 327 ? -16.260 -8.396 34.959 1.00 49.69 327 THR A N 1
ATOM 2636 C CA . THR A 1 327 ? -16.213 -6.948 35.207 1.00 49.69 327 THR A CA 1
ATOM 2637 C C . THR A 1 327 ? -15.379 -6.658 36.462 1.00 49.69 327 THR A C 1
ATOM 2639 O O . THR A 1 327 ? -15.885 -6.145 37.457 1.00 49.69 327 THR A O 1
ATOM 2642 N N . LYS A 1 328 ? -14.094 -7.021 36.464 1.00 52.53 328 LYS A N 1
ATOM 2643 C CA . LYS A 1 328 ? -13.120 -6.485 37.428 1.00 52.53 328 LYS A CA 1
ATOM 2644 C C . LYS A 1 328 ? -12.317 -5.333 36.851 1.00 52.53 328 LYS A C 1
ATOM 2646 O O . LYS A 1 328 ? -11.728 -4.579 37.616 1.00 52.53 328 LYS A O 1
ATOM 2651 N N . TYR A 1 329 ? -12.338 -5.149 35.533 1.00 61.62 329 TYR A N 1
ATOM 2652 C CA . TYR A 1 329 ? -11.733 -3.983 34.914 1.00 61.62 329 TYR A CA 1
ATOM 2653 C C . TYR A 1 329 ? -12.785 -2.898 34.672 1.00 61.62 329 TYR A C 1
ATOM 2655 O O . TYR A 1 329 ? -13.160 -2.603 33.541 1.00 61.62 329 TYR A O 1
ATOM 2663 N N . ALA A 1 330 ? -13.292 -2.314 35.760 1.00 72.88 330 ALA A N 1
ATOM 2664 C CA . ALA A 1 330 ? -13.854 -0.976 35.655 1.00 72.88 330 ALA A CA 1
ATOM 2665 C C . ALA A 1 330 ? -12.671 -0.041 35.352 1.00 72.88 330 ALA A C 1
ATOM 2667 O O . ALA A 1 330 ? -11.731 -0.011 36.156 1.00 72.88 330 ALA A O 1
ATOM 2668 N N . PRO A 1 331 ? -12.652 0.665 34.205 1.00 81.75 331 PRO A N 1
ATOM 2669 C CA . PRO A 1 331 ? -11.579 1.603 33.919 1.00 81.75 331 PRO A CA 1
ATOM 2670 C C . PRO A 1 331 ? -11.481 2.592 35.090 1.00 81.75 331 PRO A C 1
ATOM 2672 O O . PRO A 1 331 ? -12.518 3.076 35.558 1.00 81.75 331 PRO A O 1
ATOM 2675 N N . PRO A 1 332 ? -10.272 2.875 35.608 1.00 88.56 332 PRO A N 1
ATOM 2676 C CA . PRO A 1 332 ? -10.106 3.832 36.687 1.00 88.56 332 PRO A CA 1
ATOM 2677 C C . PRO A 1 332 ? -10.778 5.157 36.323 1.00 88.56 332 PRO A C 1
ATOM 2679 O O . PRO A 1 332 ? -10.676 5.619 35.186 1.00 88.56 332 PRO A O 1
ATOM 2682 N N . LEU A 1 333 ? -11.466 5.788 37.272 1.00 93.62 333 LEU A N 1
ATOM 2683 C CA . LEU A 1 333 ? -11.993 7.132 37.046 1.00 93.62 333 LEU A CA 1
ATOM 2684 C C . LEU A 1 333 ? -10.845 8.080 36.663 1.00 93.62 333 LEU A C 1
ATOM 2686 O O . LEU A 1 333 ? -9.714 7.906 37.130 1.00 93.62 333 LEU A O 1
ATOM 2690 N N . VAL A 1 334 ? -11.127 9.077 35.820 1.00 95.75 334 VAL A N 1
ATOM 2691 C CA . VAL A 1 334 ? -10.124 10.052 35.349 1.00 95.75 334 VAL A CA 1
ATOM 2692 C C . VAL A 1 334 ? -9.399 10.682 36.539 1.00 95.75 334 VAL A C 1
ATOM 2694 O O . VAL A 1 334 ? -8.174 10.791 36.545 1.00 95.75 334 VAL A O 1
ATOM 2697 N N . GLU A 1 335 ? -10.141 11.004 37.594 1.00 96.19 335 GLU A N 1
ATOM 2698 C CA . GLU A 1 335 ? -9.638 11.575 38.839 1.00 96.19 335 GLU A CA 1
ATOM 2699 C C . GLU A 1 335 ? -8.620 10.657 39.528 1.00 96.19 335 GLU A C 1
ATOM 2701 O O . GLU A 1 335 ? -7.603 11.139 40.024 1.00 96.19 335 GLU A O 1
ATOM 2706 N N . ASN A 1 336 ? -8.837 9.338 39.503 1.00 96.00 336 ASN A N 1
ATOM 2707 C CA . ASN A 1 336 ? -7.916 8.365 40.096 1.00 96.00 336 ASN A CA 1
ATOM 2708 C C . ASN A 1 336 ? -6.594 8.309 39.322 1.00 96.00 336 ASN A C 1
ATOM 2710 O O . ASN A 1 336 ? -5.527 8.206 39.932 1.00 96.00 336 ASN A O 1
ATOM 2714 N N . ILE A 1 337 ? -6.651 8.413 37.990 1.00 97.31 337 ILE A N 1
ATOM 2715 C CA . ILE A 1 337 ? -5.454 8.454 37.138 1.00 97.31 337 ILE A CA 1
ATOM 2716 C C . ILE A 1 337 ? -4.670 9.743 37.402 1.00 97.31 337 ILE A C 1
ATOM 2718 O O . ILE A 1 337 ? -3.474 9.681 37.686 1.00 97.31 337 ILE A O 1
ATOM 2722 N N . LEU A 1 338 ? -5.334 10.904 37.383 1.00 97.31 338 LEU A N 1
ATOM 2723 C CA . LEU A 1 338 ? -4.692 12.200 37.640 1.00 97.31 338 LEU A CA 1
ATOM 2724 C C . LEU A 1 338 ? -4.102 12.283 39.058 1.00 97.31 338 LEU A C 1
ATOM 2726 O O . LEU A 1 338 ? -2.995 12.796 39.248 1.00 97.31 338 LEU A O 1
ATOM 2730 N N . PHE A 1 339 ? -4.794 11.726 40.054 1.00 96.44 339 PHE A N 1
ATOM 2731 C CA . PHE A 1 339 ? -4.283 11.608 41.420 1.00 96.44 339 PHE A CA 1
ATOM 2732 C C . PHE A 1 339 ? -3.036 10.716 41.485 1.00 96.44 339 PHE A C 1
ATOM 2734 O O . PHE A 1 339 ? -2.035 11.082 42.104 1.00 96.44 339 PHE A O 1
ATOM 2741 N N . CYS A 1 340 ? -3.048 9.575 40.792 1.00 96.94 340 CYS A N 1
ATOM 2742 C CA . CYS A 1 340 ? -1.896 8.681 40.707 1.00 96.94 340 CYS A CA 1
ATOM 2743 C C . CYS A 1 340 ? -0.684 9.366 40.056 1.00 96.94 340 CYS A C 1
ATOM 2745 O O . CYS A 1 340 ? 0.417 9.294 40.607 1.00 96.94 340 CYS A O 1
ATOM 2747 N N . ILE A 1 341 ? -0.888 10.082 38.944 1.00 97.00 341 ILE A N 1
ATOM 2748 C CA . ILE A 1 341 ? 0.158 10.871 38.273 1.00 97.00 341 ILE A CA 1
ATOM 2749 C C . ILE A 1 341 ? 0.729 11.918 39.235 1.00 97.00 341 ILE A C 1
ATOM 2751 O O . ILE A 1 341 ? 1.945 11.998 39.402 1.00 97.00 341 ILE A O 1
ATOM 2755 N N . THR A 1 342 ? -0.134 12.667 39.928 1.00 95.88 342 THR A N 1
ATOM 2756 C CA . THR A 1 342 ? 0.283 13.684 40.908 1.00 95.88 342 THR A CA 1
ATOM 2757 C C . THR A 1 342 ? 1.186 13.090 41.989 1.00 95.88 342 THR A C 1
ATOM 2759 O O . THR A 1 342 ? 2.227 13.671 42.297 1.00 95.88 342 THR A O 1
ATOM 2762 N N . ASN A 1 343 ? 0.825 11.921 42.525 1.00 96.00 343 ASN A N 1
ATOM 2763 C CA . ASN A 1 343 ? 1.592 11.240 43.571 1.00 96.00 343 ASN A CA 1
ATOM 2764 C C . ASN A 1 343 ? 2.928 10.676 43.066 1.00 96.00 343 ASN A C 1
ATOM 2766 O O . ASN A 1 343 ? 3.911 10.663 43.805 1.00 96.00 343 ASN A O 1
ATOM 2770 N N . ILE A 1 344 ? 2.987 10.191 41.822 1.00 95.56 344 ILE A N 1
ATOM 2771 C CA . ILE A 1 344 ? 4.248 9.728 41.221 1.00 95.56 344 ILE A CA 1
ATOM 2772 C C . ILE A 1 344 ? 5.188 10.920 41.001 1.00 95.56 344 ILE A C 1
ATOM 2774 O O . ILE A 1 344 ? 6.369 10.850 41.345 1.00 95.56 344 ILE A O 1
ATOM 2778 N N . LEU A 1 345 ? 4.660 12.034 40.487 1.00 94.38 345 LEU A N 1
ATOM 2779 C CA . LEU A 1 345 ? 5.445 13.235 40.207 1.00 94.38 345 LEU A CA 1
ATOM 2780 C C . LEU A 1 345 ? 5.858 13.996 41.473 1.00 94.38 345 LEU A C 1
ATOM 2782 O O . LEU A 1 345 ? 6.907 14.627 41.472 1.00 94.38 345 LEU A O 1
ATOM 2786 N N . SER A 1 346 ? 5.109 13.919 42.580 1.00 92.81 346 SER A N 1
ATOM 2787 C CA . SER A 1 346 ? 5.474 14.629 43.818 1.00 92.81 346 SER A CA 1
ATOM 2788 C C . SER A 1 346 ? 6.810 14.194 44.428 1.00 92.81 346 SER A C 1
ATOM 2790 O O . SER A 1 346 ? 7.385 14.946 45.208 1.00 92.81 346 SER A O 1
ATOM 2792 N N . GLY A 1 347 ? 7.310 13.005 44.078 1.00 85.69 347 GLY A N 1
ATOM 2793 C CA . GLY A 1 347 ? 8.594 12.493 44.559 1.00 85.69 347 GLY A CA 1
ATOM 2794 C C . GLY A 1 347 ? 9.806 12.884 43.708 1.00 85.69 347 GLY A C 1
ATOM 2795 O O . GLY A 1 347 ? 10.917 12.475 44.041 1.00 85.69 347 GLY A O 1
ATOM 2796 N N . ARG A 1 348 ? 9.629 13.612 42.595 1.00 84.94 348 ARG A N 1
ATOM 2797 C CA . ARG A 1 348 ? 10.715 13.924 41.652 1.00 84.94 348 ARG A CA 1
ATOM 2798 C C . ARG A 1 348 ? 10.639 15.366 41.157 1.00 84.94 348 ARG A C 1
ATOM 2800 O O . ARG A 1 348 ? 9.584 15.838 40.762 1.00 84.94 348 ARG A O 1
ATOM 2807 N N . ASN A 1 349 ? 11.791 16.033 41.102 1.00 80.31 349 ASN A N 1
ATOM 2808 C CA . ASN A 1 349 ? 11.887 17.423 40.638 1.00 80.31 349 ASN A CA 1
ATOM 2809 C C . ASN A 1 349 ? 12.082 17.562 39.114 1.00 80.31 349 ASN A C 1
ATOM 2811 O O . ASN A 1 349 ? 12.008 18.672 38.603 1.00 80.31 349 ASN A O 1
ATOM 2815 N N . PHE A 1 350 ? 12.346 16.468 38.387 1.00 82.75 350 PHE A N 1
ATOM 2816 C CA . PHE A 1 350 ? 12.849 16.508 37.002 1.00 82.75 350 PHE A CA 1
ATOM 2817 C C . PHE A 1 350 ? 11.871 15.982 35.940 1.00 82.75 350 PHE A C 1
ATOM 2819 O O . PHE A 1 350 ? 12.290 15.558 34.866 1.00 82.75 350 PHE A O 1
ATOM 2826 N N . GLY A 1 351 ? 10.567 16.014 36.221 1.00 89.06 351 GLY A N 1
ATOM 2827 C CA . GLY A 1 351 ? 9.574 15.383 35.352 1.00 89.06 351 GLY A CA 1
ATOM 2828 C C . GLY A 1 351 ? 9.765 13.866 35.262 1.00 89.06 351 GLY A C 1
ATOM 2829 O O . GLY A 1 351 ? 10.541 13.266 36.013 1.00 89.06 351 GLY A O 1
ATOM 2830 N N . HIS A 1 352 ? 9.007 13.228 34.379 1.00 95.06 352 HIS A N 1
ATOM 2831 C CA . HIS A 1 352 ? 9.059 11.781 34.169 1.00 95.06 352 HIS A CA 1
ATOM 2832 C C . HIS A 1 352 ? 8.848 11.456 32.696 1.00 95.06 352 HIS A C 1
ATOM 2834 O O . HIS A 1 352 ? 8.010 12.086 32.047 1.00 95.06 352 HIS A O 1
ATOM 2840 N N . GLU A 1 353 ? 9.586 10.479 32.178 1.00 95.69 353 GLU A N 1
ATOM 2841 C CA . GLU A 1 353 ? 9.366 9.993 30.818 1.00 95.69 353 GLU A CA 1
ATOM 2842 C C . GLU A 1 353 ? 7.994 9.311 30.740 1.00 95.69 353 GLU A C 1
ATOM 2844 O O . GLU A 1 353 ? 7.607 8.561 31.640 1.00 95.69 353 GLU A O 1
ATOM 2849 N N . VAL A 1 354 ? 7.239 9.561 29.668 1.00 96.19 354 VAL A N 1
ATOM 2850 C CA . VAL A 1 354 ? 5.863 9.056 29.513 1.00 96.19 354 VAL A CA 1
ATOM 2851 C C . VAL A 1 354 ? 5.783 7.540 29.635 1.00 96.19 354 VAL A C 1
ATOM 2853 O O . VAL A 1 354 ? 4.873 7.047 30.296 1.00 96.19 354 VAL A O 1
ATOM 2856 N N . ARG A 1 355 ? 6.747 6.804 29.071 1.00 95.06 355 ARG A N 1
ATOM 2857 C CA . ARG A 1 355 ? 6.771 5.333 29.127 1.00 95.06 355 ARG A CA 1
ATOM 2858 C C . ARG A 1 355 ? 6.942 4.816 30.556 1.00 95.06 355 ARG A C 1
ATOM 2860 O O . ARG A 1 355 ? 6.219 3.916 30.980 1.00 95.06 355 ARG A O 1
ATOM 2867 N N . ASP A 1 356 ? 7.857 5.418 31.309 1.00 96.06 356 ASP A N 1
ATOM 2868 C CA . ASP A 1 356 ? 8.129 5.053 32.701 1.00 96.06 356 ASP A CA 1
ATOM 2869 C C . ASP A 1 356 ? 6.978 5.441 33.628 1.00 96.06 356 ASP A C 1
ATOM 2871 O O . ASP A 1 356 ? 6.650 4.719 34.577 1.00 96.06 356 ASP A O 1
ATOM 2875 N N . LEU A 1 357 ? 6.360 6.594 33.372 1.00 96.62 357 LEU A N 1
ATOM 2876 C CA . LEU A 1 357 ? 5.193 7.038 34.114 1.00 96.62 357 LEU A CA 1
ATOM 2877 C C . LEU A 1 357 ? 4.006 6.109 33.854 1.00 96.62 357 LEU A C 1
ATOM 2879 O O . LEU A 1 357 ? 3.373 5.661 34.806 1.00 96.62 357 LEU A O 1
ATOM 2883 N N . GLU A 1 358 ? 3.740 5.767 32.596 1.00 97.12 358 GLU A N 1
ATOM 2884 C CA . GLU A 1 358 ? 2.697 4.822 32.200 1.00 97.12 358 GLU A CA 1
ATOM 2885 C C . GLU A 1 358 ? 2.879 3.461 32.877 1.00 97.12 358 GLU A C 1
ATOM 2887 O O . GLU A 1 358 ? 1.944 2.970 33.512 1.00 97.12 358 GLU A O 1
ATOM 2892 N N . ALA A 1 359 ? 4.093 2.903 32.859 1.00 94.94 359 ALA A N 1
ATOM 2893 C CA . ALA A 1 359 ? 4.398 1.649 33.546 1.00 94.94 359 ALA A CA 1
ATOM 2894 C C . ALA A 1 359 ? 4.095 1.715 35.056 1.00 94.94 359 ALA A C 1
ATOM 2896 O O . ALA A 1 359 ? 3.537 0.775 35.626 1.00 94.94 359 ALA A O 1
ATOM 2897 N N . GLN A 1 360 ? 4.403 2.838 35.714 1.00 96.56 360 GLN A N 1
ATOM 2898 C CA . GLN A 1 360 ? 4.106 3.035 37.138 1.00 96.56 360 GLN A CA 1
ATOM 2899 C C . GLN A 1 360 ? 2.615 3.226 37.427 1.00 96.56 360 GLN A C 1
ATOM 2901 O O . GLN A 1 360 ? 2.136 2.769 38.468 1.00 96.56 360 GLN A O 1
ATOM 2906 N N . ILE A 1 361 ? 1.873 3.896 36.542 1.00 96.25 361 ILE A N 1
ATOM 2907 C CA . ILE A 1 361 ? 0.418 4.014 36.678 1.00 96.25 361 ILE A CA 1
ATOM 2908 C C . ILE A 1 361 ? -0.205 2.621 36.530 1.00 96.25 361 ILE A C 1
ATOM 2910 O O . ILE A 1 361 ? -1.017 2.240 37.372 1.00 96.25 361 ILE A O 1
ATOM 2914 N N . VAL A 1 362 ? 0.222 1.833 35.538 1.00 93.44 362 VAL A N 1
ATOM 2915 C CA . VAL A 1 362 ? -0.261 0.460 35.324 1.00 93.44 362 VAL A CA 1
ATOM 2916 C C . VAL A 1 362 ? 0.045 -0.436 36.526 1.00 93.44 362 VAL A C 1
ATOM 2918 O O . VAL A 1 362 ? -0.815 -1.195 36.969 1.00 93.44 362 VAL A O 1
ATOM 2921 N N . ALA A 1 363 ? 1.227 -0.295 37.131 1.00 92.94 363 ALA A N 1
ATOM 2922 C CA . ALA A 1 363 ? 1.579 -1.019 38.352 1.00 92.94 363 ALA A CA 1
ATOM 2923 C C . ALA A 1 363 ? 0.670 -0.678 39.552 1.00 92.94 363 ALA A C 1
ATOM 2925 O O . ALA A 1 363 ? 0.478 -1.521 40.427 1.00 92.94 363 ALA A O 1
ATOM 2926 N N . LYS A 1 364 ? 0.104 0.538 39.610 1.00 95.38 364 LYS A N 1
ATOM 2927 C CA . LYS A 1 364 ? -0.754 1.002 40.718 1.00 95.38 364 LYS A CA 1
ATOM 2928 C C . LYS A 1 364 ? -2.249 0.806 40.476 1.00 95.38 364 LYS A C 1
ATOM 2930 O O . LYS A 1 364 ? -2.977 0.519 41.422 1.00 95.38 364 LYS A O 1
ATOM 2935 N N . LEU A 1 365 ? -2.713 1.010 39.247 1.00 93.00 365 LEU A N 1
ATOM 2936 C CA . LEU A 1 365 ? -4.135 1.032 38.885 1.00 93.00 365 LEU A CA 1
ATOM 2937 C C . LEU A 1 365 ? -4.567 -0.178 38.047 1.00 93.00 365 LEU A C 1
ATOM 2939 O O . LEU A 1 365 ? -5.750 -0.322 37.744 1.00 93.00 365 LEU A O 1
ATOM 2943 N N . GLY A 1 366 ? -3.634 -1.053 37.674 1.00 89.25 366 GLY A N 1
ATOM 2944 C CA . GLY A 1 366 ? -3.894 -2.144 36.743 1.00 89.25 366 GLY A CA 1
ATOM 2945 C C . GLY A 1 366 ? -3.900 -1.673 35.287 1.00 89.25 366 GLY A C 1
ATOM 2946 O O . GLY A 1 366 ? -3.337 -0.641 34.945 1.00 89.25 366 GLY A O 1
ATOM 2947 N N . ARG A 1 367 ? -4.513 -2.467 34.405 1.00 87.56 367 ARG A N 1
ATOM 2948 C CA . ARG A 1 367 ? -4.201 -2.478 32.968 1.00 87.56 367 ARG A CA 1
ATOM 2949 C C . ARG A 1 367 ? -4.256 -1.158 32.185 1.00 87.56 367 ARG A C 1
ATOM 2951 O O . ARG A 1 367 ? -3.422 -1.040 31.341 1.00 87.56 367 ARG A O 1
ATOM 2958 N N . ILE A 1 368 ? -5.160 -0.215 32.340 1.00 91.69 368 ILE A N 1
ATOM 2959 C CA . ILE A 1 368 ? -5.357 1.016 31.526 1.00 91.69 368 ILE A CA 1
ATOM 2960 C C . ILE A 1 368 ? -5.300 0.873 29.991 1.00 91.69 368 ILE A C 1
ATOM 2962 O O . ILE A 1 368 ? -4.259 0.736 29.361 1.00 91.69 368 ILE A O 1
ATOM 2966 N N . GLU A 1 369 ? -6.458 1.074 29.364 1.00 90.44 369 GLU A N 1
ATOM 2967 C CA . GLU A 1 369 ? -6.567 1.278 27.920 1.00 90.44 369 GLU A CA 1
ATOM 2968 C C . GLU A 1 369 ? -6.969 2.729 27.645 1.00 90.44 369 GLU A C 1
ATOM 2970 O O . GLU A 1 369 ? -8.084 3.140 27.972 1.00 90.44 369 GLU A O 1
ATOM 2975 N N . TRP A 1 370 ? -6.060 3.514 27.057 1.00 92.88 370 TRP A N 1
ATOM 2976 C CA . TRP A 1 370 ? -6.261 4.951 26.808 1.00 92.88 370 TRP A CA 1
ATOM 2977 C C . TRP A 1 370 ? -7.455 5.255 25.895 1.00 92.88 370 TRP A C 1
ATOM 2979 O O . TRP A 1 370 ? -8.083 6.310 26.022 1.00 92.88 370 TRP A O 1
ATOM 2989 N N . SER A 1 371 ? -7.831 4.300 25.042 1.00 84.38 371 SER A N 1
ATOM 2990 C CA . SER A 1 371 ? -8.998 4.376 24.159 1.00 84.38 371 SER A CA 1
ATOM 2991 C C . SER A 1 371 ? -10.314 4.579 24.917 1.00 84.38 371 SER A C 1
ATOM 2993 O O . SER A 1 371 ? -11.201 5.259 24.400 1.00 84.38 371 SER A O 1
ATOM 2995 N N . HIS A 1 372 ? -10.438 4.084 26.158 1.00 86.56 372 HIS A N 1
ATOM 2996 C CA . HIS A 1 372 ? -11.614 4.330 27.005 1.00 86.56 372 HIS A CA 1
ATOM 2997 C C . HIS A 1 372 ? -11.809 5.811 27.350 1.00 86.56 372 HIS A C 1
ATOM 2999 O O . HIS A 1 372 ? -12.924 6.233 27.652 1.00 86.56 372 HIS A O 1
ATOM 3005 N N . TYR A 1 373 ? -10.744 6.605 27.261 1.00 90.25 373 TYR A N 1
ATOM 3006 C CA . TYR A 1 373 ? -10.737 8.041 27.524 1.00 90.25 373 TYR A CA 1
ATOM 3007 C C . TYR A 1 373 ? -10.548 8.843 26.232 1.00 90.25 373 TYR A C 1
ATOM 3009 O O . TYR A 1 373 ? -10.007 9.944 26.263 1.00 90.25 373 TYR A O 1
ATOM 3017 N N . LEU A 1 374 ? -10.920 8.283 25.072 1.00 88.94 374 LEU A N 1
ATOM 3018 C CA . LEU A 1 374 ? -10.785 8.940 23.762 1.00 88.94 374 LEU A CA 1
ATOM 3019 C C . LEU A 1 374 ? -9.363 9.470 23.487 1.00 88.94 374 LEU A C 1
ATOM 3021 O O . LEU A 1 374 ? -9.190 10.479 22.807 1.00 88.94 374 LEU A O 1
ATOM 3025 N N . SER A 1 375 ? -8.349 8.803 24.040 1.00 92.81 375 SER A N 1
ATOM 3026 C CA . SER A 1 375 ? -6.945 9.209 23.972 1.00 92.81 375 SER A CA 1
ATOM 3027 C C . SER A 1 375 ? -6.111 8.088 23.353 1.00 92.81 375 SER A C 1
ATOM 3029 O O . SER A 1 375 ? -6.333 6.913 23.641 1.00 92.81 375 SER A O 1
ATOM 3031 N N . SER A 1 376 ? -5.146 8.426 22.498 1.00 91.31 376 SER A N 1
ATOM 3032 C CA . SER A 1 376 ? -4.241 7.446 21.873 1.00 91.31 376 SER A CA 1
ATOM 3033 C C . SER A 1 376 ? -3.049 7.069 22.752 1.00 91.31 376 SER A C 1
ATOM 3035 O O . SER A 1 376 ? -2.455 6.012 22.557 1.00 91.31 376 SER A O 1
ATOM 3037 N N . SER A 1 377 ? -2.695 7.920 23.714 1.00 95.19 377 SER A N 1
ATOM 3038 C CA . SER A 1 377 ? -1.538 7.750 24.592 1.00 95.19 377 SER A CA 1
ATOM 3039 C C . SER A 1 377 ? -1.761 8.431 25.946 1.00 95.19 377 SER A C 1
ATOM 3041 O O . SER A 1 377 ? -2.665 9.261 26.088 1.00 95.19 377 SER A O 1
ATOM 3043 N N . LEU A 1 378 ? -0.901 8.145 26.932 1.00 96.69 378 LEU A N 1
ATOM 3044 C CA . LEU A 1 378 ? -0.865 8.888 28.199 1.00 96.69 378 LEU A CA 1
ATOM 3045 C C . LEU A 1 378 ? -0.612 10.392 27.977 1.00 96.69 378 LEU A C 1
ATOM 3047 O O . LEU A 1 378 ? -1.192 11.225 28.671 1.00 96.69 378 LEU A O 1
ATOM 3051 N N . ALA A 1 379 ? 0.221 10.752 26.997 1.00 96.25 379 ALA A N 1
ATOM 3052 C CA . ALA A 1 379 ? 0.487 12.148 26.658 1.00 96.25 379 ALA A CA 1
ATOM 3053 C C . ALA A 1 379 ? -0.787 12.864 26.176 1.00 96.25 379 ALA A C 1
ATOM 3055 O O . ALA A 1 379 ? -1.092 13.961 26.647 1.00 96.25 379 ALA A O 1
ATOM 3056 N N . ASP A 1 380 ? -1.565 12.225 25.298 1.00 94.81 380 ASP A N 1
ATOM 3057 C CA . ASP A 1 380 ? -2.838 12.770 24.808 1.00 94.81 380 ASP A CA 1
ATOM 3058 C C . ASP A 1 380 ? -3.883 12.841 25.921 1.00 94.81 380 ASP A C 1
ATOM 3060 O O . ASP A 1 380 ? -4.579 13.848 26.051 1.00 94.81 380 ASP A O 1
ATOM 3064 N N . PHE A 1 381 ? -3.931 11.819 26.780 1.00 97.31 381 PHE A N 1
ATOM 3065 C CA . PHE A 1 381 ? -4.788 11.811 27.961 1.00 97.31 381 PHE A CA 1
ATOM 3066 C C . PHE A 1 381 ? -4.480 12.998 28.880 1.00 97.31 381 PHE A C 1
ATOM 3068 O O . PHE A 1 381 ? -5.388 13.697 29.326 1.00 97.31 381 PHE A O 1
ATOM 3075 N N . ILE A 1 382 ? -3.205 13.289 29.143 1.00 96.62 382 ILE A N 1
ATOM 3076 C CA . ILE A 1 382 ? -2.821 14.431 29.982 1.00 96.62 382 ILE A CA 1
ATOM 3077 C C . ILE A 1 382 ? -3.137 15.759 29.296 1.00 96.62 382 ILE A C 1
ATOM 3079 O O . ILE A 1 382 ? -3.632 16.668 29.961 1.00 96.62 382 ILE A O 1
ATOM 3083 N N . LYS A 1 383 ? -2.929 15.880 27.982 1.00 94.56 383 LYS A N 1
ATOM 3084 C CA . LYS A 1 383 ? -3.338 17.078 27.231 1.00 94.56 383 LYS A CA 1
ATOM 3085 C C . LYS A 1 383 ? -4.854 17.305 27.312 1.00 94.56 383 LYS A C 1
ATOM 3087 O O . LYS A 1 383 ? -5.287 18.442 27.482 1.00 94.56 383 LYS A O 1
ATOM 3092 N N . ALA A 1 384 ? -5.652 16.239 27.239 1.00 94.75 384 ALA A N 1
ATOM 3093 C CA . ALA A 1 384 ? -7.113 16.309 27.273 1.00 94.75 384 ALA A CA 1
ATOM 3094 C C . ALA A 1 384 ? -7.686 16.540 28.686 1.00 94.75 384 ALA A C 1
ATOM 3096 O O . ALA A 1 384 ? -8.586 17.363 28.865 1.00 94.75 384 ALA A O 1
ATOM 3097 N N . TYR A 1 385 ? -7.171 15.834 29.698 1.00 96.88 385 TYR A N 1
ATOM 3098 C CA . TYR A 1 385 ? -7.760 15.775 31.045 1.00 96.88 385 TYR A CA 1
ATOM 3099 C C . TYR A 1 385 ? -6.894 16.406 32.140 1.00 96.88 385 TYR A C 1
ATOM 3101 O O . TYR A 1 385 ? -7.421 16.816 33.176 1.00 96.88 385 TYR A O 1
ATOM 3109 N N . GLY A 1 386 ? -5.582 16.519 31.926 1.00 93.56 386 GLY A N 1
ATOM 3110 C CA . GLY A 1 386 ? -4.617 17.023 32.908 1.00 93.56 386 GLY A CA 1
ATOM 3111 C C . GLY A 1 386 ? -4.740 18.516 33.212 1.00 93.56 386 GLY A C 1
ATOM 3112 O O . GLY A 1 386 ? -4.363 18.949 34.305 1.00 93.56 386 GLY A O 1
ATOM 3113 N N . LYS A 1 387 ? -5.332 19.300 32.297 1.00 89.00 387 LYS A N 1
ATOM 3114 C CA . LYS A 1 387 ? -5.529 20.756 32.436 1.00 89.00 387 LYS A CA 1
ATOM 3115 C C . LYS A 1 387 ? -4.225 21.442 32.896 1.00 89.00 387 LYS A C 1
ATOM 3117 O O . LYS A 1 387 ? -3.131 21.024 32.549 1.00 89.00 387 LYS A O 1
ATOM 3122 N N . ASN A 1 388 ? -4.334 22.463 33.744 1.00 89.56 388 ASN A N 1
ATOM 3123 C CA . ASN A 1 388 ? -3.212 23.243 34.275 1.00 89.56 388 ASN A CA 1
ATOM 3124 C C . ASN A 1 388 ? -2.449 22.536 35.416 1.00 89.56 388 ASN A C 1
ATOM 3126 O O . ASN A 1 388 ? -1.822 23.213 36.233 1.00 89.56 388 ASN A O 1
ATOM 3130 N N . GLN A 1 389 ? -2.578 21.213 35.570 1.00 93.25 389 GLN A N 1
ATOM 3131 C CA . GLN A 1 389 ? -1.846 20.461 36.599 1.00 93.25 389 GLN A CA 1
ATOM 3132 C C . GLN A 1 389 ? -0.528 19.906 36.064 1.00 93.25 389 GLN A C 1
ATOM 3134 O O . GLN A 1 389 ? 0.439 19.797 36.823 1.00 93.25 389 GLN A O 1
ATOM 3139 N N . PHE A 1 390 ? -0.479 19.607 34.766 1.00 95.00 390 PHE A N 1
ATOM 3140 C CA . PHE A 1 390 ? 0.656 18.963 34.124 1.00 95.00 390 PHE A CA 1
ATOM 3141 C C . PHE A 1 390 ? 1.039 19.670 32.831 1.00 95.00 390 PHE A C 1
ATOM 3143 O O . PHE A 1 390 ? 0.203 20.283 32.174 1.00 95.00 390 PHE A O 1
ATOM 3150 N N . GLU A 1 391 ? 2.307 19.554 32.472 1.00 93.19 391 GLU A N 1
ATOM 3151 C CA . GLU A 1 391 ? 2.861 20.045 31.219 1.00 93.19 391 GLU A CA 1
ATOM 3152 C C . GLU A 1 391 ? 3.518 18.868 30.499 1.00 93.19 391 GLU A C 1
ATOM 3154 O O . GLU A 1 391 ? 4.267 18.107 31.112 1.00 93.19 391 GLU A O 1
ATOM 3159 N N . VAL A 1 392 ? 3.195 18.684 29.218 1.00 94.19 392 VAL A N 1
ATOM 3160 C CA . VAL A 1 392 ? 3.783 17.636 28.377 1.00 94.19 392 VAL A CA 1
ATOM 3161 C C . VAL A 1 392 ? 4.772 18.302 27.435 1.00 94.19 392 VAL A C 1
ATOM 3163 O O . VAL A 1 392 ? 4.371 19.137 26.627 1.00 94.19 392 VAL A O 1
ATOM 3166 N N . MET A 1 393 ? 6.040 17.919 27.530 1.00 91.88 393 MET A N 1
ATOM 3167 C CA . MET A 1 393 ? 7.118 18.427 26.689 1.00 91.88 393 MET A CA 1
ATOM 3168 C C . MET A 1 393 ? 7.652 17.325 25.783 1.00 91.88 393 MET A C 1
ATOM 3170 O O . MET A 1 393 ? 7.819 16.183 26.208 1.00 91.88 393 MET A O 1
ATOM 3174 N N . GLU A 1 394 ? 7.918 17.669 24.531 1.00 91.25 394 GLU A N 1
ATOM 3175 C CA . GLU A 1 394 ? 8.509 16.769 23.546 1.00 91.25 394 GLU A CA 1
ATOM 3176 C C . GLU A 1 394 ? 10.035 16.924 23.566 1.00 91.25 394 GLU A C 1
ATOM 3178 O O . GLU A 1 394 ? 10.564 18.019 23.375 1.00 91.25 394 GLU A O 1
ATOM 3183 N N . ALA A 1 395 ? 10.740 15.832 23.848 1.00 86.06 395 ALA A N 1
ATOM 3184 C CA . ALA A 1 395 ? 12.184 15.696 23.703 1.00 86.06 395 ALA A CA 1
ATOM 3185 C C . ALA A 1 395 ? 12.495 14.910 22.414 1.00 86.06 395 ALA A C 1
ATOM 3187 O O . ALA A 1 395 ? 11.599 14.312 21.827 1.00 86.06 395 ALA A O 1
ATOM 3188 N N . ARG A 1 396 ? 13.767 14.891 21.975 1.00 80.62 396 ARG A N 1
ATOM 3189 C CA . ARG A 1 396 ? 14.179 14.339 20.662 1.00 80.62 396 ARG A CA 1
ATOM 3190 C C . ARG A 1 396 ? 13.571 12.975 20.323 1.00 80.62 396 ARG A C 1
ATOM 3192 O O . ARG A 1 396 ? 13.120 12.794 19.201 1.00 80.62 396 ARG A O 1
ATOM 3199 N N . ASP A 1 397 ? 13.540 12.065 21.294 1.00 88.50 397 ASP A N 1
ATOM 3200 C CA . ASP A 1 397 ? 13.096 10.682 21.085 1.00 88.50 397 ASP A CA 1
ATOM 3201 C C . ASP A 1 397 ? 11.993 10.249 22.071 1.00 88.50 397 ASP A C 1
ATOM 3203 O O . ASP A 1 397 ? 11.618 9.075 22.115 1.00 88.50 397 ASP A O 1
ATOM 3207 N N . SER A 1 398 ? 11.482 11.163 22.903 1.00 91.19 398 SER A N 1
ATOM 3208 C CA . SER A 1 398 ? 10.528 10.824 23.965 1.00 91.19 398 SER A CA 1
ATOM 3209 C C . SER A 1 398 ? 9.674 12.014 24.401 1.00 91.19 398 SER A C 1
ATOM 3211 O O . SER A 1 398 ? 9.979 13.169 24.129 1.00 91.19 398 SER A O 1
ATOM 3213 N N . PHE A 1 399 ? 8.583 11.733 25.111 1.00 92.69 399 PHE A N 1
ATOM 3214 C CA . PHE A 1 399 ? 7.766 12.756 25.757 1.00 92.69 399 PHE A CA 1
ATOM 3215 C C . PHE A 1 399 ? 8.031 12.741 27.267 1.00 92.69 399 PHE A C 1
ATOM 3217 O O . PHE A 1 399 ? 8.118 11.677 27.887 1.00 92.69 399 PHE A O 1
ATOM 3224 N N . MET A 1 400 ? 8.112 13.926 27.860 1.00 94.12 400 MET A N 1
ATOM 3225 C CA . MET A 1 400 ? 8.349 14.152 29.283 1.00 94.12 400 MET A CA 1
ATOM 3226 C C . MET A 1 400 ? 7.144 14.865 29.901 1.00 94.12 400 MET A C 1
ATOM 3228 O O . MET A 1 400 ? 6.578 15.775 29.298 1.00 94.12 400 MET A O 1
ATOM 3232 N N . ILE A 1 401 ? 6.745 14.471 31.110 1.00 94.56 401 ILE A N 1
ATOM 3233 C CA . ILE A 1 401 ? 5.611 15.064 31.833 1.00 94.56 401 ILE A CA 1
ATOM 3234 C C . ILE A 1 401 ? 6.103 15.754 33.105 1.00 94.56 401 ILE A C 1
ATOM 3236 O O . ILE A 1 401 ? 6.802 15.152 33.923 1.00 94.56 401 ILE A O 1
ATOM 3240 N N . PHE A 1 402 ? 5.678 17.002 33.296 1.00 93.38 402 PHE A N 1
ATOM 3241 C CA . PHE A 1 402 ? 6.027 17.867 34.424 1.00 93.38 402 PHE A CA 1
ATOM 3242 C C . PHE A 1 402 ? 4.781 18.335 35.173 1.00 93.38 402 PHE A C 1
ATOM 3244 O O . PHE A 1 402 ? 3.665 18.262 34.664 1.00 93.38 402 PHE A O 1
ATOM 3251 N N . LYS A 1 403 ? 4.967 18.857 36.389 1.00 92.62 403 LYS A N 1
ATOM 3252 C CA . LYS A 1 403 ? 3.909 19.512 37.166 1.00 92.62 403 LYS A CA 1
ATOM 3253 C C . LYS A 1 403 ? 3.888 21.008 36.837 1.00 92.62 403 LYS A C 1
ATOM 3255 O O . LYS A 1 403 ? 4.841 21.711 37.157 1.00 92.62 403 LYS A O 1
ATOM 3260 N N . ALA A 1 404 ? 2.780 21.516 36.299 1.00 85.06 404 ALA A N 1
ATOM 3261 C CA . ALA A 1 404 ? 2.654 22.849 35.680 1.00 85.06 404 ALA A CA 1
ATOM 3262 C C . ALA A 1 404 ? 2.809 24.072 36.625 1.00 85.06 404 ALA A C 1
ATOM 3264 O O . ALA A 1 404 ? 2.519 25.201 36.242 1.00 85.06 404 ALA A O 1
ATOM 3265 N N . LYS A 1 405 ? 3.222 23.878 37.886 1.00 70.56 405 LYS A N 1
ATOM 3266 C CA . LYS A 1 405 ? 3.380 24.949 38.893 1.00 70.56 405 LYS A CA 1
ATOM 3267 C C . LYS A 1 405 ? 4.651 24.854 39.733 1.00 70.56 405 LYS A C 1
ATOM 3269 O O . LYS A 1 405 ? 4.796 25.621 40.682 1.00 70.56 405 LYS A O 1
ATOM 3274 N N . GLN A 1 406 ? 5.557 23.925 39.440 1.00 63.81 406 GLN A N 1
ATOM 3275 C CA . GLN A 1 406 ? 6.889 24.006 40.030 1.00 63.81 406 GLN A CA 1
ATOM 3276 C C . GLN A 1 406 ? 7.709 24.990 39.184 1.00 63.81 406 GLN A C 1
ATOM 3278 O O . GLN A 1 406 ? 7.864 24.742 37.992 1.00 63.81 406 GLN A O 1
ATOM 3283 N N . PRO A 1 407 ? 8.219 26.102 39.755 1.00 50.88 407 PRO A N 1
ATOM 3284 C CA . PRO A 1 407 ? 9.010 27.119 39.044 1.00 50.88 407 PRO A CA 1
ATOM 3285 C C . PRO A 1 407 ? 10.405 26.615 38.633 1.00 50.88 407 PRO A C 1
ATOM 3287 O O . PRO A 1 407 ? 11.363 27.373 38.515 1.00 50.88 407 PRO A O 1
ATOM 3290 N N . CYS A 1 408 ? 10.537 25.311 38.438 1.00 51.03 408 CYS A N 1
ATOM 3291 C CA . CYS A 1 408 ? 11.791 24.619 38.354 1.00 51.03 408 CYS A CA 1
ATOM 3292 C C . CYS A 1 408 ? 11.770 23.808 37.054 1.00 51.03 408 CYS A C 1
ATOM 3294 O O . CYS A 1 408 ? 11.119 22.774 36.964 1.00 51.03 408 CYS A O 1
ATOM 3296 N N . TYR A 1 409 ? 12.533 24.281 36.074 1.00 54.47 409 TYR A N 1
ATOM 3297 C CA . TYR A 1 409 ? 13.140 23.483 35.008 1.00 54.47 409 TYR A CA 1
ATOM 3298 C C . TYR A 1 409 ? 12.479 23.346 33.623 1.00 54.47 409 TYR A C 1
ATOM 3300 O O . TYR A 1 409 ? 13.175 22.841 32.742 1.00 54.47 409 TYR A O 1
ATOM 3308 N N . SER A 1 410 ? 11.279 23.876 33.331 1.00 50.44 410 SER A N 1
ATOM 3309 C CA . SER A 1 410 ? 10.834 23.966 31.914 1.00 50.44 410 SER A CA 1
ATOM 3310 C C . SER A 1 410 ? 11.802 24.799 31.054 1.00 50.44 410 SER A C 1
ATOM 3312 O O . SER A 1 410 ? 11.973 24.543 29.873 1.00 50.44 410 SER A O 1
ATOM 3314 N N . TYR A 1 411 ? 12.552 25.708 31.683 1.00 52.97 411 TYR A N 1
ATOM 3315 C CA . TYR A 1 411 ? 13.623 26.492 31.061 1.00 52.97 411 TYR A CA 1
ATOM 3316 C C . TYR A 1 411 ? 14.841 25.695 30.564 1.00 52.97 411 TYR A C 1
ATOM 3318 O O . TYR A 1 411 ? 15.591 26.221 29.749 1.00 52.97 411 TYR A O 1
ATOM 3326 N N . PHE A 1 412 ? 15.089 24.471 31.047 1.00 56.44 412 PHE A N 1
ATOM 3327 C CA . PHE A 1 412 ? 16.254 23.678 30.600 1.00 56.44 412 PHE A CA 1
ATOM 3328 C C . PHE A 1 412 ? 15.948 22.801 29.388 1.00 56.44 412 PHE A C 1
ATOM 3330 O O . PHE A 1 412 ? 16.861 22.240 28.787 1.00 56.44 412 PHE A O 1
ATOM 3337 N N . TYR A 1 413 ? 14.673 22.696 29.035 1.00 55.16 413 TYR A N 1
ATOM 3338 C CA . TYR A 1 413 ? 14.201 21.998 27.859 1.00 55.16 413 TYR A CA 1
ATOM 3339 C C . TYR A 1 413 ? 13.526 23.051 26.984 1.00 55.16 413 TYR A C 1
ATOM 3341 O O . TYR A 1 413 ? 12.319 23.254 27.050 1.00 55.16 413 TYR A O 1
ATOM 3349 N N . GLU A 1 414 ? 14.316 23.794 26.205 1.00 51.44 414 GLU A N 1
ATOM 3350 C CA . GLU A 1 414 ? 13.711 24.630 25.171 1.00 51.44 414 GLU A CA 1
ATOM 3351 C C . GLU A 1 414 ? 12.970 23.713 24.185 1.00 51.44 414 GLU A C 1
ATOM 3353 O O . GLU A 1 414 ? 13.567 22.751 23.689 1.00 51.44 414 GLU A O 1
ATOM 3358 N N . PRO A 1 415 ? 11.683 23.981 23.889 1.00 49.41 415 PRO A N 1
ATOM 3359 C CA . PRO A 1 415 ? 10.989 23.277 22.826 1.00 49.41 415 PRO A CA 1
ATOM 3360 C C . PRO A 1 415 ? 11.795 23.455 21.544 1.00 49.41 415 PRO A C 1
ATOM 3362 O O . PRO A 1 415 ? 12.147 24.585 21.192 1.00 49.41 415 PRO A O 1
ATOM 3365 N N . PHE A 1 416 ? 12.081 22.358 20.843 1.00 53.53 416 PHE A N 1
ATOM 3366 C CA . PHE A 1 416 ? 12.744 22.435 19.549 1.00 53.53 416 PHE A CA 1
ATOM 3367 C C . PHE A 1 416 ? 11.917 23.334 18.622 1.00 53.53 416 PHE A C 1
ATOM 3369 O O . PHE A 1 416 ? 10.826 22.974 18.186 1.00 53.53 416 PHE A O 1
ATOM 3376 N N . ARG A 1 417 ? 12.437 24.527 18.321 1.00 46.03 417 ARG A N 1
ATOM 3377 C CA . ARG A 1 417 ? 12.006 25.281 17.144 1.00 46.03 417 ARG A CA 1
ATOM 3378 C C . ARG A 1 417 ? 12.643 24.603 15.940 1.00 46.03 417 ARG A C 1
ATOM 3380 O O . ARG A 1 417 ? 13.816 24.245 16.003 1.00 46.03 417 ARG A O 1
ATOM 3387 N N . GLU A 1 418 ? 11.894 24.469 14.850 1.00 42.41 418 GLU A N 1
ATOM 3388 C CA . GLU A 1 418 ? 12.237 23.676 13.656 1.00 42.41 418 GLU A CA 1
ATOM 3389 C C . GLU A 1 418 ? 13.587 24.002 12.971 1.00 42.41 418 GLU A C 1
ATOM 3391 O O . GLU A 1 418 ? 13.904 23.363 11.980 1.00 42.41 418 GLU A O 1
ATOM 3396 N N . ASN A 1 419 ? 14.420 24.934 13.467 1.00 39.91 419 ASN A N 1
ATOM 3397 C CA . ASN A 1 419 ? 15.657 25.363 12.800 1.00 39.91 419 ASN A CA 1
ATOM 3398 C C . ASN A 1 419 ? 16.865 25.744 13.701 1.00 39.91 419 ASN A C 1
ATOM 3400 O O . ASN A 1 419 ? 17.776 26.400 13.200 1.00 39.91 419 ASN A O 1
ATOM 3404 N N . SER A 1 420 ? 16.951 25.379 14.991 1.00 36.47 420 SER A N 1
ATOM 3405 C CA . SER A 1 420 ? 18.142 25.719 15.812 1.00 36.47 420 SER A CA 1
ATOM 3406 C C . SER A 1 420 ? 19.045 24.516 16.120 1.00 36.47 420 SER A C 1
ATOM 3408 O O . SER A 1 420 ? 18.646 23.605 16.844 1.00 36.47 420 SER A O 1
ATOM 3410 N N . TRP A 1 421 ? 20.285 24.552 15.619 1.00 34.78 421 TRP A N 1
ATOM 3411 C CA . TRP A 1 421 ? 21.337 23.543 15.836 1.00 34.78 421 TRP A CA 1
ATOM 3412 C C . TRP A 1 421 ? 22.475 24.008 16.764 1.00 34.78 421 TRP A C 1
ATOM 3414 O O . TRP A 1 421 ? 23.574 23.474 16.675 1.00 34.78 421 TRP A O 1
ATOM 3424 N N . ASP A 1 422 ? 22.235 24.940 17.691 1.00 32.09 422 ASP A N 1
ATOM 3425 C CA . ASP A 1 422 ? 23.286 25.432 18.594 1.00 32.09 422 ASP A CA 1
ATOM 3426 C C . ASP A 1 422 ? 22.870 25.397 20.071 1.00 32.09 422 ASP A C 1
ATOM 3428 O O . ASP A 1 422 ? 21.916 26.048 20.488 1.00 32.09 422 ASP A O 1
ATOM 3432 N N . PHE A 1 423 ? 23.639 24.668 20.886 1.00 27.44 423 PHE A N 1
ATOM 3433 C CA . PHE A 1 423 ? 23.624 24.796 22.344 1.00 27.44 423 PHE A CA 1
ATOM 3434 C C . PHE A 1 423 ? 24.411 26.056 22.742 1.00 27.44 423 PHE A C 1
ATOM 3436 O O . PHE A 1 423 ? 25.643 26.029 22.777 1.00 27.44 423 PHE A O 1
ATOM 3443 N N . GLN A 1 424 ? 23.732 27.152 23.096 1.00 26.45 424 GLN A N 1
ATOM 3444 C CA . GLN A 1 424 ? 24.357 28.243 23.854 1.00 26.45 424 GLN A CA 1
ATOM 3445 C C . GLN A 1 424 ? 24.182 28.003 25.354 1.00 26.45 424 GLN A C 1
ATOM 3447 O O . GLN A 1 424 ? 23.111 28.169 25.929 1.00 26.45 424 GLN A O 1
ATOM 3452 N N . ASN A 1 425 ? 25.275 27.609 26.002 1.00 27.33 425 ASN A N 1
ATOM 3453 C CA . ASN A 1 425 ? 25.346 27.394 27.440 1.00 27.33 425 ASN A CA 1
ATOM 3454 C C . ASN A 1 425 ? 25.557 28.746 28.152 1.00 27.33 425 ASN A C 1
ATOM 3456 O O . ASN A 1 425 ? 26.677 29.092 28.524 1.00 27.33 425 ASN A O 1
ATOM 3460 N N . ASN A 1 426 ? 24.499 29.544 28.316 1.00 27.92 426 ASN A N 1
ATOM 3461 C CA . ASN A 1 426 ? 24.565 30.783 29.098 1.00 27.92 426 ASN A CA 1
ATOM 3462 C C . ASN A 1 426 ? 24.435 30.468 30.596 1.00 27.92 426 ASN A C 1
ATOM 3464 O O . ASN A 1 426 ? 23.341 30.458 31.159 1.00 27.92 426 ASN A O 1
ATOM 3468 N N . ARG A 1 427 ? 25.566 30.230 31.272 1.00 29.09 427 ARG A N 1
ATOM 3469 C CA . ARG A 1 427 ? 25.628 30.321 32.738 1.00 29.09 427 ARG A CA 1
ATOM 3470 C C . ARG A 1 427 ? 25.531 31.791 33.149 1.00 29.09 427 ARG A C 1
ATOM 3472 O O . ARG A 1 427 ? 26.476 32.548 32.957 1.00 29.09 427 ARG A O 1
ATOM 3479 N N . VAL A 1 428 ? 24.410 32.172 33.755 1.00 30.77 428 VAL A N 1
ATOM 3480 C CA . VAL A 1 428 ? 24.303 33.398 34.555 1.00 30.77 428 VAL A CA 1
ATOM 3481 C C . VAL A 1 428 ? 24.917 33.113 35.926 1.00 30.77 428 VAL A C 1
ATOM 3483 O O . VAL A 1 428 ? 24.508 32.179 36.616 1.00 30.77 428 VAL A O 1
ATOM 3486 N N . SER A 1 429 ? 25.929 33.890 36.300 1.00 29.20 429 SER A N 1
ATOM 3487 C CA . SER A 1 429 ? 26.573 33.834 37.612 1.00 29.20 429 SER A CA 1
ATOM 3488 C C . SER A 1 429 ? 25.609 34.290 38.711 1.00 29.20 429 SER A C 1
ATOM 3490 O O . SER A 1 429 ? 24.964 35.330 38.585 1.00 29.20 429 SER A O 1
ATOM 3492 N N . SER A 1 430 ? 25.543 33.537 39.809 1.00 28.86 430 SER A N 1
ATOM 3493 C CA . SER A 1 430 ? 24.894 33.954 41.058 1.00 28.86 430 SER A CA 1
ATOM 3494 C C . SER A 1 430 ? 25.492 35.273 41.583 1.00 28.86 430 SER A C 1
ATOM 3496 O O . SER A 1 430 ? 26.685 35.513 41.381 1.00 28.86 430 SER A O 1
ATOM 3498 N N . PRO A 1 431 ? 24.717 36.125 42.283 1.00 31.20 431 PRO A N 1
ATOM 3499 C CA . PRO A 1 431 ? 25.214 37.405 42.771 1.00 31.20 431 PRO A CA 1
ATOM 3500 C C . PRO A 1 431 ? 26.124 37.199 43.987 1.00 31.20 431 PRO A C 1
ATOM 3502 O O . PRO A 1 431 ? 25.664 36.822 45.064 1.00 31.20 431 PRO A O 1
ATOM 3505 N N . THR A 1 432 ? 27.417 37.477 43.826 1.00 30.84 432 THR A N 1
ATOM 3506 C CA . THR A 1 432 ? 28.353 37.595 44.949 1.00 30.84 432 THR A CA 1
ATOM 3507 C C . THR A 1 432 ? 28.391 39.049 45.407 1.00 30.84 432 THR A C 1
ATOM 3509 O O . THR A 1 432 ? 28.823 39.935 44.673 1.00 30.84 432 THR A O 1
ATOM 3512 N N . VAL A 1 433 ? 27.936 39.291 46.634 1.00 36.47 433 VAL A N 1
ATOM 3513 C CA . VAL A 1 433 ? 28.172 40.531 47.381 1.00 36.47 433 VAL A CA 1
ATOM 3514 C C . VAL A 1 433 ? 29.667 40.618 47.690 1.00 36.47 433 VAL A C 1
ATOM 3516 O O . VAL A 1 433 ? 30.185 39.750 48.388 1.00 36.47 433 VAL A O 1
ATOM 3519 N N . VAL A 1 434 ? 30.363 41.651 47.202 1.00 30.20 434 VAL A N 1
ATOM 3520 C CA . VAL A 1 434 ? 31.731 41.968 47.644 1.00 30.20 434 VAL A CA 1
ATOM 3521 C C . VAL A 1 434 ? 31.883 43.474 47.849 1.00 30.20 434 VAL A C 1
ATOM 3523 O O . VAL A 1 434 ? 31.555 44.283 46.984 1.00 30.20 434 VAL A O 1
ATOM 3526 N N . HIS A 1 435 ? 32.364 43.811 49.045 1.00 31.39 435 HIS A N 1
ATOM 3527 C CA . HIS A 1 435 ? 32.733 45.139 49.518 1.00 31.39 435 HIS A CA 1
ATOM 3528 C C . HIS A 1 435 ? 33.917 45.751 48.744 1.00 31.39 435 HIS A C 1
ATOM 3530 O O . HIS A 1 435 ? 34.757 45.054 48.185 1.00 31.39 435 HIS A O 1
ATOM 3536 N N . HIS A 1 436 ? 33.980 47.084 48.781 1.00 31.62 436 HIS A N 1
ATOM 3537 C CA . HIS A 1 436 ? 35.031 47.957 48.252 1.00 31.62 436 HIS A CA 1
ATOM 3538 C C . HIS A 1 436 ? 36.475 47.495 48.519 1.00 31.62 436 HIS A C 1
ATOM 3540 O O . HIS A 1 436 ? 36.802 47.190 49.664 1.00 31.62 436 HIS A O 1
ATOM 3546 N N . SER A 1 437 ? 37.355 47.605 47.509 1.00 29.00 437 SER A N 1
ATOM 3547 C CA . SER A 1 437 ? 38.636 48.351 47.553 1.00 29.00 437 SER A CA 1
ATOM 3548 C C . SER A 1 437 ? 39.369 48.318 46.196 1.00 29.00 437 SER A C 1
ATOM 3550 O O . SER A 1 437 ? 39.778 47.268 45.725 1.00 29.00 437 SER A O 1
ATOM 3552 N N . SER A 1 438 ? 39.491 49.506 45.601 1.00 31.91 438 SER A N 1
ATOM 3553 C CA . SER A 1 438 ? 40.665 50.133 44.961 1.00 31.91 438 SER A CA 1
ATOM 3554 C C . SER A 1 438 ? 41.648 49.376 44.035 1.00 31.91 438 SER A C 1
ATOM 3556 O O . SER A 1 438 ? 42.356 48.477 44.468 1.00 31.91 438 SER A O 1
ATOM 3558 N N . LEU A 1 439 ? 41.848 50.021 42.867 1.00 31.19 439 LEU A N 1
ATOM 3559 C CA . LEU A 1 439 ? 43.076 50.235 42.060 1.00 31.19 439 LEU A CA 1
ATOM 3560 C C . LEU A 1 439 ? 43.394 49.323 40.851 1.00 31.19 439 LEU A C 1
ATOM 3562 O O . LEU A 1 439 ? 43.743 48.165 41.017 1.00 31.19 439 LEU A O 1
ATOM 3566 N N . SER A 1 440 ? 43.397 49.993 39.675 1.00 29.80 440 SER A N 1
ATOM 3567 C CA . SER A 1 440 ? 44.265 49.870 38.470 1.00 29.80 440 SER A CA 1
ATOM 3568 C C . SER A 1 440 ? 44.470 48.501 37.809 1.00 29.80 440 SER A C 1
ATOM 3570 O O . SER A 1 440 ? 44.538 47.489 38.476 1.00 29.80 440 SER A O 1
ATOM 3572 N N . SER A 1 441 ? 44.768 48.349 36.525 1.00 31.08 441 SER A N 1
ATOM 3573 C CA . SER A 1 441 ? 44.639 49.079 35.260 1.00 31.08 441 SER A CA 1
ATOM 3574 C C . SER A 1 441 ? 45.032 48.042 34.190 1.00 31.08 441 SER A C 1
ATOM 3576 O O . SER A 1 441 ? 45.725 47.080 34.501 1.00 31.08 441 SER A O 1
ATOM 3578 N N . GLU A 1 442 ? 44.668 48.310 32.940 1.00 29.14 442 GLU A N 1
ATOM 3579 C CA . GLU A 1 442 ? 45.172 47.677 31.707 1.00 29.14 442 GLU A CA 1
ATOM 3580 C C . GLU A 1 442 ? 44.542 46.363 31.221 1.00 29.14 442 GLU A C 1
ATOM 3582 O O . GLU A 1 442 ? 44.315 45.393 31.941 1.00 29.14 442 GLU A O 1
ATOM 3587 N N . GLY A 1 443 ? 44.224 46.391 29.923 1.00 32.59 443 GLY A N 1
ATOM 3588 C CA . GLY A 1 443 ? 43.488 45.366 29.205 1.00 32.59 443 GLY A CA 1
ATOM 3589 C C . GLY A 1 443 ? 44.368 44.236 28.697 1.00 32.59 443 GLY A C 1
ATOM 3590 O O . GLY A 1 443 ? 45.545 44.424 28.409 1.00 32.59 443 GLY A O 1
ATOM 3591 N N . HIS A 1 444 ? 43.758 43.062 28.555 1.00 31.86 444 HIS A N 1
ATOM 3592 C CA . HIS A 1 444 ? 44.317 41.905 27.869 1.00 31.86 444 HIS A CA 1
ATOM 3593 C C . HIS A 1 444 ? 43.235 41.270 26.987 1.00 31.86 444 HIS A C 1
ATOM 3595 O O . HIS A 1 444 ? 42.085 41.101 27.396 1.00 31.86 444 HIS A O 1
ATOM 3601 N N . HIS A 1 445 ? 43.626 40.951 25.753 1.00 33.28 445 HIS A N 1
ATOM 3602 C CA . HIS A 1 445 ? 42.848 40.215 24.760 1.00 33.28 445 HIS A CA 1
ATOM 3603 C C . HIS A 1 445 ? 42.401 38.838 25.288 1.00 33.28 445 HIS A C 1
ATOM 3605 O O . HIS A 1 445 ? 43.160 38.202 26.024 1.00 33.28 445 HIS A O 1
ATOM 3611 N N . PRO A 1 446 ? 41.219 38.319 24.899 1.00 35.91 446 PRO A N 1
ATOM 3612 C CA . PRO A 1 446 ? 40.813 36.981 25.299 1.00 35.91 446 PRO A CA 1
ATOM 3613 C C . PRO A 1 446 ? 41.620 35.935 24.520 1.00 35.91 446 PRO A C 1
ATOM 3615 O O . PRO A 1 446 ? 41.453 35.760 23.313 1.00 35.91 446 PRO A O 1
ATOM 3618 N N . GLY A 1 447 ? 42.512 35.248 25.234 1.00 30.22 447 GLY A N 1
ATOM 3619 C CA . GLY A 1 447 ? 43.196 34.053 24.759 1.00 30.22 447 GLY A CA 1
ATOM 3620 C C . GLY A 1 447 ? 42.218 32.906 24.494 1.00 30.22 447 GLY A C 1
ATOM 3621 O O . GLY A 1 447 ? 41.219 32.730 25.191 1.00 30.22 447 GLY A O 1
ATOM 3622 N N . HIS A 1 448 ? 42.526 32.128 23.459 1.00 33.06 448 HIS A N 1
ATOM 3623 C CA . HIS A 1 448 ? 41.830 30.902 23.088 1.00 33.06 448 HIS A CA 1
ATOM 3624 C C . HIS A 1 448 ? 41.799 29.896 24.249 1.00 33.06 448 HIS A C 1
ATOM 3626 O O . HIS A 1 448 ? 42.837 29.546 24.806 1.00 33.06 448 HIS A O 1
ATOM 3632 N N . ILE A 1 449 ? 40.607 29.389 24.571 1.00 28.47 449 ILE A N 1
ATOM 3633 C CA . ILE A 1 449 ? 40.414 28.312 25.547 1.00 28.47 449 ILE A CA 1
ATOM 3634 C C . ILE A 1 449 ? 40.430 26.964 24.820 1.00 28.47 449 ILE A C 1
ATOM 3636 O O . ILE A 1 449 ? 39.680 26.735 23.868 1.00 28.47 449 ILE A O 1
ATOM 3640 N N . SER A 1 450 ? 41.287 26.068 25.303 1.00 29.80 450 SER A N 1
ATOM 3641 C CA . SER A 1 450 ? 41.435 24.681 24.868 1.00 29.80 450 SER A CA 1
ATOM 3642 C C . SER A 1 450 ? 40.143 23.882 25.075 1.00 29.80 450 SER A C 1
ATOM 3644 O O . SER A 1 450 ? 39.591 23.844 26.175 1.00 29.80 450 SER A O 1
ATOM 3646 N N . ARG A 1 451 ? 39.666 23.199 24.027 1.00 31.34 451 ARG A N 1
ATOM 3647 C CA . ARG A 1 451 ? 38.572 22.221 24.135 1.00 31.34 451 ARG A CA 1
ATOM 3648 C C . ARG A 1 451 ? 39.097 20.939 24.782 1.00 31.34 451 ARG A C 1
ATOM 3650 O O . ARG A 1 451 ? 40.001 20.307 24.246 1.00 31.34 451 ARG A O 1
ATOM 3657 N N . ALA A 1 452 ? 38.500 20.535 25.899 1.00 30.59 452 ALA A N 1
ATOM 3658 C CA . ALA A 1 452 ? 38.666 19.192 26.441 1.00 30.59 452 ALA A CA 1
ATOM 3659 C C . ALA A 1 452 ? 37.867 18.198 25.579 1.00 30.59 452 ALA A C 1
ATOM 3661 O O . ALA A 1 452 ? 36.655 18.346 25.420 1.00 30.59 452 ALA A O 1
ATOM 3662 N N . VAL A 1 453 ? 38.544 17.201 25.009 1.00 31.56 453 VAL A N 1
ATOM 3663 C CA . VAL A 1 453 ? 37.904 16.081 24.306 1.00 31.56 453 VAL A CA 1
ATOM 3664 C C . VAL A 1 453 ? 37.596 14.991 25.326 1.00 31.56 453 VAL A C 1
ATOM 3666 O O . VAL A 1 453 ? 38.475 14.549 26.061 1.00 31.56 453 VAL A O 1
ATOM 3669 N N . ASN A 1 454 ? 36.338 14.561 25.379 1.00 30.94 454 ASN A N 1
ATOM 3670 C CA . ASN A 1 454 ? 35.920 13.434 26.200 1.00 30.94 454 ASN A CA 1
ATOM 3671 C C . ASN A 1 454 ? 36.329 12.119 25.507 1.00 30.94 454 ASN A C 1
ATOM 3673 O O . ASN A 1 454 ? 35.746 11.739 24.495 1.00 30.94 454 ASN A O 1
ATOM 3677 N N . ILE A 1 455 ? 37.341 11.442 26.053 1.00 35.56 455 ILE A N 1
ATOM 3678 C CA . ILE A 1 455 ? 37.989 10.244 25.482 1.00 35.56 455 ILE A CA 1
ATOM 3679 C C . ILE A 1 455 ? 37.138 8.970 25.699 1.00 35.56 455 ILE A C 1
ATOM 3681 O O . ILE A 1 455 ? 37.468 7.900 25.204 1.00 35.56 455 ILE A O 1
ATOM 3685 N N . SER A 1 456 ? 35.996 9.063 26.390 1.00 32.31 456 SER A N 1
ATOM 3686 C CA . SER A 1 456 ? 35.141 7.898 26.686 1.00 32.31 456 SER A CA 1
ATOM 3687 C C . SER A 1 456 ? 34.316 7.362 25.503 1.00 32.31 456 SER A C 1
ATOM 3689 O O . SER A 1 456 ? 33.713 6.304 25.638 1.00 32.31 456 SER A O 1
ATOM 3691 N N . ASN A 1 457 ? 34.323 8.038 24.345 1.00 38.19 457 ASN A N 1
ATOM 3692 C CA . ASN A 1 457 ? 33.511 7.675 23.170 1.00 38.19 457 ASN A CA 1
ATOM 3693 C C . ASN A 1 457 ? 34.326 7.409 21.888 1.00 38.19 457 ASN A C 1
ATOM 3695 O O . ASN A 1 457 ? 33.783 7.505 20.786 1.00 38.19 457 ASN A O 1
ATOM 3699 N N . LEU A 1 458 ? 35.618 7.086 21.994 1.00 34.16 458 LEU A N 1
ATOM 3700 C CA . LEU A 1 458 ? 36.381 6.624 20.829 1.00 34.16 458 LEU A CA 1
ATOM 3701 C C . LEU A 1 458 ? 36.166 5.114 20.602 1.00 34.16 458 LEU A C 1
ATOM 3703 O O . LEU A 1 458 ? 36.237 4.346 21.563 1.00 34.16 458 LEU A O 1
ATOM 3707 N N . PRO A 1 459 ? 35.922 4.670 19.353 1.00 41.00 459 PRO A N 1
ATOM 3708 C CA . PRO A 1 459 ? 35.880 3.252 19.002 1.00 41.00 459 PRO A CA 1
ATOM 3709 C C . PRO A 1 459 ? 37.189 2.548 19.384 1.00 41.00 459 PRO A C 1
ATOM 3711 O O . PRO A 1 459 ? 38.271 3.100 19.171 1.00 41.00 459 PRO A O 1
ATOM 3714 N N . ALA A 1 460 ? 37.096 1.320 19.905 1.00 42.28 460 ALA A N 1
ATOM 3715 C CA . ALA A 1 460 ? 38.246 0.533 20.368 1.00 42.28 460 ALA A CA 1
ATOM 3716 C C . ALA A 1 460 ? 39.319 0.293 19.280 1.00 42.28 460 ALA A C 1
ATOM 3718 O O . ALA A 1 460 ? 40.477 0.036 19.599 1.00 42.28 460 ALA A O 1
ATOM 3719 N N . ASP A 1 461 ? 38.967 0.464 18.005 1.00 43.38 461 ASP A N 1
ATOM 3720 C CA . ASP A 1 461 ? 39.824 0.159 16.856 1.00 43.38 461 ASP A CA 1
ATOM 3721 C C . ASP A 1 461 ? 40.851 1.262 16.517 1.00 43.38 461 ASP A C 1
ATOM 3723 O O . ASP A 1 461 ? 41.633 1.122 15.576 1.00 43.38 461 ASP A O 1
ATOM 3727 N N . ILE A 1 462 ? 40.881 2.364 17.278 1.00 38.72 462 ILE A N 1
ATOM 3728 C CA . ILE A 1 462 ? 41.836 3.477 17.091 1.00 38.72 462 ILE A CA 1
ATOM 3729 C C . ILE A 1 462 ? 43.136 3.273 17.901 1.00 38.72 462 ILE A C 1
ATOM 3731 O O . ILE A 1 462 ? 44.122 3.978 17.684 1.00 38.72 462 ILE A O 1
ATOM 3735 N N . ILE A 1 463 ? 43.207 2.257 18.768 1.00 36.16 463 ILE A N 1
ATOM 3736 C CA . ILE A 1 463 ? 44.431 1.902 19.502 1.00 36.16 463 ILE A CA 1
ATOM 3737 C C . ILE A 1 463 ? 45.131 0.740 18.781 1.00 36.16 463 ILE A C 1
ATOM 3739 O O . ILE A 1 463 ? 44.830 -0.426 19.018 1.00 36.16 463 ILE A O 1
ATOM 3743 N N . ARG A 1 464 ? 46.092 1.044 17.900 1.00 37.38 464 ARG A N 1
ATOM 3744 C CA . ARG A 1 464 ? 47.062 0.044 17.417 1.00 37.38 464 ARG A CA 1
ATOM 3745 C C . ARG A 1 464 ? 48.235 -0.048 18.402 1.00 37.38 464 ARG A C 1
ATOM 3747 O O . ARG A 1 464 ? 48.887 0.973 18.613 1.00 37.38 464 ARG A O 1
ATOM 3754 N N . PRO A 1 465 ? 48.576 -1.226 18.951 1.00 33.41 465 PRO A N 1
ATOM 3755 C CA . PRO A 1 465 ? 49.886 -1.442 19.544 1.00 33.41 465 PRO A CA 1
ATOM 3756 C C . PRO A 1 465 ? 50.880 -1.718 18.409 1.00 33.41 465 PRO A C 1
ATOM 3758 O O . PRO A 1 465 ? 50.756 -2.703 17.685 1.00 33.41 465 PRO A O 1
ATOM 3761 N N . GLY A 1 466 ? 51.832 -0.812 18.207 1.00 32.06 466 GLY A N 1
ATOM 3762 C CA . GLY A 1 466 ? 52.965 -1.033 17.314 1.00 32.06 466 GLY A CA 1
ATOM 3763 C C . GLY A 1 466 ? 54.187 -1.464 18.114 1.00 32.06 466 GLY A C 1
ATOM 3764 O O . GLY A 1 466 ? 54.535 -0.779 19.070 1.00 32.06 466 GLY A O 1
ATOM 3765 N N . ALA A 1 467 ? 54.802 -2.578 17.720 1.00 31.17 467 ALA A N 1
ATOM 3766 C CA . ALA A 1 467 ? 56.249 -2.758 17.554 1.00 31.17 467 ALA A CA 1
ATOM 3767 C C . ALA A 1 467 ? 56.548 -4.260 17.433 1.00 31.17 467 ALA A C 1
ATOM 3769 O O . ALA A 1 467 ? 56.399 -5.023 18.385 1.00 31.17 467 ALA A O 1
ATOM 3770 N N . GLU A 1 468 ? 56.950 -4.665 16.232 1.00 34.78 468 GLU A N 1
ATOM 3771 C CA . GLU A 1 468 ? 57.723 -5.880 15.999 1.00 34.78 468 GLU A CA 1
ATOM 3772 C C . GLU A 1 468 ? 59.136 -5.690 16.564 1.00 34.78 468 GLU A C 1
ATOM 3774 O O . GLU A 1 468 ? 59.712 -4.623 16.378 1.00 34.78 468 GLU A O 1
ATOM 3779 N N . GLU A 1 469 ? 59.717 -6.734 17.156 1.00 29.55 469 GLU A N 1
ATOM 3780 C CA . GLU A 1 469 ? 61.163 -6.990 17.110 1.00 29.55 469 GLU A CA 1
ATOM 3781 C C . GLU A 1 469 ? 61.443 -8.511 17.164 1.00 29.55 469 GLU A C 1
ATOM 3783 O O . GLU A 1 469 ? 60.560 -9.285 17.546 1.00 29.55 469 GLU A O 1
ATOM 3788 N N . PRO A 1 470 ? 62.614 -8.976 16.680 1.00 40.59 470 PRO A N 1
ATOM 3789 C CA . PRO A 1 470 ? 62.680 -10.185 15.862 1.00 40.59 470 PRO A CA 1
ATOM 3790 C C . PRO A 1 470 ? 63.299 -11.426 16.538 1.00 40.59 470 PRO A C 1
ATOM 3792 O O . PRO A 1 470 ? 64.033 -11.339 17.516 1.00 40.59 470 PRO A O 1
ATOM 3795 N N . ASN A 1 471 ? 63.126 -12.548 15.821 1.00 30.14 471 ASN A N 1
ATOM 3796 C CA . ASN A 1 471 ? 64.101 -13.618 15.544 1.00 30.14 471 ASN A CA 1
ATOM 3797 C C . ASN A 1 471 ? 64.168 -14.936 16.374 1.00 30.14 471 ASN A C 1
ATOM 3799 O O . ASN A 1 471 ? 64.578 -14.963 17.528 1.00 30.14 471 ASN A O 1
ATOM 3803 N N . TYR A 1 472 ? 63.958 -16.026 15.605 1.00 29.33 472 TYR A N 1
ATOM 3804 C CA . TYR A 1 472 ? 64.591 -17.370 15.555 1.00 29.33 472 TYR A CA 1
ATOM 3805 C C . TYR A 1 472 ? 63.745 -18.622 15.911 1.00 29.33 472 TYR A C 1
ATOM 3807 O O . TYR A 1 472 ? 63.337 -18.810 17.047 1.00 29.33 472 TYR A O 1
ATOM 3815 N N . PHE A 1 473 ? 63.545 -19.459 14.864 1.00 29.25 473 PHE A N 1
ATOM 3816 C CA . PHE A 1 473 ? 63.588 -20.943 14.731 1.00 29.25 473 PHE A CA 1
ATOM 3817 C C . PHE A 1 473 ? 63.473 -21.818 16.011 1.00 29.25 473 PHE A C 1
ATOM 3819 O O . PHE A 1 473 ? 64.121 -21.524 17.002 1.00 29.25 473 PHE A O 1
ATOM 3826 N N . TYR A 1 474 ? 62.789 -22.974 16.079 1.00 30.56 474 TYR A N 1
ATOM 3827 C CA . TYR A 1 474 ? 62.601 -24.090 15.132 1.00 30.56 474 TYR A CA 1
ATOM 3828 C C . TYR A 1 474 ? 61.419 -24.992 15.599 1.00 30.56 474 TYR A C 1
ATOM 3830 O O . TYR A 1 474 ? 61.149 -25.094 16.791 1.00 30.56 474 TYR A O 1
ATOM 3838 N N . ASP A 1 475 ? 60.832 -25.701 14.631 1.00 27.39 475 ASP A N 1
ATOM 3839 C CA . ASP A 1 475 ? 60.311 -27.084 14.654 1.00 27.39 475 ASP A CA 1
ATOM 3840 C C . ASP A 1 475 ? 58.992 -27.533 15.338 1.00 27.39 475 ASP A C 1
ATOM 3842 O O . ASP A 1 475 ? 58.873 -27.688 16.547 1.00 27.39 475 ASP A O 1
ATOM 3846 N N . SER A 1 476 ? 58.097 -27.991 14.446 1.00 30.86 476 SER A N 1
ATOM 3847 C CA . SER A 1 476 ? 57.376 -29.280 14.438 1.00 30.86 476 SER A CA 1
ATOM 3848 C C . SER A 1 476 ? 56.287 -29.620 15.476 1.00 30.86 476 SER A C 1
ATOM 3850 O O . SER A 1 476 ? 56.521 -29.696 16.673 1.00 30.86 476 SER A O 1
ATOM 3852 N N . GLY A 1 477 ? 55.134 -30.061 14.945 1.00 26.95 477 GLY A N 1
ATOM 3853 C CA . GLY A 1 477 ? 54.534 -31.329 15.384 1.00 26.95 477 GLY A CA 1
ATOM 3854 C C . GLY A 1 477 ? 53.128 -31.296 15.996 1.00 26.95 477 GLY A C 1
ATOM 3855 O O . GLY A 1 477 ? 52.975 -31.087 17.186 1.00 26.95 477 GLY A O 1
ATOM 3856 N N . ASN A 1 478 ? 52.144 -31.662 15.167 1.00 30.97 478 ASN A N 1
ATOM 3857 C CA . ASN A 1 478 ? 51.037 -32.597 15.430 1.00 30.97 478 ASN A CA 1
ATOM 3858 C C . ASN A 1 478 ? 50.088 -32.477 16.651 1.00 30.97 478 ASN A C 1
ATOM 3860 O O . ASN A 1 478 ? 50.473 -32.557 17.808 1.00 30.97 478 ASN A O 1
ATOM 3864 N N . ASN A 1 479 ? 48.808 -32.642 16.283 1.00 29.48 479 ASN A N 1
ATOM 3865 C CA . ASN A 1 479 ? 47.775 -33.481 16.907 1.00 29.48 479 ASN A CA 1
ATOM 3866 C C . ASN A 1 479 ? 46.881 -32.949 18.048 1.00 29.48 479 ASN A C 1
ATOM 3868 O O . ASN A 1 479 ? 47.267 -32.799 19.196 1.00 29.48 479 ASN A O 1
ATOM 3872 N N . SER A 1 480 ? 45.600 -32.866 17.663 1.00 29.19 480 SER A N 1
ATOM 3873 C CA . SER A 1 480 ? 44.435 -33.531 18.268 1.00 29.19 480 SER A CA 1
ATOM 3874 C C . SER A 1 480 ? 43.950 -33.163 19.677 1.00 29.19 480 SER A C 1
ATOM 3876 O O . SER A 1 480 ? 44.553 -33.499 20.686 1.00 29.19 480 SER A O 1
ATOM 3878 N N . SER A 1 481 ? 42.699 -32.695 19.652 1.00 28.77 481 SER A N 1
ATOM 3879 C CA . SER A 1 481 ? 41.535 -33.235 20.370 1.00 28.77 481 SER A CA 1
ATOM 3880 C C . SER A 1 481 ? 41.339 -32.968 21.867 1.00 28.77 481 SER A C 1
ATOM 3882 O O . SER A 1 481 ? 42.103 -33.403 22.719 1.00 28.77 481 SER A O 1
ATOM 3884 N N . THR A 1 482 ? 40.131 -32.442 22.102 1.00 30.67 482 THR A N 1
ATOM 3885 C CA . THR A 1 482 ? 39.134 -32.843 23.111 1.00 30.67 482 THR A CA 1
ATOM 3886 C C . THR A 1 482 ? 39.367 -32.511 24.585 1.00 30.67 482 THR A C 1
ATOM 3888 O O . THR A 1 482 ? 40.180 -33.114 25.270 1.00 30.67 482 THR A O 1
ATOM 3891 N N . ASP A 1 483 ? 38.440 -31.664 25.040 1.00 28.16 483 ASP A N 1
ATOM 3892 C CA . ASP A 1 483 ? 37.505 -31.918 26.140 1.00 28.16 483 ASP A CA 1
ATOM 3893 C C . ASP A 1 483 ? 37.824 -31.489 27.580 1.00 28.16 483 ASP A C 1
ATOM 3895 O O . ASP A 1 483 ? 38.786 -31.896 28.215 1.00 28.16 483 ASP A O 1
ATOM 3899 N N . PHE A 1 484 ? 36.849 -30.709 28.076 1.00 27.27 484 PHE A N 1
ATOM 3900 C CA . PHE A 1 484 ? 36.266 -30.674 29.419 1.00 27.27 484 PHE A CA 1
ATOM 3901 C C . PHE A 1 484 ? 37.208 -30.618 30.631 1.00 27.27 484 PHE A C 1
ATOM 3903 O O . PHE A 1 484 ? 37.770 -31.614 31.064 1.00 27.27 484 PHE A O 1
ATOM 3910 N N . SER A 1 485 ? 37.137 -29.520 31.390 1.00 25.92 485 SER A N 1
ATOM 3911 C CA . SER A 1 485 ? 36.217 -29.395 32.540 1.00 25.92 485 SER A CA 1
ATOM 3912 C C . SER A 1 485 ? 36.682 -28.349 33.563 1.00 25.92 485 SER A C 1
ATOM 3914 O O . SER A 1 485 ? 37.843 -27.968 33.657 1.00 25.92 485 SER A O 1
ATOM 3916 N N . TYR A 1 486 ? 35.684 -27.855 34.293 1.00 26.78 486 TYR A N 1
ATOM 3917 C CA . TYR A 1 486 ? 35.718 -26.881 35.377 1.00 26.78 486 TYR A CA 1
ATOM 3918 C C . TYR A 1 486 ? 36.672 -27.232 36.526 1.00 26.78 486 TYR A C 1
ATOM 3920 O O . TYR A 1 486 ? 36.588 -28.333 37.056 1.00 26.78 486 TYR A O 1
ATOM 3928 N N . SER A 1 487 ? 37.358 -26.218 37.067 1.00 28.00 487 SER A N 1
ATOM 3929 C CA . SER A 1 487 ? 37.366 -25.957 38.519 1.00 28.00 487 SER A CA 1
ATOM 3930 C C . SER A 1 487 ? 38.092 -24.653 38.872 1.00 28.00 487 SER A C 1
ATOM 3932 O O . SER A 1 487 ? 39.283 -24.500 38.623 1.00 28.00 487 SER A O 1
ATOM 3934 N N . LEU A 1 488 ? 37.359 -23.740 39.517 1.00 29.44 488 LEU A N 1
ATOM 3935 C CA . LEU A 1 488 ? 37.898 -22.720 40.424 1.00 29.44 488 LEU A CA 1
ATOM 3936 C C . LEU A 1 488 ? 38.553 -23.405 41.637 1.00 29.44 488 LEU A C 1
ATOM 3938 O O . LEU A 1 488 ? 38.053 -24.440 42.085 1.00 29.44 488 LEU A O 1
ATOM 3942 N N . PRO A 1 489 ? 39.546 -22.763 42.276 1.00 33.53 489 PRO A N 1
ATOM 3943 C CA . PRO A 1 489 ? 39.252 -22.299 43.628 1.00 33.53 489 PRO A CA 1
ATOM 3944 C C . PRO A 1 489 ? 39.821 -20.921 44.003 1.00 33.53 489 PRO A C 1
ATOM 3946 O O . PRO A 1 489 ? 40.610 -20.282 43.318 1.00 33.53 489 PRO A O 1
ATOM 3949 N N . ARG A 1 490 ? 39.287 -20.498 45.146 1.00 28.64 490 ARG A N 1
ATOM 3950 C CA . ARG A 1 490 ? 39.327 -19.234 45.879 1.00 28.64 490 ARG A CA 1
ATOM 3951 C C . ARG A 1 490 ? 40.705 -18.759 46.375 1.00 28.64 490 ARG A C 1
ATOM 3953 O O . ARG A 1 490 ? 41.529 -19.561 46.782 1.00 28.64 490 ARG A O 1
ATOM 3960 N N . TYR A 1 491 ? 40.776 -17.427 46.508 1.00 28.20 491 TYR A N 1
ATOM 3961 C CA . TYR A 1 491 ? 41.392 -16.600 47.565 1.00 28.20 491 TYR A CA 1
ATOM 3962 C C . TYR A 1 491 ? 42.806 -16.934 48.080 1.00 28.20 491 TYR A C 1
ATOM 3964 O O . TYR A 1 491 ? 42.982 -17.875 48.844 1.00 28.20 491 TYR A O 1
ATOM 3972 N N . HIS A 1 492 ? 43.724 -15.967 47.940 1.00 28.80 492 HIS A N 1
ATOM 3973 C CA . HIS A 1 492 ? 44.366 -15.389 49.125 1.00 28.80 492 HIS A CA 1
ATOM 3974 C C . HIS A 1 492 ? 44.792 -13.925 48.930 1.00 28.80 492 HIS A C 1
ATOM 3976 O O . HIS A 1 492 ? 45.221 -13.491 47.868 1.00 28.80 492 HIS A O 1
ATOM 3982 N N . ARG A 1 493 ? 44.588 -13.181 50.014 1.00 29.56 493 ARG A N 1
ATOM 3983 C CA . ARG A 1 493 ? 44.827 -11.759 50.273 1.00 29.56 493 ARG A CA 1
ATOM 3984 C C . ARG A 1 493 ? 46.270 -11.560 50.756 1.00 29.56 493 ARG A C 1
ATOM 3986 O O . ARG A 1 493 ? 46.720 -12.403 51.527 1.00 29.56 493 ARG A O 1
ATOM 3993 N N . ASN A 1 494 ? 46.925 -10.460 50.358 1.00 30.59 494 ASN A N 1
ATOM 3994 C CA . ASN A 1 494 ? 47.687 -9.506 51.197 1.00 30.59 494 ASN A CA 1
ATOM 3995 C C . ASN A 1 494 ? 48.504 -8.544 50.299 1.00 30.59 494 ASN A C 1
ATOM 3997 O O . ASN A 1 494 ? 49.267 -8.998 49.456 1.00 30.59 494 ASN A O 1
ATOM 4001 N N . GLY A 1 495 ? 48.313 -7.226 50.461 1.00 29.33 495 GLY A N 1
ATOM 4002 C CA . GLY A 1 495 ? 49.237 -6.190 49.949 1.00 29.33 495 GLY A CA 1
ATOM 4003 C C . GLY A 1 495 ? 50.371 -5.936 50.956 1.00 29.33 495 GLY A C 1
ATOM 4004 O O . GLY A 1 495 ? 50.590 -6.810 51.796 1.00 29.33 495 GLY A O 1
ATOM 4005 N N . PRO A 1 496 ? 50.983 -4.736 51.024 1.00 45.59 496 PRO A N 1
ATOM 4006 C CA . PRO A 1 496 ? 51.059 -3.615 50.069 1.00 45.59 496 PRO A CA 1
ATOM 4007 C C . PRO A 1 496 ? 52.532 -3.223 49.755 1.00 45.59 496 PRO A C 1
ATOM 4009 O O . PRO A 1 496 ? 53.426 -3.711 50.426 1.00 45.59 496 PRO A O 1
ATOM 4012 N N . GLU A 1 497 ? 52.789 -2.335 48.781 1.00 32.62 497 GLU A N 1
ATOM 4013 C CA . GLU A 1 497 ? 53.781 -1.232 48.865 1.00 32.62 497 GLU A CA 1
ATOM 4014 C C . GLU A 1 497 ? 53.892 -0.437 47.544 1.00 32.62 497 GLU A C 1
ATOM 4016 O O . GLU A 1 497 ? 53.561 -0.914 46.461 1.00 32.62 497 GLU A O 1
ATOM 4021 N N . SER A 1 498 ? 54.255 0.833 47.700 1.00 32.78 498 SER A N 1
ATOM 4022 C CA . SER A 1 498 ? 54.055 1.996 46.820 1.00 32.78 498 SER A CA 1
ATOM 4023 C C . SER A 1 498 ? 55.115 2.152 45.698 1.00 32.78 498 SER A C 1
ATOM 4025 O O . SER A 1 498 ? 56.120 1.449 45.713 1.00 32.78 498 SER A O 1
ATOM 4027 N N . PRO A 1 499 ? 54.934 3.087 44.732 1.00 39.94 499 PRO A N 1
ATOM 4028 C CA . PRO A 1 499 ? 55.620 3.086 43.432 1.00 39.94 499 PRO A CA 1
ATOM 4029 C C . PRO A 1 499 ? 56.813 4.060 43.345 1.00 39.94 499 PRO A C 1
ATOM 4031 O O . PRO A 1 499 ? 56.932 4.962 44.178 1.00 39.94 499 PRO A O 1
ATOM 4034 N N . PRO A 1 500 ? 57.595 4.005 42.247 1.00 38.75 500 PRO A N 1
ATOM 4035 C CA . PRO A 1 500 ? 58.237 5.214 41.740 1.00 38.75 500 PRO A CA 1
ATOM 4036 C C . PRO A 1 500 ? 58.053 5.446 40.226 1.00 38.75 500 PRO A C 1
ATOM 4038 O O . PRO A 1 500 ? 58.211 4.545 39.411 1.00 38.75 500 PRO A O 1
ATOM 4041 N N . GLY A 1 501 ? 57.804 6.716 39.887 1.00 28.42 501 GLY A N 1
ATOM 4042 C CA . GLY A 1 501 ? 58.472 7.431 38.790 1.00 28.42 501 GLY A CA 1
ATOM 4043 C C . GLY A 1 501 ? 58.024 7.168 37.349 1.00 28.42 501 GLY A C 1
ATOM 4044 O O . GLY A 1 501 ? 58.525 6.264 36.693 1.00 28.42 501 GLY A O 1
ATOM 4045 N N . PHE A 1 502 ? 57.199 8.067 36.806 1.00 29.11 502 PHE A N 1
ATOM 4046 C CA . PHE A 1 502 ? 57.087 8.284 35.357 1.00 29.11 502 PHE A CA 1
ATOM 4047 C C . PHE A 1 502 ? 58.210 9.209 34.859 1.00 29.11 502 PHE A C 1
ATOM 4049 O O . PHE A 1 502 ? 58.461 10.228 35.511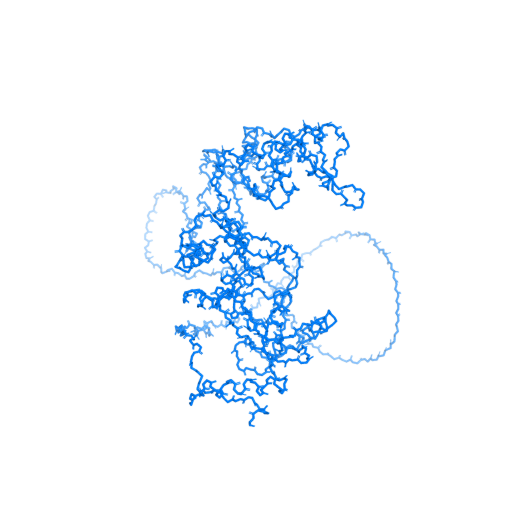 1.00 29.11 502 PHE A O 1
ATOM 4056 N N . PRO A 1 503 ? 58.817 8.953 33.685 1.00 32.47 503 PRO A N 1
ATOM 4057 C CA . PRO A 1 503 ? 59.538 9.972 32.948 1.00 32.47 503 PRO A CA 1
ATOM 4058 C C . PRO A 1 503 ? 58.622 10.686 31.942 1.00 32.47 503 PRO A C 1
ATOM 4060 O O . PRO A 1 503 ? 57.726 10.110 31.328 1.00 32.47 503 PRO A O 1
ATOM 4063 N N . VAL A 1 504 ? 58.898 11.978 31.812 1.00 31.23 504 VAL A N 1
ATOM 4064 C CA . VAL A 1 504 ? 58.357 12.951 30.862 1.00 31.23 504 VAL A CA 1
ATOM 4065 C C . VAL A 1 504 ? 58.629 12.504 29.421 1.00 31.23 504 VAL A C 1
ATOM 4067 O O . VAL A 1 504 ? 59.724 12.033 29.124 1.00 31.23 504 VAL A O 1
ATOM 4070 N N . THR A 1 505 ? 57.663 12.678 28.512 1.00 28.53 505 THR A N 1
ATOM 4071 C CA . THR A 1 505 ? 57.883 12.511 27.064 1.00 28.53 505 THR A CA 1
ATOM 4072 C C . THR A 1 505 ? 57.310 13.696 26.292 1.00 28.53 505 THR A C 1
ATOM 4074 O O . THR A 1 505 ? 56.228 14.199 26.593 1.00 28.53 505 THR A O 1
ATOM 4077 N N . GLU A 1 506 ? 58.113 14.156 25.340 1.00 27.11 506 GLU A N 1
ATOM 4078 C CA . GLU A 1 506 ? 58.017 15.391 24.568 1.00 27.11 506 GLU A CA 1
ATOM 4079 C C . GLU A 1 506 ? 56.842 15.407 23.574 1.00 27.11 506 GLU A C 1
ATOM 4081 O O . GLU A 1 506 ? 56.468 14.394 22.984 1.00 27.11 506 GLU A O 1
ATOM 4086 N N . HIS A 1 507 ? 56.267 16.595 23.368 1.00 25.34 507 HIS A N 1
ATOM 4087 C CA . HIS A 1 507 ? 55.184 16.844 22.419 1.00 25.34 507 HIS A CA 1
ATOM 4088 C C . HIS A 1 507 ? 55.717 17.054 20.993 1.00 25.34 507 HIS A C 1
ATOM 4090 O O . HIS A 1 507 ? 56.455 18.004 20.739 1.00 25.34 507 HIS A O 1
ATOM 4096 N N . PHE A 1 508 ? 55.247 16.245 20.038 1.00 25.06 508 PHE A N 1
ATOM 4097 C CA . PHE A 1 508 ? 55.314 16.564 18.609 1.00 25.06 508 PHE A CA 1
ATOM 4098 C C . PHE A 1 508 ? 54.049 17.321 18.171 1.00 25.06 508 PHE A C 1
ATOM 4100 O O . PHE A 1 508 ? 52.925 16.851 18.344 1.00 25.06 508 PHE A O 1
ATOM 4107 N N . HIS A 1 509 ? 54.249 18.505 17.590 1.00 25.81 509 HIS A N 1
ATOM 4108 C CA . HIS A 1 509 ? 53.221 19.343 16.973 1.00 25.81 509 HIS A CA 1
ATOM 4109 C C . HIS A 1 509 ? 53.032 18.974 15.490 1.00 25.81 509 HIS A C 1
ATOM 4111 O O . HIS A 1 509 ? 53.983 19.048 14.717 1.00 25.81 509 HIS A O 1
ATOM 4117 N N . MET A 1 510 ? 51.793 18.708 15.061 1.00 26.19 510 MET A N 1
ATOM 4118 C CA . MET A 1 510 ? 51.379 18.820 13.653 1.00 26.19 510 MET A CA 1
ATOM 4119 C C . MET A 1 510 ? 50.183 19.771 13.533 1.00 26.19 510 MET A C 1
ATOM 4121 O O . MET A 1 510 ? 49.249 19.725 14.333 1.00 26.19 510 MET A O 1
ATOM 4125 N N . LYS A 1 511 ? 50.268 20.686 12.561 1.00 27.94 511 LYS A N 1
ATOM 4126 C CA . LYS A 1 511 ? 49.326 21.786 12.312 1.00 27.94 511 LYS A CA 1
ATOM 4127 C C . LYS A 1 511 ? 48.140 21.317 11.461 1.00 27.94 511 LYS A C 1
ATOM 4129 O O . LYS A 1 511 ? 48.298 20.502 10.561 1.00 27.94 511 LYS A O 1
ATOM 4134 N N . SER A 1 512 ? 46.967 21.873 11.757 1.00 29.64 512 SER A N 1
ATOM 4135 C CA . SER A 1 512 ? 45.686 21.636 11.085 1.00 29.64 512 SER A CA 1
ATOM 4136 C C . SER A 1 512 ? 45.462 22.671 9.978 1.00 29.64 512 SER A C 1
ATOM 4138 O O . SER A 1 512 ? 44.765 23.659 10.196 1.00 29.64 512 SER A O 1
ATOM 4140 N N . GLU A 1 513 ? 46.014 22.435 8.795 1.00 34.66 513 GLU A N 1
ATOM 4141 C CA . GLU A 1 513 ? 45.637 23.136 7.562 1.00 34.66 513 GLU A CA 1
ATOM 4142 C C . GLU A 1 513 ? 45.730 22.135 6.407 1.00 34.66 513 GLU A C 1
ATOM 4144 O O . GLU A 1 513 ? 46.771 22.057 5.779 1.00 34.66 513 GLU A O 1
ATOM 4149 N N . ASP A 1 514 ? 44.692 21.312 6.185 1.00 33.97 514 ASP A N 1
ATOM 4150 C CA . ASP A 1 514 ? 44.533 20.587 4.903 1.00 33.97 514 ASP A CA 1
ATOM 4151 C C . ASP A 1 514 ? 43.150 19.937 4.673 1.00 33.97 514 ASP A C 1
ATOM 4153 O O . ASP A 1 514 ? 43.016 18.938 3.972 1.00 33.97 514 ASP A O 1
ATOM 4157 N N . LEU A 1 515 ? 42.068 20.497 5.227 1.00 30.17 515 LEU A N 1
ATOM 4158 C CA . LEU A 1 515 ? 40.701 20.046 4.916 1.00 30.17 515 LEU A CA 1
ATOM 4159 C C . LEU A 1 515 ? 39.749 21.240 4.840 1.00 30.17 515 LEU A C 1
ATOM 4161 O O . LEU A 1 515 ? 39.001 21.536 5.768 1.00 30.17 515 LEU A O 1
ATOM 4165 N N . GLY A 1 516 ? 39.798 21.957 3.720 1.00 29.11 516 GLY A N 1
ATOM 4166 C CA . GLY A 1 516 ? 39.006 23.167 3.538 1.00 29.11 516 GLY A CA 1
ATOM 4167 C C . GLY A 1 516 ? 38.843 23.577 2.085 1.00 29.11 516 GLY A C 1
ATOM 4168 O O . GLY A 1 516 ? 39.236 24.676 1.722 1.00 29.11 516 GLY A O 1
ATOM 4169 N N . SER A 1 517 ? 38.293 22.710 1.233 1.00 30.77 517 SER A N 1
ATOM 4170 C CA . SER A 1 517 ? 37.621 23.125 -0.012 1.00 30.77 517 SER A CA 1
ATOM 4171 C C . SER A 1 517 ? 37.122 21.915 -0.797 1.00 30.77 517 SER A C 1
ATOM 4173 O O . SER A 1 517 ? 37.917 21.190 -1.377 1.00 30.77 517 SER A O 1
ATOM 4175 N N . ARG A 1 518 ? 35.796 21.723 -0.832 1.00 30.06 518 ARG A N 1
ATOM 4176 C CA . ARG A 1 518 ? 35.004 21.180 -1.960 1.00 30.06 518 ARG A CA 1
ATOM 4177 C C . ARG A 1 518 ? 33.624 20.779 -1.451 1.00 30.06 518 ARG A C 1
ATOM 4179 O O . ARG A 1 518 ? 33.425 19.628 -1.132 1.00 30.06 518 ARG A O 1
ATOM 4186 N N . PHE A 1 519 ? 32.692 21.728 -1.381 1.00 28.19 519 PHE A N 1
ATOM 4187 C CA . PHE A 1 519 ? 31.257 21.487 -1.601 1.00 28.19 519 PHE A CA 1
ATOM 4188 C C . PHE A 1 519 ? 30.570 22.837 -1.825 1.00 28.19 519 PHE A C 1
ATOM 4190 O O . PHE A 1 519 ? 30.043 23.466 -0.913 1.00 28.19 519 PHE A O 1
ATOM 4197 N N . LYS A 1 520 ? 30.608 23.303 -3.074 1.00 32.47 520 LYS A N 1
ATOM 4198 C CA . LYS A 1 520 ? 29.615 24.223 -3.632 1.00 32.47 520 LYS A CA 1
ATOM 4199 C C . LYS A 1 520 ? 29.398 23.816 -5.083 1.00 32.47 520 LYS A C 1
ATOM 4201 O O . LYS A 1 520 ? 30.223 24.127 -5.930 1.00 32.47 520 LYS A O 1
ATOM 4206 N N . ALA A 1 521 ? 28.294 23.135 -5.348 1.00 30.53 521 ALA A N 1
ATOM 4207 C CA . ALA A 1 521 ? 27.717 23.055 -6.680 1.00 30.53 521 ALA A CA 1
ATOM 4208 C C . ALA A 1 521 ? 26.197 23.151 -6.525 1.00 30.53 521 ALA A C 1
ATOM 4210 O O . ALA A 1 521 ? 25.535 22.236 -6.042 1.00 30.53 521 ALA A O 1
ATOM 4211 N N . LYS A 1 522 ? 25.679 24.335 -6.858 1.00 35.81 522 LYS A N 1
ATOM 4212 C CA . LYS A 1 522 ? 24.337 24.490 -7.408 1.00 35.81 522 LYS A CA 1
ATOM 4213 C C . LYS A 1 522 ? 24.401 23.860 -8.796 1.00 35.81 522 LYS A C 1
ATOM 4215 O O . LYS A 1 522 ? 25.296 24.250 -9.525 1.00 35.81 522 LYS A O 1
ATOM 4220 N N . ASP A 1 523 ? 23.517 22.913 -9.087 1.00 30.64 523 ASP A N 1
ATOM 4221 C CA . ASP A 1 523 ? 22.878 22.716 -10.394 1.00 30.64 523 ASP A CA 1
ATOM 4222 C C . ASP A 1 523 ? 21.808 21.629 -10.226 1.00 30.64 523 ASP A C 1
ATOM 4224 O O . ASP A 1 523 ? 22.092 20.448 -10.030 1.00 30.64 523 ASP A O 1
ATOM 4228 N N . ARG A 1 524 ? 20.544 22.061 -10.205 1.00 32.41 524 ARG A N 1
ATOM 4229 C CA . ARG A 1 524 ? 19.369 21.197 -10.352 1.00 32.41 524 ARG A CA 1
ATOM 4230 C C . ARG A 1 524 ? 18.892 21.371 -11.787 1.00 32.41 524 ARG A C 1
ATOM 4232 O O . ARG A 1 524 ? 17.978 22.153 -12.036 1.00 32.41 524 ARG A O 1
ATOM 4239 N N . ASP A 1 525 ? 19.514 20.643 -12.704 1.00 31.77 525 ASP A N 1
ATOM 4240 C CA . ASP A 1 525 ? 18.961 20.467 -14.040 1.00 31.77 525 ASP A CA 1
ATOM 4241 C C . ASP A 1 525 ? 17.955 19.317 -14.031 1.00 31.77 525 ASP A C 1
ATOM 4243 O O . ASP A 1 525 ? 18.185 18.219 -13.520 1.00 31.77 525 ASP A O 1
ATOM 4247 N N . SER A 1 526 ? 16.779 19.632 -14.554 1.00 31.23 526 SER A N 1
ATOM 4248 C CA . SER A 1 526 ? 15.630 18.752 -14.676 1.00 31.23 526 SER A CA 1
ATOM 4249 C C . SER A 1 526 ? 15.816 17.864 -15.905 1.00 31.23 526 SER A C 1
ATOM 4251 O O . SER A 1 526 ? 15.750 18.326 -17.040 1.00 31.23 526 SER A O 1
ATOM 4253 N N . TYR A 1 527 ? 16.049 16.569 -15.690 1.00 29.91 527 TYR A N 1
ATOM 4254 C CA . TYR A 1 527 ? 16.123 15.599 -16.781 1.00 29.91 527 TYR A CA 1
ATOM 4255 C C . TYR A 1 527 ? 14.718 15.305 -17.325 1.00 29.91 527 TYR A C 1
ATOM 4257 O O . TYR A 1 527 ? 13.952 14.519 -16.767 1.00 29.91 527 TYR A O 1
ATOM 4265 N N . SER A 1 528 ? 14.386 15.964 -18.435 1.00 30.48 528 SER A N 1
ATOM 4266 C CA . SER A 1 528 ? 13.286 15.607 -19.330 1.00 30.48 528 SER A CA 1
ATOM 4267 C C . SER A 1 528 ? 13.722 14.450 -20.235 1.00 30.48 528 SER A C 1
ATOM 4269 O O . SER A 1 528 ? 14.738 14.535 -20.920 1.00 30.48 528 SER A O 1
ATOM 4271 N N . TRP A 1 529 ? 12.942 13.369 -20.267 1.00 33.88 529 TRP A N 1
ATOM 4272 C CA . TRP A 1 529 ? 13.208 12.131 -21.020 1.00 33.88 529 TRP A CA 1
ATOM 4273 C C . TRP A 1 529 ? 13.070 12.242 -22.556 1.00 33.88 529 TRP A C 1
ATOM 4275 O O . TRP A 1 529 ? 12.961 11.224 -23.234 1.00 33.88 529 TRP A O 1
ATOM 4285 N N . LEU A 1 530 ? 13.068 13.445 -23.138 1.00 31.61 530 LEU A N 1
ATOM 4286 C CA . LEU A 1 530 ? 12.822 13.628 -24.577 1.00 31.61 530 LEU A CA 1
ATOM 4287 C C . LEU A 1 530 ? 14.061 13.883 -25.450 1.00 31.61 530 LEU A C 1
ATOM 4289 O O . LEU A 1 530 ? 13.904 13.935 -26.668 1.00 31.61 530 LEU A O 1
ATOM 4293 N N . ASP A 1 531 ? 15.277 13.945 -24.902 1.00 34.78 531 ASP A N 1
ATOM 4294 C CA . ASP A 1 531 ? 16.497 14.090 -25.717 1.00 34.78 531 ASP A CA 1
ATOM 4295 C C . ASP A 1 531 ? 17.208 12.750 -25.975 1.00 34.78 531 ASP A C 1
ATOM 4297 O O . ASP A 1 531 ? 18.272 12.433 -25.442 1.00 34.78 531 ASP A O 1
ATOM 4301 N N . ILE A 1 532 ? 16.602 11.939 -26.847 1.00 43.44 532 ILE A N 1
ATOM 4302 C CA . ILE A 1 532 ? 17.209 10.726 -27.411 1.00 43.44 532 ILE A CA 1
ATOM 4303 C C . ILE A 1 532 ? 17.855 11.100 -28.748 1.00 43.44 532 ILE A C 1
ATOM 4305 O O . ILE A 1 532 ? 17.239 10.993 -29.807 1.00 43.44 532 ILE A O 1
ATOM 4309 N N . SER A 1 533 ? 19.102 11.569 -28.719 1.00 31.86 533 SER A N 1
ATOM 4310 C CA . SER A 1 533 ? 19.878 11.751 -29.957 1.00 31.86 533 SER A CA 1
ATOM 4311 C C . SER A 1 533 ? 21.317 11.231 -29.918 1.00 31.86 533 SER A C 1
ATOM 4313 O O . SER A 1 533 ? 21.931 11.173 -30.975 1.00 31.86 533 SER A O 1
ATOM 4315 N N . ASN A 1 534 ? 21.838 10.760 -28.774 1.00 31.88 534 ASN A N 1
ATOM 4316 C CA . ASN A 1 534 ? 23.270 10.432 -28.648 1.00 31.88 534 ASN A CA 1
ATOM 4317 C C . ASN A 1 534 ? 23.615 9.087 -27.971 1.00 31.88 534 ASN A C 1
ATOM 4319 O O . ASN A 1 534 ? 24.738 8.914 -27.498 1.00 31.88 534 ASN A O 1
ATOM 4323 N N . PHE A 1 535 ? 22.709 8.106 -27.936 1.00 37.53 535 PHE A N 1
ATOM 4324 C CA . PHE A 1 535 ? 23.058 6.760 -27.461 1.00 37.53 535 PHE A CA 1
ATOM 4325 C C . PHE A 1 535 ? 23.386 5.834 -28.637 1.00 37.53 535 PHE A C 1
ATOM 4327 O O . PHE A 1 535 ? 22.524 5.549 -29.464 1.00 37.53 535 PHE A O 1
ATOM 4334 N N . LYS A 1 536 ? 24.637 5.361 -28.706 1.00 36.06 536 LYS A N 1
ATOM 4335 C CA . LYS A 1 536 ? 24.995 4.184 -29.510 1.00 36.06 536 LYS A CA 1
ATOM 4336 C C . LYS A 1 536 ? 24.502 2.913 -28.797 1.00 36.06 536 LYS A C 1
ATOM 4338 O O . LYS A 1 536 ? 24.559 2.887 -27.563 1.00 36.06 536 LYS A O 1
ATOM 4343 N N . PRO A 1 537 ? 24.027 1.891 -29.531 1.00 34.94 537 PRO A N 1
ATOM 4344 C CA . PRO A 1 537 ? 23.622 0.621 -28.937 1.00 34.94 537 PRO A CA 1
ATOM 4345 C C . PRO A 1 537 ? 24.821 -0.136 -28.325 1.00 34.94 537 PRO A C 1
ATOM 4347 O O . PRO A 1 537 ? 25.973 0.189 -28.630 1.00 34.94 537 PRO A O 1
ATOM 4350 N N . PRO A 1 538 ? 24.572 -1.115 -27.431 1.00 34.53 538 PRO A N 1
ATOM 4351 C CA . PRO A 1 538 ? 25.619 -1.908 -26.790 1.00 34.53 538 PRO A CA 1
ATOM 4352 C C . PRO A 1 538 ? 26.442 -2.735 -27.797 1.00 34.53 538 PRO A C 1
ATOM 4354 O O . PRO A 1 538 ? 25.936 -3.072 -28.870 1.00 34.53 538 PRO A O 1
ATOM 4357 N N . PRO A 1 539 ? 27.678 -3.138 -27.442 1.00 25.62 539 PRO A N 1
ATOM 4358 C CA . PRO A 1 539 ? 28.480 -4.037 -28.270 1.00 25.62 539 PRO A CA 1
ATOM 4359 C C . PRO A 1 539 ? 27.738 -5.358 -28.521 1.00 25.62 539 PRO A C 1
ATOM 4361 O O . PRO A 1 539 ? 27.311 -6.013 -27.570 1.00 25.62 539 PRO A O 1
ATOM 4364 N N . GLY A 1 540 ? 27.586 -5.737 -29.793 1.00 35.56 540 GLY A N 1
ATOM 4365 C CA . GLY A 1 540 ? 26.806 -6.907 -30.232 1.00 35.56 540 GLY A CA 1
ATOM 4366 C C . GLY A 1 540 ? 25.446 -6.578 -30.863 1.00 35.56 540 GLY A C 1
ATOM 4367 O O . GLY A 1 540 ? 24.761 -7.489 -31.315 1.00 35.56 540 GLY A O 1
ATOM 4368 N N . PHE A 1 541 ? 25.080 -5.294 -30.919 1.00 37.88 541 PHE A N 1
ATOM 4369 C CA . PHE A 1 541 ? 23.879 -4.766 -31.582 1.00 37.88 541 PHE A CA 1
ATOM 4370 C C . PHE A 1 541 ? 24.220 -3.689 -32.636 1.00 37.88 541 PHE A C 1
ATOM 4372 O O . PHE A 1 541 ? 23.419 -2.783 -32.871 1.00 37.88 541 PHE A O 1
ATOM 4379 N N . GLU A 1 542 ? 25.421 -3.755 -33.227 1.00 43.19 542 GLU A N 1
ATOM 4380 C CA . GLU A 1 542 ? 25.788 -2.929 -34.394 1.00 43.19 542 GLU A CA 1
ATOM 4381 C C . GLU A 1 542 ? 25.089 -3.393 -35.674 1.00 43.19 542 GLU A C 1
ATOM 4383 O O . GLU A 1 542 ? 25.006 -4.626 -35.888 1.00 43.19 542 GLU A O 1
#

Foldseek 3Di:
DDDDPVRVVVVLVVCVVVVQWDWDWDDDPPDIDIAIAGADPADALVLQLVLQLQCQVLLAFQWPVSSQVSSCRRHVDRDDPVRSVVRVVVLQVVQPPPPDPDDDSPDPDPDRFRKDWDWDQPPVPRHTTITIDGPPDDGGRLLVCLVVACPVVCCVDPLLVQVLVVVCCVQPPPPDLDPDPPDDRDWQAQALQSVLVSCLPVGDPSSVPHRSRVSSSSVSNCCVVQQWHDPPRIIGGGPSVPPCCDPVNLVVVLVLLLVQLQVVQVVVQVFAFLVCSQVSSCVSDPDHDDVVSSVDPGPVRSQVVHPQWDWDQDDPRGTGIHGPPPPPCPPDDLVLLLVLLCVVQVVDDAFDFQVVSVVSSCVVRNDDDCVVVVAPGPLRSCVVRVPQQWDWADDPPTITIHGNPDPDDPVVDDRDDPDDDDDDPDDDDDDDDDDDDDDDDDDDDDDDDDDDDDPPPDDPVVDDDDDDDDDDDDDDDDDDDDDDDDDDDDDDDDDDDDDDDDDDDDDDDDDPDDPDDDDDDDDDDDDDPPPPDDDDDDPPPD

Radius of gyration: 34.56 Å; chains: 1; bounding box: 98×84×90 Å

Organism: NCBI:txid5963

pLDDT: mean 74.68, std 25.77, range [25.06, 97.94]

Secondary structure (DSSP, 8-state):
-PPPHHHHHHHHHHHHHTTSEEEEEEEETTEEEEEEEE--SS--HHHHHHHHHHHHHTT---BHHHHHHHHHHHHS----HHHHHHHHHHHHHGGG-TT-----TTS---SPPPEEEEEEE-TTT-SEEEEEEETT-----GGGGGGSSSTT-GGGSHHHHHHHHHHHHHHS-TT-SS--TTS----BSSHHHHHHHHHHHHS-HHHHTS-HHHHHHHHHHHHHTTSEEEETTEEEE-TTTS----HHHHHHHHHHHHHHHHHHHHH-TT-EETTTHHHHHHHH-SS---TGGGT-SSHHHHHTT-TTEEEEEETTTEEEEEE---TT-PPPPHHHHHHHHHHHHTT-SS-EEHHHHHHHHHHHH----GGGGT-SSHHHHHHHH-GGGEEEEEETTEEEEEETT--SSGGGS----TT--------PPP----------------PPPPPPP-GGGS-GGG---------------------------------------PPP-PPPP----S--------------TT--SSPPPPTT--